Protein AF-A0A4Z0N2E3-F1 (afdb_monomer)

Nearest PDB structures (foldseek):
  6esq-assembly1_H  TM=8.911E-01  e=2.261E-08  Methanothermococcus thermolithotrophicus
  2hdb-assembly1_B  TM=7.698E-01  e=2.662E-10  Enterococcus faecalis
  1tvz-assembly1_A  TM=7.949E-01  e=1.942E-09  Staphylococcus aureus
  1ysl-assembly1_B  TM=7.805E-01  e=1.832E-09  Enterococcus faecalis
  3v4n-assembly1_A  TM=7.838E-01  e=5.895E-09  Enterococcus faecalis

pLDDT: mean 90.2, std 11.45, range [26.39, 98.81]

Mean predicted aligned error: 5.95 Å

Foldseek 3Di:
DWAFFAKFKEFAQADDPNAGADAPFDFLLLQQLRGLLLRCVPPDLVLAQEEEEEEQDHPDPPPPVCVLNCLSSLHDPNYYYHYHHWWQQVLLQCRLPDDQNYKYKYFDNPDHTIIMITHIHDHWKHKHHKDKFFDDDPQWDDDDPDPDIDGVPDPVCLLPVAVQVRVPVRDDDPFQAAEEAADDQVSSVVSVHHYLPPFGHISRSNNSSSLVCRVVQNWGKHWYGDRNIIMIITIGGGDHHHYGYNDDHHDYNVLRFDADDDADAAADDPVVCVVCVSCFSNVKWWADPPPRAIDPPFDLAGPPPRDRPGTDIDHFAQKWFFQDKDFDQDHDHQAGPRWMWTFTGGPPHRDTDIATEDSDGRPQDDGGFIFGWGWTQRGQHPNRGDIGTHTYGDDDPVVPDDPDD

Structure (mmCIF, N/CA/C/O backbone):
data_AF-A0A4Z0N2E3-F1
#
_entry.id   AF-A0A4Z0N2E3-F1
#
loop_
_atom_site.group_PDB
_atom_site.id
_atom_site.type_symbol
_atom_site.label_atom_id
_atom_site.label_alt_id
_atom_site.label_comp_id
_atom_site.label_asym_id
_atom_site.label_entity_id
_atom_site.label_seq_id
_atom_site.pdbx_PDB_ins_code
_atom_site.Cartn_x
_atom_site.Cartn_y
_atom_site.Cartn_z
_atom_site.occupancy
_atom_site.B_iso_or_equiv
_atom_site.auth_seq_id
_atom_site.auth_comp_id
_atom_site.auth_asym_id
_atom_site.auth_atom_id
_atom_site.pdbx_PDB_model_num
ATOM 1 N N . MET A 1 1 ? -15.045 6.952 19.881 1.00 81.56 1 MET A N 1
ATOM 2 C CA . MET A 1 1 ? -14.912 5.501 19.661 1.00 81.56 1 MET A CA 1
ATOM 3 C C . MET A 1 1 ? -15.101 5.277 18.183 1.00 81.56 1 MET A C 1
ATOM 5 O O . MET A 1 1 ? -16.018 5.869 17.624 1.00 81.56 1 MET A O 1
ATOM 9 N N . THR A 1 2 ? -14.233 4.478 17.587 1.00 93.38 2 THR A N 1
ATOM 10 C CA . THR A 1 2 ? -14.172 4.270 16.142 1.00 93.38 2 THR A CA 1
ATOM 11 C C . THR A 1 2 ? -14.348 2.789 15.854 1.00 93.38 2 THR A C 1
ATOM 13 O O . THR A 1 2 ? -13.844 1.969 16.617 1.00 93.38 2 THR A O 1
ATOM 16 N N . ALA A 1 3 ? -15.088 2.438 14.805 1.00 95.25 3 ALA A N 1
ATOM 17 C CA . ALA A 1 3 ? -15.320 1.051 14.416 1.00 95.25 3 ALA A CA 1
ATOM 18 C C . ALA A 1 3 ? -14.660 0.768 13.063 1.00 95.25 3 ALA A C 1
ATOM 20 O O . ALA A 1 3 ? -14.757 1.580 12.144 1.00 95.25 3 ALA A O 1
ATOM 21 N N . ILE A 1 4 ? -13.970 -0.362 12.948 1.00 96.94 4 ILE A N 1
ATOM 22 C CA . ILE A 1 4 ? -13.262 -0.772 11.734 1.00 96.94 4 ILE A CA 1
ATOM 23 C C . ILE A 1 4 ? -13.979 -1.978 11.134 1.00 96.94 4 ILE A C 1
ATOM 25 O O . ILE A 1 4 ? -14.069 -3.030 11.769 1.00 96.94 4 ILE A O 1
ATOM 29 N N . GLU A 1 5 ? -14.459 -1.823 9.902 1.00 95.69 5 GLU A N 1
ATOM 30 C CA . GLU A 1 5 ? -15.278 -2.823 9.206 1.00 95.69 5 GLU A CA 1
ATOM 31 C C . GLU A 1 5 ? -14.427 -3.826 8.423 1.00 95.69 5 GLU A C 1
ATOM 33 O O . GLU A 1 5 ? -14.763 -5.012 8.326 1.00 95.69 5 GLU A O 1
ATOM 38 N N . SER A 1 6 ? -13.307 -3.364 7.867 1.00 97.38 6 SER A N 1
ATOM 39 C CA . SER A 1 6 ? -12.394 -4.229 7.133 1.00 97.38 6 SER A CA 1
ATOM 40 C C . SER A 1 6 ? -10.942 -3.787 7.213 1.00 97.38 6 SER A C 1
ATOM 42 O O . SER A 1 6 ? -10.626 -2.607 7.370 1.00 97.38 6 SER A O 1
ATOM 44 N N . PHE A 1 7 ? -10.062 -4.769 7.043 1.00 98.19 7 PHE A N 1
ATOM 45 C CA . PHE A 1 7 ? -8.635 -4.589 6.858 1.00 98.19 7 PHE A CA 1
ATOM 46 C C . PHE A 1 7 ? -8.175 -5.214 5.545 1.00 98.19 7 PHE A C 1
ATOM 48 O O . PHE A 1 7 ? -8.690 -6.240 5.098 1.00 98.19 7 PHE A O 1
ATOM 55 N N . GLY A 1 8 ? -7.156 -4.606 4.957 1.00 98.12 8 GLY A N 1
ATOM 56 C CA . GLY A 1 8 ? -6.394 -5.149 3.846 1.00 98.12 8 GLY A CA 1
ATOM 57 C C . GLY A 1 8 ? -4.920 -5.059 4.170 1.00 98.12 8 GLY A C 1
ATOM 58 O O . GLY A 1 8 ? -4.467 -4.020 4.641 1.00 98.12 8 GLY A O 1
ATOM 59 N N . THR A 1 9 ? -4.160 -6.119 3.942 1.00 97.75 9 THR A N 1
ATOM 60 C CA . THR A 1 9 ? -2.715 -6.105 4.180 1.00 97.75 9 THR A CA 1
ATOM 61 C C . THR A 1 9 ? -1.970 -6.518 2.931 1.00 97.75 9 THR A C 1
ATOM 63 O O . THR A 1 9 ? -2.443 -7.394 2.220 1.00 97.75 9 THR A O 1
ATOM 66 N N . TYR A 1 10 ? -0.779 -5.976 2.729 1.00 97.44 10 TYR A N 1
ATOM 67 C CA . TYR A 1 10 ? 0.103 -6.313 1.630 1.00 97.44 10 TYR A CA 1
ATOM 68 C C . TYR A 1 10 ? 1.530 -6.538 2.134 1.00 97.44 10 TYR A C 1
ATOM 70 O O . TYR A 1 10 ? 2.059 -5.717 2.894 1.00 97.44 10 TYR A O 1
ATOM 78 N N . LEU A 1 11 ? 2.160 -7.625 1.681 1.00 95.75 11 LEU A N 1
ATOM 79 C CA . LEU A 1 11 ? 3.585 -7.889 1.888 1.00 95.75 11 LEU A CA 1
ATOM 80 C C . LEU A 1 11 ? 4.291 -8.122 0.546 1.00 95.75 11 LEU A C 1
ATOM 82 O O . LEU A 1 11 ? 3.833 -8.967 -0.227 1.00 95.75 11 LEU A O 1
ATOM 86 N N . PRO A 1 12 ? 5.445 -7.469 0.307 1.00 95.62 12 PRO A N 1
ATOM 87 C CA . PRO A 1 12 ? 6.308 -7.779 -0.826 1.00 95.62 12 PRO A CA 1
ATOM 88 C C . PRO A 1 12 ? 6.663 -9.262 -0.914 1.00 95.62 12 PRO A C 1
ATOM 90 O O . PRO A 1 12 ? 6.865 -9.944 0.098 1.00 95.62 12 PRO A O 1
ATOM 93 N N . ILE A 1 13 ? 6.822 -9.762 -2.137 1.00 95.12 13 ILE A N 1
ATOM 94 C CA . ILE A 1 13 ? 7.168 -11.171 -2.349 1.00 95.12 13 ILE A CA 1
ATOM 95 C C . ILE A 1 13 ? 8.647 -11.471 -2.106 1.00 95.12 13 ILE A C 1
ATOM 97 O O . ILE A 1 13 ? 9.002 -12.610 -1.820 1.00 95.12 13 ILE A O 1
ATOM 101 N N . TRP A 1 14 ? 9.517 -10.469 -2.222 1.00 95.06 14 TRP A N 1
ATOM 102 C CA . TRP A 1 14 ? 10.959 -10.669 -2.178 1.00 95.06 14 TRP A CA 1
ATOM 103 C C . TRP A 1 14 ? 11.431 -10.820 -0.740 1.00 95.06 14 TRP A C 1
ATOM 105 O O . TRP A 1 14 ? 10.959 -10.117 0.149 1.00 95.06 14 TRP A O 1
ATOM 115 N N . GLU A 1 15 ? 12.377 -11.724 -0.518 1.00 94.62 15 GLU A N 1
ATOM 116 C CA . GLU A 1 15 ? 12.911 -12.021 0.807 1.00 94.62 15 GLU A CA 1
ATOM 117 C C . GLU A 1 15 ? 14.440 -12.046 0.805 1.00 94.62 15 GLU A C 1
ATOM 119 O O . GLU A 1 15 ? 15.067 -12.676 -0.050 1.00 94.62 15 GLU A O 1
ATOM 124 N N . ASP A 1 16 ? 15.035 -11.377 1.789 1.00 93.25 16 ASP A N 1
ATOM 125 C CA . ASP A 1 16 ? 16.462 -11.434 2.088 1.00 93.25 16 ASP A CA 1
ATOM 126 C C . ASP A 1 16 ? 16.663 -11.747 3.576 1.00 93.25 16 ASP A C 1
ATOM 128 O O . ASP A 1 16 ? 16.101 -11.084 4.448 1.00 93.25 16 ASP A O 1
ATOM 132 N N . GLY A 1 17 ? 17.421 -12.803 3.880 1.00 88.19 17 GLY A N 1
ATOM 133 C CA . GLY A 1 17 ? 17.685 -13.221 5.262 1.00 88.19 17 GLY A CA 1
ATOM 134 C C . GLY A 1 17 ? 16.434 -13.503 6.113 1.00 88.19 17 GLY A C 1
ATOM 135 O O . GLY A 1 17 ? 16.471 -13.282 7.323 1.00 88.19 17 GLY A O 1
ATOM 136 N N . GLY A 1 18 ? 15.331 -13.956 5.503 1.00 85.94 18 GLY A N 1
ATOM 137 C CA . GLY A 1 18 ? 14.055 -14.214 6.187 1.00 85.94 18 GLY A CA 1
ATOM 138 C C . GLY A 1 18 ? 13.198 -12.968 6.449 1.00 85.94 18 GLY A C 1
ATOM 139 O O . GLY A 1 18 ? 12.187 -13.056 7.143 1.00 85.94 18 GLY A O 1
ATOM 140 N N . ALA A 1 19 ? 13.593 -11.800 5.934 1.00 88.69 19 ALA A N 1
ATOM 141 C CA . ALA A 1 19 ? 12.806 -10.573 5.986 1.00 88.69 19 ALA A CA 1
ATOM 142 C C . ALA A 1 19 ? 12.306 -10.200 4.588 1.00 88.69 19 ALA A C 1
ATOM 144 O O . ALA A 1 19 ? 13.047 -10.300 3.608 1.00 88.69 19 ALA A O 1
ATOM 145 N N . ARG A 1 20 ? 11.054 -9.734 4.498 1.00 92.62 20 ARG A N 1
ATOM 146 C CA . ARG A 1 20 ? 10.526 -9.174 3.249 1.00 92.62 20 ARG A CA 1
ATOM 147 C C . ARG A 1 20 ? 11.340 -7.943 2.844 1.00 92.62 20 ARG A C 1
ATOM 149 O O . ARG A 1 20 ? 11.811 -7.208 3.706 1.00 92.62 20 ARG A O 1
ATOM 156 N N . VAL A 1 21 ? 11.492 -7.718 1.545 1.00 94.50 21 VAL A N 1
ATOM 157 C CA . VAL A 1 21 ? 12.149 -6.539 0.964 1.00 94.50 21 VAL A CA 1
ATOM 158 C C . VAL A 1 21 ? 11.363 -6.063 -0.253 1.00 94.50 21 VAL A C 1
ATOM 160 O O . VAL A 1 21 ? 10.691 -6.859 -0.904 1.00 94.50 21 VAL A O 1
ATOM 163 N N . LEU A 1 22 ? 11.458 -4.775 -0.585 1.00 94.75 22 LEU A N 1
ATOM 164 C CA . LEU A 1 22 ? 10.767 -4.221 -1.752 1.00 94.75 22 LEU A CA 1
ATOM 165 C C . LEU A 1 22 ? 11.247 -4.855 -3.064 1.00 94.75 22 LEU A C 1
ATOM 167 O O . LEU A 1 22 ? 12.424 -5.186 -3.230 1.00 94.75 22 LEU A O 1
ATOM 171 N N . GLY A 1 23 ? 10.337 -4.963 -4.021 1.00 93.75 23 GLY A N 1
ATOM 172 C CA . GLY A 1 23 ? 10.574 -5.184 -5.438 1.00 93.75 23 GLY A CA 1
ATOM 173 C C . GLY A 1 23 ? 11.070 -3.920 -6.138 1.00 93.75 23 GLY A C 1
ATOM 174 O O . GLY A 1 23 ? 11.118 -2.839 -5.559 1.00 93.75 23 GLY A O 1
ATOM 175 N N . PRO A 1 24 ? 11.565 -4.028 -7.382 1.00 92.62 24 PRO A N 1
ATOM 176 C CA . PRO A 1 24 ? 12.096 -2.880 -8.121 1.00 92.62 24 PRO A CA 1
ATOM 177 C C . PRO A 1 24 ? 11.007 -1.990 -8.721 1.00 92.62 24 PRO A C 1
ATOM 179 O O . PRO A 1 24 ? 11.319 -0.933 -9.255 1.00 92.62 24 PRO A O 1
ATOM 182 N N . ASP A 1 25 ? 9.763 -2.431 -8.626 1.00 94.81 25 ASP A N 1
ATOM 183 C CA . ASP A 1 25 ? 8.546 -1.786 -9.086 1.00 94.81 25 ASP A CA 1
ATOM 184 C C . ASP A 1 25 ? 7.597 -1.447 -7.917 1.00 94.81 25 ASP A C 1
ATOM 186 O O . ASP A 1 25 ? 6.433 -1.112 -8.146 1.00 94.81 25 ASP A O 1
ATOM 190 N N . GLU A 1 26 ? 8.099 -1.544 -6.679 1.00 95.88 26 GLU A N 1
ATOM 191 C CA . GLU A 1 26 ? 7.392 -1.235 -5.435 1.00 95.88 26 GLU A CA 1
ATOM 192 C C . GLU A 1 26 ? 7.981 0.004 -4.749 1.00 95.88 26 GLU A C 1
ATOM 194 O O . GLU A 1 26 ? 9.193 0.219 -4.743 1.00 95.88 26 GLU A O 1
ATOM 199 N N . ASP A 1 27 ? 7.098 0.792 -4.149 1.00 95.44 27 ASP A N 1
ATOM 200 C CA . ASP A 1 27 ? 7.335 2.054 -3.451 1.00 95.44 27 ASP A CA 1
ATOM 201 C C . ASP A 1 27 ? 6.158 2.353 -2.500 1.00 95.44 27 ASP A C 1
ATOM 203 O O . ASP A 1 27 ? 5.210 1.567 -2.399 1.00 95.44 27 ASP A O 1
ATOM 207 N N . MET A 1 28 ? 6.165 3.501 -1.819 1.00 95.94 28 MET A N 1
ATOM 208 C CA . MET A 1 28 ? 5.116 3.844 -0.857 1.00 95.94 28 MET A CA 1
ATOM 209 C C . MET A 1 28 ? 3.696 3.770 -1.452 1.00 95.94 28 MET A C 1
ATOM 211 O O . MET A 1 28 ? 2.773 3.277 -0.798 1.00 95.94 28 MET A O 1
ATOM 215 N N . LEU A 1 29 ? 3.490 4.264 -2.679 1.00 96.81 29 LEU A N 1
ATOM 216 C CA . LEU A 1 29 ? 2.154 4.363 -3.277 1.00 96.81 29 LEU A CA 1
ATOM 217 C C . LEU A 1 29 ? 1.641 3.028 -3.805 1.00 96.81 29 LEU A C 1
ATOM 219 O O . LEU A 1 29 ? 0.453 2.733 -3.672 1.00 96.81 29 LEU A O 1
ATOM 223 N N . THR A 1 30 ? 2.512 2.219 -4.390 1.00 97.75 30 THR A N 1
ATOM 224 C CA . THR A 1 30 ? 2.148 0.887 -4.890 1.00 97.75 30 THR A CA 1
ATOM 225 C C . THR A 1 30 ? 1.754 -0.045 -3.745 1.00 97.75 30 THR A C 1
ATOM 227 O O . THR A 1 30 ? 0.703 -0.687 -3.830 1.00 97.75 30 THR A O 1
ATOM 230 N N . LEU A 1 31 ? 2.499 -0.032 -2.629 1.00 97.94 31 LEU A N 1
ATOM 231 C CA . LEU A 1 31 ? 2.121 -0.760 -1.413 1.00 97.94 31 LEU A CA 1
ATOM 232 C C . LEU A 1 31 ? 0.783 -0.255 -0.846 1.00 97.94 31 LEU A C 1
ATOM 234 O O . LEU A 1 31 ? -0.096 -1.054 -0.516 1.00 97.94 31 LEU A O 1
ATOM 238 N N . ALA A 1 32 ? 0.608 1.071 -0.765 1.00 98.12 32 ALA A N 1
ATOM 239 C CA . ALA A 1 32 ? -0.622 1.685 -0.268 1.00 98.12 32 ALA A CA 1
ATOM 240 C C . ALA A 1 32 ? -1.850 1.271 -1.089 1.00 98.12 32 ALA A C 1
ATOM 242 O O . ALA A 1 32 ? -2.889 0.927 -0.523 1.00 98.12 32 ALA A O 1
ATOM 243 N N . VAL A 1 33 ? -1.736 1.286 -2.422 1.00 98.06 33 VAL A N 1
ATOM 244 C CA . VAL A 1 33 ? -2.821 0.878 -3.320 1.00 98.06 33 VAL A CA 1
ATOM 245 C C . VAL A 1 33 ? -3.137 -0.603 -3.147 1.00 98.06 33 VAL A C 1
ATOM 247 O O . VAL A 1 33 ? -4.314 -0.939 -3.048 1.00 98.06 33 VAL A O 1
ATOM 250 N N . ALA A 1 34 ? -2.136 -1.483 -3.062 1.00 98.00 34 ALA A N 1
ATOM 251 C CA . ALA A 1 34 ? -2.375 -2.914 -2.872 1.00 98.00 34 ALA A CA 1
ATOM 252 C C . ALA A 1 34 ? -3.147 -3.198 -1.568 1.00 98.00 34 ALA A C 1
ATOM 254 O O . ALA A 1 34 ? -4.227 -3.795 -1.600 1.00 98.00 34 ALA A O 1
ATOM 255 N N . ALA A 1 35 ? -2.673 -2.667 -0.435 1.00 98.44 35 ALA A N 1
ATOM 256 C CA . ALA A 1 35 ? -3.342 -2.835 0.855 1.00 98.44 35 ALA A CA 1
ATOM 257 C C . ALA A 1 35 ? -4.735 -2.181 0.894 1.00 98.44 35 ALA A C 1
ATOM 259 O O . ALA A 1 35 ? -5.698 -2.785 1.370 1.00 98.44 35 ALA A O 1
ATOM 260 N N . GLY A 1 36 ? -4.872 -0.962 0.365 1.00 98.25 36 GLY A N 1
ATOM 261 C CA . GLY A 1 36 ? -6.150 -0.253 0.332 1.00 98.25 36 GLY A CA 1
ATOM 262 C C . GLY A 1 36 ? -7.193 -0.954 -0.537 1.00 98.25 36 GLY A C 1
ATOM 263 O O . GLY A 1 36 ? -8.342 -1.089 -0.122 1.00 98.25 36 GLY A O 1
ATOM 264 N N . ARG A 1 37 ? -6.800 -1.485 -1.702 1.00 96.56 37 ARG A N 1
ATOM 265 C CA . ARG A 1 37 ? -7.693 -2.302 -2.537 1.00 96.56 37 ARG A CA 1
ATOM 266 C C . ARG A 1 37 ? -8.127 -3.576 -1.821 1.00 96.56 37 ARG A C 1
ATOM 268 O O . ARG A 1 37 ? -9.306 -3.912 -1.875 1.00 96.56 37 ARG A O 1
ATOM 275 N N . ALA A 1 38 ? -7.209 -4.252 -1.127 1.00 96.94 38 ALA A N 1
ATOM 276 C CA . ALA A 1 38 ? -7.549 -5.419 -0.319 1.00 96.94 38 ALA A CA 1
ATOM 277 C C . ALA A 1 38 ? -8.615 -5.065 0.739 1.00 96.94 38 ALA A C 1
ATOM 279 O O . ALA A 1 38 ? -9.635 -5.751 0.821 1.00 96.94 38 ALA A O 1
ATOM 280 N N . ALA A 1 39 ? -8.462 -3.940 1.450 1.00 97.62 39 ALA A N 1
ATOM 281 C CA . ALA A 1 39 ? -9.423 -3.486 2.462 1.00 97.62 39 ALA A CA 1
ATOM 282 C C . ALA A 1 39 ? -10.805 -3.155 1.869 1.00 97.62 39 ALA A C 1
ATOM 284 O O . ALA A 1 39 ? -11.838 -3.459 2.476 1.00 97.62 39 ALA A O 1
ATOM 285 N N . LEU A 1 40 ? -10.825 -2.569 0.668 1.00 96.75 40 LEU A N 1
ATOM 286 C CA . LEU A 1 40 ? -12.037 -2.175 -0.056 1.00 96.75 40 LEU A CA 1
ATOM 287 C C . LEU A 1 40 ? -12.729 -3.335 -0.793 1.00 96.75 40 LEU A C 1
ATOM 289 O O . LEU A 1 40 ? -13.796 -3.139 -1.369 1.00 96.75 40 LEU A O 1
ATOM 293 N N . THR A 1 41 ? -12.179 -4.553 -0.764 1.00 94.06 41 THR A N 1
ATOM 294 C CA . THR A 1 41 ? -12.776 -5.721 -1.435 1.00 94.06 41 THR A CA 1
ATOM 295 C C . THR A 1 41 ? -14.194 -5.977 -0.929 1.00 94.06 41 THR A C 1
ATOM 297 O O . THR A 1 41 ? -14.372 -6.405 0.204 1.00 94.06 41 THR A O 1
ATOM 300 N N . GLY A 1 42 ? -15.214 -5.743 -1.759 1.00 88.62 42 GLY A N 1
ATOM 301 C CA . GLY A 1 42 ? -16.619 -5.903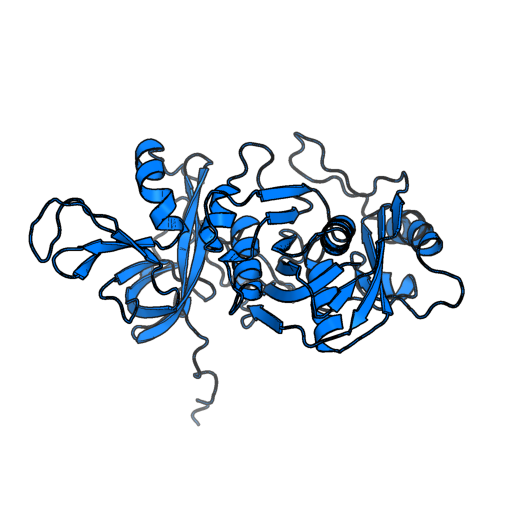 -1.363 1.00 88.62 42 GLY A CA 1
ATOM 302 C C . GLY A 1 42 ? -17.140 -4.808 -0.424 1.00 88.62 42 GLY A C 1
ATOM 303 O O . GLY A 1 42 ? -18.148 -5.022 0.248 1.00 88.62 42 GLY A O 1
ATOM 304 N N . ALA A 1 43 ? -16.446 -3.672 -0.323 1.00 89.62 43 ALA A N 1
ATOM 305 C CA . ALA A 1 43 ? -16.976 -2.449 0.269 1.00 89.62 43 ALA A CA 1
ATOM 306 C C . ALA A 1 43 ? -17.735 -1.626 -0.787 1.00 89.62 43 ALA A C 1
ATOM 308 O O . ALA A 1 43 ? -17.469 -1.736 -1.985 1.00 89.62 43 ALA A O 1
ATOM 309 N N . ASP A 1 44 ? -18.660 -0.780 -0.338 1.00 88.19 44 ASP A N 1
ATOM 310 C CA . ASP A 1 44 ? -19.241 0.258 -1.186 1.00 88.19 44 ASP A CA 1
ATOM 311 C C . ASP A 1 44 ? -18.242 1.416 -1.312 1.00 88.19 44 ASP A C 1
ATOM 313 O O . ASP A 1 44 ? -18.090 2.228 -0.400 1.00 88.19 44 ASP A O 1
ATOM 317 N N . GLU A 1 45 ? -17.538 1.490 -2.444 1.00 87.25 45 GLU A N 1
ATOM 318 C CA . GLU A 1 45 ? -16.556 2.549 -2.713 1.00 87.25 45 GLU A CA 1
ATOM 319 C C . GLU A 1 45 ? -17.180 3.958 -2.661 1.00 87.25 45 GLU A C 1
ATOM 321 O O . GLU A 1 45 ? -16.469 4.927 -2.397 1.00 87.25 45 GLU A O 1
ATOM 326 N N . SER A 1 46 ? -18.501 4.091 -2.854 1.00 87.94 46 SER A N 1
ATOM 327 C CA . SER A 1 46 ? -19.197 5.381 -2.762 1.00 87.94 46 SER A CA 1
ATOM 328 C C . SER A 1 46 ? -19.358 5.891 -1.326 1.00 87.94 46 SER A C 1
ATOM 330 O O . SER A 1 46 ? -19.553 7.090 -1.122 1.00 87.94 46 SER A O 1
ATOM 332 N N . ALA A 1 47 ? -19.217 5.008 -0.332 1.00 91.44 47 ALA A N 1
ATOM 333 C CA . ALA A 1 47 ? -19.232 5.364 1.084 1.00 91.44 47 ALA A CA 1
ATOM 334 C C . ALA A 1 47 ? -17.883 5.921 1.575 1.00 91.44 47 ALA A C 1
ATOM 336 O O . ALA A 1 47 ? -17.808 6.479 2.672 1.00 91.44 47 ALA A O 1
ATOM 337 N N . VAL A 1 48 ? -16.813 5.788 0.782 1.00 96.88 48 VAL A N 1
ATOM 338 C CA . VAL A 1 48 ? -15.500 6.343 1.122 1.00 96.88 48 VAL A CA 1
ATOM 339 C C . VAL A 1 48 ? -15.514 7.853 0.905 1.00 96.88 48 VAL A C 1
ATOM 341 O O . VAL A 1 48 ? -15.731 8.334 -0.203 1.00 96.88 48 VAL A O 1
ATOM 344 N N . SER A 1 49 ? -15.223 8.610 1.959 1.00 97.00 49 SER A N 1
ATOM 345 C CA . SER A 1 49 ? -15.216 10.074 1.955 1.00 97.00 49 SER A CA 1
ATOM 346 C C . SER A 1 49 ? -13.835 10.685 2.194 1.00 97.00 49 SER A C 1
ATOM 348 O O . SER A 1 49 ? -13.680 11.893 2.029 1.00 97.00 49 SER A O 1
ATOM 350 N N . ARG A 1 50 ? -12.835 9.900 2.623 1.00 97.56 50 ARG A N 1
ATOM 351 C CA . ARG A 1 50 ? -11.471 10.381 2.909 1.00 97.56 50 ARG A CA 1
ATOM 352 C C . ARG A 1 50 ? -10.449 9.247 2.878 1.00 97.56 50 ARG A C 1
ATOM 354 O O . ARG A 1 50 ? -10.752 8.131 3.292 1.00 97.56 50 ARG A O 1
ATOM 361 N N . VAL A 1 51 ? -9.219 9.563 2.475 1.00 98.25 51 VAL A N 1
ATOM 362 C CA . VAL A 1 51 ? -8.055 8.677 2.617 1.00 98.25 51 VAL A CA 1
ATOM 363 C C . VAL A 1 51 ? -6.992 9.355 3.481 1.00 98.25 51 VAL A C 1
ATOM 365 O O . VAL A 1 51 ? -6.661 10.520 3.262 1.00 98.25 51 VAL A O 1
ATOM 368 N N . VAL A 1 52 ? -6.443 8.627 4.452 1.00 98.38 52 VAL A N 1
ATOM 369 C CA . VAL A 1 52 ? -5.297 9.056 5.265 1.00 98.38 52 VAL A CA 1
ATOM 370 C C . VAL A 1 52 ? -4.159 8.069 5.036 1.00 98.38 52 VAL A C 1
ATOM 372 O O . VAL A 1 52 ? -4.239 6.922 5.464 1.00 98.38 52 VAL A O 1
ATOM 375 N N . LEU A 1 53 ? -3.109 8.505 4.348 1.00 98.19 53 LEU A N 1
ATOM 376 C CA . LEU A 1 53 ? -1.883 7.741 4.142 1.00 98.19 53 LEU A CA 1
ATOM 377 C C . LEU A 1 53 ? -0.871 8.117 5.227 1.00 98.19 53 LEU A C 1
ATOM 379 O O . LEU A 1 53 ? -0.523 9.286 5.366 1.00 98.19 53 LEU A O 1
ATOM 383 N N . VAL A 1 54 ? -0.385 7.133 5.976 1.00 97.81 54 VAL A N 1
ATOM 384 C CA . VAL A 1 54 ? 0.584 7.295 7.059 1.00 97.81 54 VAL A CA 1
ATOM 385 C C . VAL A 1 54 ? 1.887 6.597 6.683 1.00 97.81 54 VAL A C 1
ATOM 387 O O . VAL A 1 54 ? 1.894 5.395 6.418 1.00 97.81 54 VAL A O 1
ATOM 390 N N . CYS A 1 55 ? 2.988 7.343 6.659 1.00 94.38 55 CYS A N 1
ATOM 391 C CA . CYS A 1 55 ? 4.318 6.817 6.352 1.00 94.38 55 CYS A CA 1
ATOM 392 C C . CYS A 1 55 ? 5.387 7.624 7.097 1.00 94.38 55 CYS A C 1
ATOM 394 O O . CYS A 1 55 ? 5.317 8.852 7.133 1.00 94.38 55 CYS A O 1
ATOM 396 N N . ALA A 1 56 ? 6.369 6.957 7.705 1.00 89.81 56 ALA A N 1
ATOM 397 C CA . ALA A 1 56 ? 7.425 7.635 8.461 1.00 89.81 56 ALA A CA 1
ATOM 398 C C . ALA A 1 56 ? 8.435 8.341 7.543 1.00 89.81 56 ALA A C 1
ATOM 400 O O . ALA A 1 56 ? 8.878 9.446 7.846 1.00 89.81 56 ALA A O 1
ATOM 401 N N . GLU A 1 57 ? 8.752 7.717 6.410 1.00 86.12 57 GLU A N 1
ATOM 402 C CA . GLU A 1 57 ? 9.767 8.165 5.456 1.00 86.12 57 GLU A CA 1
ATOM 403 C C . GLU A 1 57 ? 9.136 8.220 4.051 1.00 86.12 57 GLU A C 1
ATOM 405 O O . GLU A 1 57 ? 9.352 7.321 3.238 1.00 86.12 57 GLU A O 1
ATOM 410 N N . PRO A 1 58 ? 8.280 9.221 3.758 1.00 87.94 58 PRO A N 1
ATOM 411 C CA . PRO A 1 58 ? 7.621 9.303 2.461 1.00 87.94 58 PRO A CA 1
ATOM 412 C C . PRO A 1 58 ? 8.636 9.535 1.336 1.00 87.94 58 PRO A C 1
ATOM 414 O O . PRO A 1 58 ? 9.508 10.397 1.445 1.00 87.94 58 PRO A O 1
ATOM 417 N N . ASP A 1 59 ? 8.441 8.855 0.203 1.00 85.38 59 ASP A N 1
ATOM 418 C CA . ASP A 1 59 ? 9.322 8.956 -0.975 1.00 85.38 59 ASP A CA 1
ATOM 419 C C . ASP A 1 59 ? 9.393 10.380 -1.572 1.00 85.38 59 ASP A C 1
ATOM 421 O O . ASP A 1 59 ? 10.300 10.707 -2.340 1.00 85.38 59 ASP A O 1
ATOM 425 N N . TYR A 1 60 ? 8.429 11.247 -1.232 1.00 82.81 60 TYR A N 1
ATOM 426 C CA . TYR A 1 60 ? 8.269 12.580 -1.809 1.00 82.81 60 TYR A CA 1
ATOM 427 C C . TYR A 1 60 ? 8.109 13.649 -0.724 1.00 82.81 60 TYR A C 1
ATOM 429 O O . TYR A 1 60 ? 7.069 13.745 -0.074 1.00 82.81 60 TYR A O 1
ATOM 437 N N . LEU A 1 61 ? 9.105 14.529 -0.600 1.00 75.69 61 LEU A N 1
ATOM 438 C CA . LEU A 1 61 ? 9.035 15.727 0.252 1.00 75.69 61 LEU A CA 1
ATOM 439 C C . LEU A 1 61 ? 8.341 16.914 -0.441 1.00 75.69 61 LEU A C 1
ATOM 441 O O . LEU A 1 61 ? 7.991 17.906 0.193 1.00 75.69 61 LEU A O 1
ATOM 445 N N . SER A 1 62 ? 8.168 16.856 -1.763 1.00 75.94 62 SER A N 1
ATOM 446 C CA . SER A 1 62 ? 7.513 17.891 -2.568 1.00 75.94 62 SER A CA 1
ATOM 447 C C . SER A 1 62 ? 6.781 17.255 -3.742 1.00 75.94 62 SER A C 1
ATOM 449 O O . SER A 1 62 ? 7.320 16.369 -4.398 1.00 75.94 62 SER A O 1
ATOM 451 N N . GLY A 1 63 ? 5.554 17.710 -4.013 1.00 78.25 63 GLY A N 1
ATOM 452 C CA . GLY A 1 63 ? 4.778 17.239 -5.165 1.00 78.25 63 GLY A CA 1
ATOM 453 C C . GLY A 1 63 ? 4.400 15.755 -5.111 1.00 78.25 63 GLY A C 1
ATOM 454 O O . GLY A 1 63 ? 4.332 15.122 -6.162 1.00 78.25 63 GLY A O 1
ATOM 455 N N . ALA A 1 64 ? 4.168 15.202 -3.912 1.00 81.31 64 ALA A N 1
ATOM 456 C CA . ALA A 1 64 ? 3.763 13.809 -3.740 1.00 81.31 64 ALA A CA 1
ATOM 457 C C . ALA A 1 64 ? 2.578 13.467 -4.669 1.00 81.31 64 ALA A C 1
ATOM 459 O O . ALA A 1 64 ? 1.554 14.161 -4.619 1.00 81.31 64 ALA A O 1
ATOM 460 N N . PRO A 1 65 ? 2.669 12.414 -5.505 1.00 86.12 65 PRO A N 1
ATOM 461 C CA . PRO A 1 65 ? 1.645 12.100 -6.496 1.00 86.12 65 PRO A CA 1
ATOM 462 C C . PRO A 1 65 ? 0.434 11.382 -5.871 1.00 86.12 65 PRO A C 1
ATOM 464 O O . PRO A 1 65 ? -0.048 10.378 -6.383 1.00 86.12 65 PRO A O 1
ATOM 467 N N . LEU A 1 66 ? -0.108 11.922 -4.775 1.00 91.00 66 LEU A N 1
ATOM 468 C CA . LEU A 1 66 ? -1.267 11.388 -4.049 1.00 91.00 66 LEU A CA 1
ATOM 469 C C . LEU A 1 66 ? -2.531 11.185 -4.908 1.00 91.00 66 LEU A C 1
ATOM 471 O O . LEU A 1 66 ? -3.265 10.242 -4.622 1.00 91.00 66 LEU A O 1
ATOM 475 N N . PRO A 1 67 ? -2.806 11.954 -5.985 1.00 91.38 67 PRO A N 1
ATOM 476 C CA . PRO A 1 67 ? -3.910 11.624 -6.890 1.00 91.38 67 PRO A CA 1
ATOM 477 C C . PRO A 1 67 ? -3.785 10.239 -7.546 1.00 91.38 67 PRO A C 1
ATOM 479 O O . PRO A 1 67 ? -4.787 9.651 -7.940 1.00 91.38 67 PRO A O 1
ATOM 482 N N . ILE A 1 68 ? -2.572 9.684 -7.649 1.00 94.00 68 ILE A N 1
ATOM 483 C CA . ILE A 1 68 ? -2.364 8.314 -8.134 1.00 94.00 68 ILE A CA 1
ATOM 484 C C . ILE A 1 68 ? -2.917 7.292 -7.135 1.00 94.00 68 ILE A C 1
ATOM 486 O O . ILE A 1 68 ? -3.483 6.287 -7.562 1.00 94.00 68 ILE A O 1
ATOM 490 N N . LEU A 1 69 ? -2.834 7.568 -5.826 1.00 95.06 69 LEU A N 1
ATOM 491 C CA . LEU A 1 69 ? -3.396 6.708 -4.781 1.00 95.06 69 LEU A CA 1
ATOM 492 C C . LEU A 1 69 ? -4.911 6.568 -4.942 1.00 95.06 69 LEU A C 1
ATOM 494 O O . LEU A 1 69 ? -5.406 5.452 -5.065 1.00 95.06 69 LEU A O 1
ATOM 498 N N . THR A 1 70 ? -5.656 7.677 -5.000 1.00 93.94 70 THR A N 1
ATOM 499 C CA . THR A 1 70 ? -7.126 7.621 -5.129 1.00 93.94 70 THR A CA 1
ATOM 500 C C . THR A 1 70 ? -7.554 6.932 -6.411 1.00 93.94 70 THR A C 1
ATOM 502 O O . THR A 1 70 ? -8.432 6.072 -6.375 1.00 93.94 70 THR A O 1
ATOM 505 N N . ARG A 1 71 ? -6.888 7.226 -7.534 1.00 93.31 71 ARG A N 1
ATOM 506 C CA . ARG A 1 71 ? -7.169 6.547 -8.805 1.00 93.31 71 ARG A CA 1
ATOM 507 C C . ARG A 1 71 ? -6.846 5.053 -8.768 1.00 93.31 71 ARG A C 1
ATOM 509 O O . ARG A 1 71 ? -7.653 4.264 -9.255 1.00 93.31 71 ARG A O 1
ATOM 516 N N . GLY A 1 72 ? -5.727 4.651 -8.166 1.00 94.62 72 GLY A N 1
ATOM 517 C CA . GLY A 1 72 ? -5.353 3.241 -8.005 1.00 94.62 72 GLY A CA 1
ATOM 518 C C . GLY A 1 72 ? -6.332 2.458 -7.122 1.00 94.62 72 GLY A C 1
ATOM 519 O O . GLY A 1 72 ? -6.659 1.301 -7.415 1.00 94.62 72 GLY A O 1
ATOM 520 N N . LEU A 1 73 ? -6.866 3.110 -6.086 1.00 95.00 73 LEU A N 1
ATOM 521 C CA . LEU A 1 73 ? -7.914 2.557 -5.225 1.00 95.00 73 LEU A CA 1
ATOM 522 C C . LEU A 1 73 ? -9.276 2.437 -5.930 1.00 95.00 73 LEU A C 1
ATOM 524 O O . LEU A 1 73 ? -10.103 1.663 -5.473 1.00 95.00 73 LEU A O 1
ATOM 528 N N . GLY A 1 74 ? -9.490 3.130 -7.056 1.00 92.50 74 GLY A N 1
ATOM 529 C CA . GLY A 1 74 ? -10.784 3.188 -7.752 1.00 92.50 74 GLY A CA 1
ATOM 530 C C . GLY A 1 74 ? -11.685 4.344 -7.305 1.00 92.50 74 GLY A C 1
ATOM 531 O O . GLY A 1 74 ? -12.798 4.486 -7.799 1.00 92.50 74 GLY A O 1
ATOM 532 N N . LEU A 1 75 ? -11.192 5.217 -6.425 1.00 93.12 75 LEU A N 1
ATOM 533 C CA . LEU A 1 75 ? -11.967 6.295 -5.821 1.00 93.12 75 LEU A CA 1
ATOM 534 C C . LEU A 1 75 ? -12.115 7.514 -6.750 1.00 93.12 75 LEU A C 1
ATOM 536 O O . LEU A 1 75 ? -11.304 7.777 -7.648 1.00 93.12 75 LEU A O 1
ATOM 540 N N . GLY A 1 76 ? -13.169 8.296 -6.507 1.00 85.94 76 GLY A N 1
ATOM 541 C CA . GLY A 1 76 ? -13.458 9.527 -7.243 1.00 85.94 76 GLY A CA 1
ATOM 542 C C . GLY A 1 76 ? -12.450 10.657 -6.982 1.00 85.94 76 GLY A C 1
ATOM 543 O O . GLY A 1 76 ? -11.807 10.718 -5.938 1.00 85.94 76 GLY A O 1
ATOM 544 N N . VAL A 1 77 ? -12.356 11.614 -7.916 1.00 84.44 77 VAL A N 1
ATOM 545 C CA . VAL A 1 77 ? -11.437 12.777 -7.819 1.00 84.44 77 VAL A CA 1
ATOM 546 C C . VAL A 1 77 ? -11.714 13.711 -6.646 1.00 84.44 77 VAL A C 1
ATOM 548 O O . VAL A 1 77 ? -10.844 14.486 -6.270 1.00 84.44 77 VAL A O 1
ATOM 551 N N . GLY A 1 78 ? -12.931 13.674 -6.102 1.00 90.50 78 GLY A N 1
ATOM 552 C CA . GLY A 1 78 ? -13.343 14.535 -4.997 1.00 90.50 78 GLY A CA 1
ATOM 553 C C . GLY A 1 78 ? -12.907 14.033 -3.622 1.00 90.50 78 GLY A C 1
ATOM 554 O O . GLY A 1 78 ? -13.112 14.749 -2.648 1.00 90.50 78 GLY A O 1
ATOM 555 N N . ILE A 1 79 ? -12.338 12.824 -3.525 1.00 95.31 79 ILE A N 1
ATOM 556 C CA . ILE A 1 79 ? -11.951 12.244 -2.238 1.00 95.31 79 ILE A CA 1
ATOM 557 C C . ILE A 1 79 ? -10.647 12.894 -1.750 1.00 95.31 79 ILE A C 1
ATOM 559 O O . ILE A 1 79 ? -9.611 12.735 -2.403 1.00 95.31 79 ILE A O 1
ATOM 563 N N . PRO A 1 80 ? -10.661 13.616 -0.613 1.00 95.81 80 PRO A N 1
ATOM 564 C CA . PRO A 1 80 ? -9.459 14.207 -0.050 1.00 95.81 80 PRO A CA 1
ATOM 565 C C . PRO A 1 80 ? -8.482 13.124 0.418 1.00 95.81 80 PRO A C 1
ATOM 567 O O . PRO A 1 80 ? -8.876 12.137 1.047 1.00 95.81 80 PRO A O 1
ATOM 570 N N . VAL A 1 81 ? -7.196 13.360 0.148 1.00 95.50 81 VAL A N 1
ATOM 571 C CA . VAL A 1 81 ? -6.081 12.529 0.612 1.00 95.50 81 VAL A CA 1
ATOM 572 C C . VAL A 1 81 ? -5.187 13.356 1.516 1.00 95.50 81 VAL A C 1
ATOM 574 O O . VAL A 1 81 ? -4.697 14.411 1.116 1.00 95.50 81 VAL A O 1
ATOM 577 N N . GLU A 1 82 ? -4.947 12.853 2.718 1.00 95.12 82 GLU A N 1
ATOM 578 C CA . GLU A 1 82 ? -3.954 13.391 3.639 1.00 95.12 82 GLU A CA 1
ATOM 579 C C . GLU A 1 82 ? -2.737 12.467 3.672 1.00 95.12 82 GLU A C 1
ATOM 581 O O . GLU A 1 82 ? -2.885 11.265 3.881 1.00 95.12 82 GLU A O 1
ATOM 586 N N . LEU A 1 83 ? -1.540 13.029 3.494 1.00 95.44 83 LEU A N 1
ATOM 587 C CA . LEU A 1 83 ? -0.290 12.353 3.830 1.00 95.44 83 LEU A CA 1
ATOM 588 C C . LEU A 1 83 ? 0.141 12.804 5.227 1.00 95.44 83 LEU A C 1
ATOM 590 O O . LEU A 1 83 ? 0.505 13.964 5.421 1.00 95.44 83 LEU A O 1
ATOM 594 N N . ARG A 1 84 ? 0.112 11.882 6.186 1.00 95.25 84 ARG A N 1
ATOM 595 C CA . ARG A 1 84 ? 0.559 12.088 7.561 1.00 95.25 84 ARG A CA 1
ATOM 596 C C . ARG A 1 84 ? 1.918 11.424 7.756 1.00 95.25 84 ARG A C 1
ATOM 598 O O . ARG A 1 84 ? 2.054 10.213 7.602 1.00 95.25 84 ARG A O 1
ATOM 605 N N . VAL A 1 85 ? 2.921 12.214 8.122 1.00 92.88 85 VAL A N 1
ATOM 606 C CA . VAL A 1 85 ? 4.262 11.687 8.399 1.00 92.88 85 VAL A CA 1
ATOM 607 C C . VAL A 1 85 ? 4.301 11.088 9.804 1.00 92.88 85 VAL A C 1
ATOM 609 O O . VAL A 1 85 ? 3.938 11.759 10.772 1.00 92.88 85 VAL A O 1
ATOM 612 N N . GLY A 1 86 ? 4.723 9.829 9.922 1.00 92.12 86 GLY A N 1
ATOM 613 C CA . GLY A 1 86 ? 4.919 9.157 11.209 1.00 92.12 86 GLY A CA 1
ATOM 614 C C . GLY A 1 86 ? 4.865 7.629 11.140 1.00 92.12 86 GLY A C 1
ATOM 615 O O . GLY A 1 86 ? 4.419 7.053 10.151 1.00 92.12 86 GLY A O 1
ATOM 616 N N . GLY A 1 87 ? 5.333 6.977 12.207 1.00 93.31 87 GLY A N 1
ATOM 617 C CA . GLY A 1 87 ? 5.354 5.519 12.345 1.00 93.31 87 GLY A CA 1
ATOM 618 C C . GLY A 1 87 ? 4.080 4.926 12.958 1.00 93.31 87 GLY A C 1
ATOM 619 O O . GLY A 1 87 ? 2.970 5.441 12.793 1.00 93.31 87 GLY A O 1
ATOM 620 N N . ALA A 1 88 ? 4.245 3.833 13.709 1.00 95.31 88 ALA A N 1
ATOM 621 C CA . ALA A 1 88 ? 3.144 3.098 14.335 1.00 95.31 88 ALA A CA 1
ATOM 622 C C . ALA A 1 88 ? 2.209 3.979 15.197 1.00 95.31 88 ALA A C 1
ATOM 624 O O . ALA A 1 88 ? 0.990 3.833 15.058 1.00 95.31 88 ALA A O 1
ATOM 625 N N . PRO A 1 89 ? 2.710 4.915 16.040 1.00 96.69 89 PRO A N 1
ATOM 626 C CA . PRO A 1 89 ? 1.836 5.769 16.845 1.00 96.69 89 PRO A CA 1
ATOM 627 C C . PRO A 1 89 ? 0.909 6.639 15.990 1.00 96.69 89 PRO A C 1
ATOM 629 O O . PRO A 1 89 ? -0.279 6.742 16.283 1.00 96.69 89 PRO A O 1
ATOM 632 N N . ALA A 1 90 ? 1.423 7.214 14.897 1.00 97.00 90 ALA A N 1
ATOM 633 C CA . ALA A 1 90 ? 0.639 8.062 14.000 1.00 97.00 90 ALA A CA 1
ATOM 634 C C . ALA A 1 90 ? -0.464 7.278 13.275 1.00 97.00 90 ALA A C 1
ATOM 636 O O . ALA A 1 90 ? -1.558 7.807 13.083 1.00 97.00 90 ALA A O 1
ATOM 637 N N . ALA A 1 91 ? -0.199 6.022 12.900 1.00 97.81 91 ALA A N 1
ATOM 638 C CA . ALA A 1 91 ? -1.181 5.160 12.247 1.00 97.81 91 ALA A CA 1
ATOM 639 C C . ALA A 1 91 ? -2.290 4.711 13.207 1.00 97.81 91 ALA A C 1
ATOM 641 O O . ALA A 1 91 ? -3.470 4.781 12.855 1.00 97.81 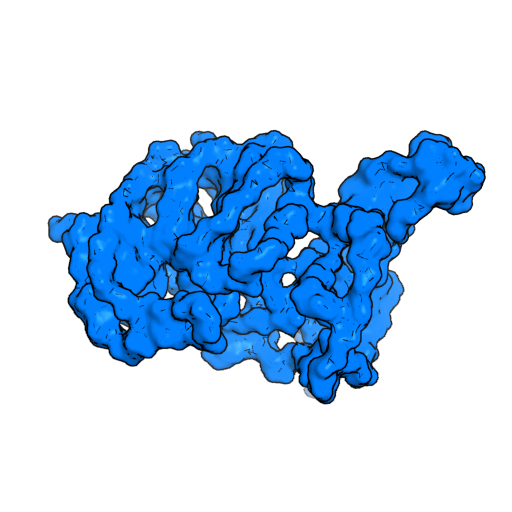91 ALA A O 1
ATOM 642 N N . LEU A 1 92 ? -1.931 4.304 14.431 1.00 97.81 92 LEU A N 1
ATOM 643 C CA . LEU A 1 92 ? -2.908 3.951 15.463 1.00 97.81 92 LEU A CA 1
ATOM 644 C C . LEU A 1 92 ? -3.794 5.153 15.815 1.00 97.81 92 LEU A C 1
ATOM 646 O O . LEU A 1 92 ? -5.016 5.032 15.849 1.00 97.81 92 LEU A O 1
ATOM 650 N N . ASP A 1 93 ? -3.181 6.319 16.005 1.00 97.75 93 ASP A N 1
ATOM 651 C CA . ASP A 1 93 ? -3.874 7.571 16.293 1.00 97.75 93 ASP A CA 1
ATOM 652 C C . ASP A 1 93 ? -4.828 7.988 15.162 1.00 97.75 93 ASP A C 1
ATOM 654 O O . ASP A 1 93 ? -6.009 8.233 15.405 1.00 97.75 93 ASP A O 1
ATOM 658 N N . ALA A 1 94 ? -4.348 7.997 13.912 1.00 97.69 94 ALA A N 1
ATOM 659 C CA . ALA A 1 94 ? -5.169 8.313 12.743 1.00 97.69 94 ALA A CA 1
ATOM 660 C C . ALA A 1 94 ? -6.375 7.374 12.626 1.00 97.69 94 ALA A C 1
ATOM 662 O O . ALA A 1 94 ? -7.483 7.822 12.337 1.00 97.69 94 ALA A O 1
ATOM 663 N N . THR A 1 95 ? -6.177 6.084 12.892 1.00 97.81 95 THR A N 1
ATOM 664 C CA . THR A 1 95 ? -7.249 5.084 12.861 1.00 97.81 95 THR A CA 1
ATOM 665 C C . THR A 1 95 ? -8.264 5.331 13.968 1.00 97.81 95 THR A C 1
ATOM 667 O O . THR A 1 95 ? -9.458 5.406 13.698 1.00 97.81 95 THR A O 1
ATOM 670 N N . ALA A 1 96 ? -7.806 5.517 15.206 1.00 96.56 96 ALA A N 1
ATOM 671 C CA . ALA A 1 96 ? -8.678 5.677 16.364 1.00 96.56 96 ALA A CA 1
ATOM 672 C C . ALA A 1 96 ? -9.466 7.002 16.360 1.00 96.56 96 ALA A C 1
ATOM 674 O O . ALA A 1 96 ? -10.531 7.074 16.971 1.00 96.56 96 ALA A O 1
ATOM 675 N N . GLN A 1 97 ? -8.988 8.034 15.659 1.00 95.50 97 GLN A N 1
ATOM 676 C CA . GLN A 1 97 ? -9.658 9.338 15.548 1.00 95.50 97 GLN A CA 1
ATOM 677 C C . GLN A 1 97 ? -10.489 9.524 14.266 1.00 95.50 97 GLN A C 1
ATOM 679 O O . GLN A 1 97 ? -11.123 10.565 14.091 1.00 95.50 97 GLN A O 1
ATOM 684 N N . SER A 1 98 ? -10.484 8.553 13.352 1.00 97.12 98 SER A N 1
ATOM 685 C CA . SER A 1 98 ? -11.171 8.680 12.065 1.00 97.12 98 SER A CA 1
ATOM 686 C C . SER A 1 98 ? -12.687 8.503 12.176 1.00 97.12 98 SER A C 1
ATOM 688 O O . SER A 1 98 ? -13.187 7.707 12.965 1.00 97.12 98 SER A O 1
ATOM 690 N N . ASN A 1 99 ? -13.429 9.223 11.333 1.00 96.31 99 ASN A N 1
ATOM 691 C CA . ASN A 1 99 ? -14.877 9.058 11.195 1.00 96.31 99 ASN A CA 1
ATOM 692 C C . ASN A 1 99 ? -15.214 7.926 10.201 1.00 96.31 99 ASN A C 1
ATOM 694 O O . ASN A 1 99 ? -14.391 7.637 9.322 1.00 96.31 99 ASN A O 1
ATOM 698 N N . PRO A 1 100 ? -16.428 7.338 10.276 1.00 97.06 100 PRO A N 1
ATOM 699 C CA . PRO A 1 100 ? -16.933 6.412 9.260 1.00 97.06 100 PRO A CA 1
ATOM 700 C C . PRO A 1 100 ? -16.768 6.963 7.834 1.00 97.06 100 PRO A C 1
ATOM 702 O O . PRO A 1 100 ? -16.971 8.156 7.609 1.00 97.06 100 PRO A O 1
ATOM 705 N N . GLY A 1 101 ? -16.387 6.100 6.889 1.00 97.12 101 GLY A N 1
ATOM 706 C CA . GLY A 1 101 ? -16.057 6.471 5.507 1.00 97.12 101 GLY A CA 1
ATOM 707 C C . GLY A 1 101 ? -14.584 6.843 5.284 1.00 97.12 101 GLY A C 1
ATOM 708 O O . GLY A 1 101 ? -14.212 7.258 4.186 1.00 97.12 101 GLY A O 1
ATOM 709 N N . THR A 1 102 ? -13.720 6.701 6.294 1.00 98.38 102 THR A N 1
ATOM 710 C CA . THR A 1 102 ? -12.278 6.976 6.162 1.00 98.38 102 THR A CA 1
ATOM 711 C C . THR A 1 102 ? -11.494 5.693 5.903 1.00 98.38 102 THR A C 1
ATOM 713 O O . THR A 1 102 ? -11.618 4.728 6.655 1.00 98.38 102 THR A O 1
ATOM 716 N N . VAL A 1 103 ? -10.632 5.695 4.884 1.00 98.56 103 VAL A N 1
ATOM 717 C CA . VAL A 1 103 ? -9.625 4.644 4.676 1.00 98.56 103 VAL A CA 1
ATOM 718 C C . VAL A 1 103 ? -8.292 5.125 5.237 1.00 98.56 103 VAL A C 1
ATOM 720 O O . VAL A 1 103 ? -7.713 6.082 4.721 1.00 98.56 103 VAL A O 1
ATOM 723 N N . VAL A 1 104 ? -7.794 4.468 6.282 1.00 98.75 104 VAL A N 1
ATOM 724 C CA . VAL A 1 104 ? -6.468 4.746 6.852 1.00 98.75 104 VAL A CA 1
ATOM 725 C C . VAL A 1 104 ? -5.488 3.704 6.337 1.00 98.75 104 VAL A C 1
ATOM 727 O O . VAL A 1 104 ? -5.735 2.515 6.492 1.00 98.75 104 VAL A O 1
ATOM 730 N N . ILE A 1 105 ? -4.391 4.135 5.719 1.00 98.81 105 ILE A N 1
ATOM 731 C CA . ILE A 1 105 ? -3.381 3.268 5.104 1.00 98.81 105 ILE A CA 1
ATOM 732 C C . ILE A 1 105 ? -2.035 3.555 5.757 1.00 98.81 105 ILE A C 1
ATOM 734 O O . ILE A 1 105 ? -1.541 4.671 5.670 1.00 98.81 105 ILE A O 1
ATOM 738 N N . GLY A 1 106 ? -1.434 2.564 6.401 1.00 98.31 106 GLY A N 1
ATOM 739 C CA . GLY A 1 106 ? -0.090 2.632 6.966 1.00 98.31 106 GLY A CA 1
ATOM 740 C C . GLY A 1 106 ? 0.900 1.924 6.051 1.00 98.31 106 GLY A C 1
ATOM 741 O O . GLY A 1 106 ? 0.643 0.792 5.643 1.00 98.31 106 GLY A O 1
ATOM 742 N N . VAL A 1 107 ? 2.023 2.574 5.747 1.00 97.81 107 VAL A N 1
ATOM 743 C CA . VAL A 1 107 ? 3.066 2.041 4.860 1.00 97.81 107 VAL A CA 1
ATOM 744 C C . VAL A 1 107 ? 4.437 2.120 5.521 1.00 97.81 107 VAL A C 1
ATOM 746 O O . VAL A 1 107 ? 4.803 3.142 6.100 1.00 97.81 107 VAL A O 1
ATOM 749 N N . GLU A 1 108 ? 5.196 1.038 5.390 1.00 95.00 108 GLU A N 1
ATOM 750 C CA . GLU A 1 108 ? 6.611 0.931 5.737 1.00 95.00 108 GLU A CA 1
ATOM 751 C C . GLU A 1 108 ? 7.387 0.520 4.478 1.00 95.00 108 GLU A C 1
ATOM 753 O O . GLU A 1 108 ? 7.015 -0.448 3.810 1.00 95.00 108 GLU A O 1
ATOM 758 N N . THR A 1 109 ? 8.443 1.255 4.131 1.00 92.94 109 THR A N 1
ATOM 759 C CA . THR A 1 109 ? 9.285 1.015 2.939 1.00 92.94 109 THR A CA 1
ATOM 760 C C . THR A 1 109 ? 10.717 0.613 3.296 1.00 92.94 109 THR A C 1
ATOM 762 O O . THR A 1 109 ? 11.463 0.165 2.426 1.00 92.94 109 THR A O 1
ATOM 765 N N . GLY A 1 110 ? 11.105 0.745 4.565 1.00 86.00 110 GLY A N 1
ATOM 766 C CA . GLY A 1 110 ? 12.436 0.471 5.072 1.00 86.00 110 GLY A CA 1
ATOM 767 C C . GLY A 1 110 ? 12.680 -1.011 5.347 1.00 86.00 110 GLY A C 1
ATOM 768 O O . GLY A 1 110 ? 12.602 -1.866 4.467 1.00 86.00 110 GLY A O 1
ATOM 769 N N . ARG A 1 111 ? 13.075 -1.329 6.584 1.00 75.62 111 ARG A N 1
ATOM 770 C CA . ARG A 1 111 ? 13.720 -2.611 6.926 1.00 75.62 111 ARG A CA 1
ATOM 771 C C . ARG A 1 111 ? 12.786 -3.821 6.885 1.00 75.62 111 ARG A C 1
ATOM 773 O O . ARG A 1 111 ? 13.246 -4.932 6.631 1.00 75.62 111 ARG A O 1
ATOM 780 N N . ARG A 1 112 ? 11.501 -3.610 7.172 1.00 88.06 112 ARG A N 1
ATOM 781 C CA . ARG A 1 112 ? 10.434 -4.617 7.106 1.00 88.06 112 ARG A CA 1
ATOM 782 C C . ARG A 1 112 ? 9.247 -4.016 6.360 1.00 88.06 112 ARG A C 1
ATOM 784 O O . ARG A 1 112 ? 8.285 -3.603 7.008 1.00 88.06 112 ARG A O 1
ATOM 791 N N . PRO A 1 113 ? 9.344 -3.905 5.029 1.00 94.19 113 PRO A N 1
ATOM 792 C CA . PRO A 1 113 ? 8.362 -3.210 4.237 1.00 94.19 113 PRO A CA 1
ATOM 793 C C . PRO A 1 113 ? 7.045 -3.973 4.166 1.00 94.19 113 PRO A C 1
ATOM 795 O O . PRO A 1 113 ? 6.988 -5.203 4.244 1.00 94.19 113 PRO A O 1
ATOM 798 N N . GLY A 1 114 ? 5.985 -3.208 3.973 1.00 96.19 114 GLY A N 1
ATOM 799 C CA . GLY A 1 114 ? 4.627 -3.695 3.831 1.00 96.19 114 GLY A CA 1
ATOM 800 C C . GLY A 1 114 ? 3.638 -2.558 4.002 1.00 96.19 114 GLY A C 1
ATOM 801 O O . GLY A 1 114 ? 3.992 -1.444 4.393 1.00 96.19 114 GLY A O 1
ATOM 802 N N . ALA A 1 115 ? 2.379 -2.844 3.712 1.00 98.12 115 ALA A N 1
ATOM 803 C CA . ALA A 1 115 ? 1.306 -1.891 3.922 1.00 98.12 115 ALA A CA 1
ATOM 804 C C . ALA A 1 115 ? 0.084 -2.576 4.504 1.00 98.12 115 ALA A C 1
ATOM 806 O O . ALA A 1 115 ? -0.196 -3.738 4.224 1.00 98.12 115 ALA A O 1
ATOM 807 N N . ALA A 1 116 ? -0.664 -1.838 5.305 1.00 98.38 116 ALA A N 1
ATOM 808 C CA . ALA A 1 116 ? -1.981 -2.254 5.738 1.00 98.38 116 ALA A CA 1
ATOM 809 C C . ALA A 1 116 ? -2.944 -1.081 5.634 1.00 98.38 116 ALA A C 1
ATOM 811 O O . ALA A 1 116 ? -2.545 0.076 5.729 1.00 98.38 116 ALA A O 1
ATOM 812 N N . ALA A 1 117 ? -4.210 -1.387 5.412 1.00 98.69 117 ALA A N 1
ATOM 813 C CA . ALA A 1 117 ? -5.283 -0.426 5.300 1.00 98.69 117 ALA A CA 1
ATOM 814 C C . ALA A 1 117 ? -6.465 -0.865 6.159 1.00 98.69 117 ALA A C 1
ATOM 816 O O . ALA A 1 117 ? -6.747 -2.057 6.261 1.00 98.69 117 ALA A O 1
ATOM 817 N N . ALA A 1 118 ? -7.156 0.104 6.747 1.00 98.38 118 ALA A N 1
ATOM 818 C CA . ALA A 1 118 ? -8.361 -0.075 7.540 1.00 98.38 118 ALA A CA 1
ATOM 819 C C . ALA A 1 118 ? -9.479 0.802 6.968 1.00 98.38 118 ALA A C 1
ATOM 821 O O . ALA A 1 118 ? -9.289 2.011 6.805 1.00 98.38 118 ALA A O 1
ATOM 822 N N . LEU A 1 119 ? -10.639 0.208 6.681 1.00 98.31 119 LEU A N 1
ATOM 823 C CA . LEU A 1 119 ? -11.859 0.952 6.378 1.00 98.31 119 LEU A CA 1
ATOM 824 C C . LEU A 1 119 ? -12.619 1.197 7.680 1.00 98.31 119 LEU A C 1
ATOM 826 O O . LEU A 1 119 ? -13.134 0.270 8.309 1.00 98.31 119 LEU A O 1
ATOM 830 N N . VAL A 1 120 ? -12.682 2.463 8.073 1.00 97.69 120 VAL A N 1
ATOM 831 C CA . VAL A 1 120 ? -13.450 2.907 9.229 1.00 97.69 120 VAL A CA 1
ATOM 832 C C . VAL A 1 120 ? -14.914 3.022 8.840 1.00 97.69 120 VAL A C 1
ATOM 834 O O . VAL A 1 120 ? -15.259 3.703 7.873 1.00 97.69 120 VAL A O 1
ATOM 837 N N . GLY A 1 121 ? -15.777 2.399 9.628 1.00 94.81 121 GLY A N 1
ATOM 838 C CA . GLY A 1 121 ? -17.212 2.401 9.417 1.00 94.81 121 GLY A CA 1
ATOM 839 C C . GLY A 1 121 ? -17.977 2.425 10.732 1.00 94.81 121 GLY A C 1
ATOM 840 O O . GLY A 1 121 ? -17.580 3.097 11.684 1.00 94.81 121 GLY A O 1
ATOM 841 N N . THR A 1 122 ? -19.113 1.741 10.773 1.00 91.44 122 THR A N 1
ATOM 842 C CA . THR A 1 122 ? -20.065 1.801 11.896 1.00 91.44 122 THR A CA 1
ATOM 843 C C . THR A 1 122 ? -20.093 0.537 12.753 1.00 91.44 122 THR A C 1
ATOM 845 O O . THR A 1 122 ? -20.622 0.572 13.864 1.00 91.44 122 THR A O 1
ATOM 848 N N . GLY A 1 123 ? -19.493 -0.559 12.280 1.00 90.19 123 GLY A N 1
ATOM 849 C CA . GLY A 1 123 ? -19.412 -1.839 12.990 1.00 90.19 123 GLY A CA 1
ATOM 850 C C . GLY A 1 123 ? -18.040 -2.508 12.874 1.00 90.19 123 GLY A C 1
ATOM 851 O O . GLY A 1 123 ? -17.172 -2.031 12.149 1.00 90.19 123 GLY A O 1
ATOM 852 N N . GLY A 1 124 ? -17.841 -3.606 13.610 1.00 93.06 124 GLY A N 1
ATOM 853 C CA . GLY A 1 124 ? -16.609 -4.401 13.573 1.00 93.06 124 GLY A CA 1
ATOM 854 C C . GLY A 1 124 ? -15.686 -4.166 14.772 1.00 93.06 124 GLY A C 1
ATOM 855 O O . GLY A 1 124 ? -16.139 -4.153 15.919 1.00 93.06 124 GLY A O 1
ATOM 856 N N . LEU A 1 125 ? -14.380 -4.013 14.528 1.00 95.56 125 LEU A N 1
ATOM 857 C CA . LEU A 1 125 ? -13.388 -3.840 15.593 1.00 95.56 125 LEU A CA 1
ATOM 858 C C . LEU A 1 125 ? -13.517 -2.438 16.178 1.00 95.56 125 LEU A C 1
ATOM 860 O O . LEU A 1 125 ? -13.290 -1.452 15.477 1.00 95.56 125 LEU A O 1
ATOM 864 N N . ARG A 1 126 ? -13.845 -2.333 17.462 1.00 96.00 126 ARG A N 1
ATOM 865 C CA . ARG A 1 126 ? -13.947 -1.040 18.125 1.00 96.00 126 ARG A CA 1
ATOM 866 C C . ARG A 1 126 ? -12.609 -0.638 18.716 1.00 96.00 126 ARG A C 1
ATOM 868 O O . ARG A 1 126 ? -12.004 -1.399 19.464 1.00 96.00 126 ARG A O 1
ATOM 875 N N . VAL A 1 127 ? -12.191 0.583 18.416 1.00 95.62 127 VAL A N 1
ATOM 876 C CA . VAL A 1 127 ? -11.005 1.226 18.975 1.00 95.62 127 VAL A CA 1
ATOM 877 C C . VAL A 1 127 ? -11.468 2.441 19.774 1.00 95.62 127 VAL A C 1
ATOM 879 O O . VAL A 1 127 ? -12.162 3.333 19.267 1.00 95.62 127 VAL A O 1
ATOM 882 N N . GLU A 1 128 ? -11.158 2.445 21.066 1.00 94.50 128 GLU A N 1
ATOM 883 C CA . GLU A 1 128 ? -11.466 3.564 21.955 1.00 94.50 128 GLU A CA 1
ATOM 884 C C . GLU A 1 128 ? -10.614 4.796 21.630 1.00 94.50 128 GLU A C 1
ATOM 886 O O . GLU A 1 128 ? -9.684 4.739 20.825 1.00 94.50 128 GLU A O 1
ATOM 891 N N . GLN A 1 129 ? -10.961 5.940 22.228 1.00 91.25 129 GLN A N 1
ATOM 892 C CA . GLN A 1 129 ? -10.174 7.154 22.022 1.00 91.25 129 GLN A CA 1
ATOM 893 C C . GLN A 1 129 ? -8.724 6.930 22.474 1.00 91.25 129 GLN A C 1
ATOM 895 O O . GLN A 1 129 ? -8.512 6.399 23.569 1.00 91.25 129 GLN A O 1
ATOM 900 N N . PRO A 1 130 ? -7.739 7.318 21.647 1.00 93.69 130 PRO A N 1
ATOM 901 C CA . PRO A 1 130 ? -6.349 7.062 21.956 1.00 93.69 130 PRO A CA 1
ATOM 902 C C . PRO A 1 130 ? -5.848 7.994 23.064 1.00 93.69 130 PRO A C 1
ATOM 904 O O . PRO A 1 130 ? -6.287 9.139 23.185 1.00 93.69 130 PRO A O 1
ATOM 907 N N . VAL A 1 131 ? -4.880 7.510 23.838 1.00 95.81 131 VAL A N 1
ATOM 908 C CA . VAL A 1 131 ? -4.081 8.315 24.768 1.00 95.81 131 VAL A CA 1
ATOM 909 C C . VAL A 1 131 ? -2.672 8.429 24.205 1.00 95.81 131 VAL A C 1
ATOM 911 O O . VAL A 1 131 ? -2.055 7.415 23.881 1.00 95.81 131 VAL A O 1
ATOM 914 N N . SER A 1 132 ? -2.166 9.657 24.104 1.00 95.12 132 SER A N 1
ATOM 915 C CA . SER A 1 132 ? -0.875 9.955 23.482 1.00 95.12 132 SER A CA 1
ATOM 916 C C . SER A 1 132 ? 0.105 10.528 24.498 1.00 95.12 132 SER A C 1
ATOM 918 O O . SER A 1 132 ? -0.238 11.427 25.265 1.00 95.12 132 SER A O 1
ATOM 920 N N . VAL A 1 133 ? 1.343 10.045 24.464 1.00 94.62 133 VAL A N 1
ATOM 921 C CA . VAL A 1 133 ? 2.458 10.516 25.294 1.00 94.62 133 VAL A CA 1
ATOM 922 C C . VAL A 1 133 ? 3.620 10.874 24.375 1.00 94.62 133 VAL A C 1
ATOM 924 O O . VAL A 1 133 ? 3.966 10.118 23.469 1.00 94.62 133 VAL A O 1
ATOM 927 N N . ASN A 1 134 ? 4.224 12.040 24.607 1.00 90.94 134 ASN A N 1
ATOM 928 C CA . ASN A 1 134 ? 5.378 12.524 23.854 1.00 90.94 134 ASN A CA 1
ATOM 929 C C . ASN A 1 134 ? 6.514 12.850 24.822 1.00 90.94 134 ASN A C 1
ATOM 931 O O . ASN A 1 134 ? 6.331 13.626 25.759 1.00 90.94 134 ASN A O 1
ATOM 935 N N . HIS A 1 135 ? 7.687 12.287 24.567 1.00 87.25 135 HIS A N 1
ATOM 936 C CA . HIS A 1 135 ? 8.917 12.545 25.298 1.00 87.25 135 HIS A CA 1
ATOM 937 C C . HIS A 1 135 ? 9.937 13.264 24.402 1.00 87.25 135 HIS A C 1
ATOM 939 O O . HIS A 1 135 ? 9.827 13.279 23.179 1.00 87.25 135 HIS A O 1
ATOM 945 N N . SER A 1 136 ? 10.940 13.891 25.013 1.00 76.12 136 SER A N 1
ATOM 946 C CA . SER A 1 136 ? 11.827 14.857 24.352 1.00 76.12 136 SER A CA 1
ATOM 947 C C . SER A 1 136 ? 13.090 14.271 23.714 1.00 76.12 136 SER A C 1
ATOM 949 O O . SER A 1 136 ? 13.901 15.041 23.210 1.00 76.12 136 SER A O 1
ATOM 951 N N . LEU A 1 137 ? 13.298 12.950 23.753 1.00 76.94 137 LEU A N 1
ATOM 952 C CA . LEU A 1 137 ? 14.5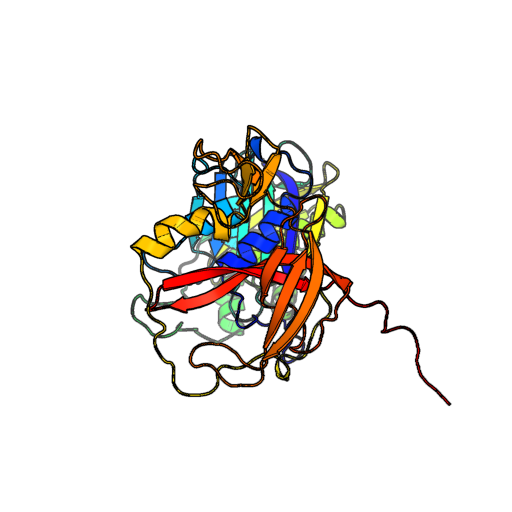52 12.309 23.337 1.00 76.94 137 LEU A CA 1
ATOM 953 C C . LEU A 1 137 ? 14.495 11.876 21.859 1.00 76.94 137 LEU A C 1
ATOM 955 O O . LEU A 1 137 ? 13.806 10.901 21.544 1.00 76.94 137 LEU A O 1
ATOM 959 N N . PRO A 1 138 ? 15.207 12.563 20.942 1.00 75.12 138 PRO A N 1
ATOM 960 C CA . PRO A 1 138 ? 15.251 12.171 19.541 1.00 75.12 138 PRO A CA 1
ATOM 961 C C . PRO A 1 138 ? 16.256 11.028 19.351 1.00 75.12 138 PRO A C 1
ATOM 963 O O . PRO A 1 138 ? 17.465 11.231 19.422 1.00 75.12 138 PRO A O 1
ATOM 966 N N . MET A 1 139 ? 15.759 9.816 19.105 1.00 77.25 139 MET A N 1
ATOM 967 C CA . MET A 1 139 ? 16.604 8.635 18.847 1.00 77.25 139 MET A CA 1
ATOM 968 C C . MET A 1 139 ? 16.889 8.430 17.354 1.00 77.25 139 MET A C 1
ATOM 970 O O . MET A 1 139 ? 17.889 7.815 16.977 1.00 77.25 139 MET A O 1
ATOM 974 N N . ARG A 1 140 ? 16.006 8.961 16.505 1.00 75.81 140 ARG A N 1
ATOM 975 C CA . ARG A 1 140 ? 16.077 8.906 15.046 1.00 75.81 140 ARG A CA 1
ATOM 976 C C . ARG A 1 140 ? 15.707 10.269 14.488 1.00 75.81 140 ARG A C 1
ATOM 978 O O . ARG A 1 140 ? 14.675 10.824 14.861 1.00 75.81 140 ARG A O 1
ATOM 985 N N . VAL A 1 141 ? 16.549 10.812 13.616 1.00 75.81 141 VAL A N 1
ATOM 986 C CA . VAL A 1 141 ? 16.315 12.112 12.981 1.00 75.81 141 VAL A CA 1
ATOM 987 C C . VAL A 1 141 ? 16.694 12.029 11.513 1.00 75.81 141 VAL A C 1
ATOM 989 O O . VAL A 1 141 ? 17.781 11.577 11.165 1.00 75.81 141 VAL A O 1
ATOM 992 N N . HIS A 1 142 ? 15.810 12.515 10.647 1.00 74.31 142 HIS A N 1
ATOM 993 C CA . HIS A 1 142 ? 16.124 12.750 9.243 1.00 74.31 142 HIS A CA 1
ATOM 994 C C . HIS A 1 142 ? 16.021 14.246 8.955 1.00 74.31 142 HIS A C 1
ATOM 996 O O . HIS A 1 142 ? 14.927 14.808 8.909 1.00 74.31 142 HIS A O 1
ATOM 1002 N N . ALA A 1 143 ? 17.165 14.920 8.828 1.00 75.25 143 ALA A N 1
ATOM 1003 C CA . ALA A 1 143 ? 17.193 16.345 8.530 1.00 75.25 143 ALA A CA 1
ATOM 1004 C C . ALA A 1 143 ? 16.911 16.594 7.041 1.00 75.25 143 ALA A C 1
ATOM 1006 O O . ALA A 1 143 ? 17.457 15.925 6.166 1.00 75.25 143 ALA A O 1
ATOM 1007 N N . SER A 1 144 ? 16.102 17.612 6.735 1.00 67.31 144 SER A N 1
ATOM 1008 C CA . SER A 1 144 ? 15.861 18.025 5.350 1.00 67.31 144 SER A CA 1
ATOM 1009 C C . SER A 1 144 ? 17.184 18.412 4.678 1.00 67.31 144 SER A C 1
ATOM 1011 O O . SER A 1 144 ? 17.796 19.416 5.041 1.00 67.31 144 SER A O 1
ATOM 1013 N N . GLY A 1 145 ? 17.615 17.620 3.694 1.00 66.19 145 GLY A N 1
ATOM 1014 C CA . GLY A 1 145 ? 18.871 17.813 2.964 1.00 66.19 145 GLY A CA 1
ATOM 1015 C C . GLY A 1 145 ? 19.998 16.848 3.344 1.00 66.19 145 GLY A C 1
ATOM 1016 O O . GLY A 1 145 ? 21.025 16.852 2.664 1.00 66.19 145 GLY A O 1
ATOM 1017 N N . SER A 1 146 ? 19.830 15.997 4.364 1.00 70.94 146 SER A N 1
ATOM 1018 C CA . SER A 1 146 ? 20.747 14.874 4.579 1.00 70.94 146 SER A CA 1
ATOM 1019 C C . SER A 1 146 ? 20.381 13.704 3.662 1.00 70.94 146 SER A C 1
ATOM 1021 O O . SER A 1 146 ? 19.211 13.373 3.459 1.00 70.94 146 SER A O 1
ATOM 1023 N N . ALA A 1 147 ? 21.404 13.051 3.108 1.00 63.78 147 ALA A N 1
ATOM 1024 C CA . ALA A 1 147 ? 21.234 11.880 2.246 1.00 63.78 147 ALA A CA 1
ATOM 1025 C C . ALA A 1 147 ? 20.795 10.614 3.013 1.00 63.78 147 ALA A C 1
ATOM 1027 O O . ALA A 1 147 ? 20.573 9.576 2.397 1.00 63.78 147 ALA A O 1
ATOM 1028 N N . GLY A 1 148 ? 20.695 10.682 4.343 1.00 68.62 148 GLY A N 1
ATOM 1029 C CA . GLY A 1 148 ? 20.328 9.554 5.188 1.00 68.62 148 GLY A CA 1
ATOM 1030 C C . GLY A 1 148 ? 19.770 9.977 6.542 1.00 68.62 148 GLY A C 1
ATOM 1031 O O . GLY A 1 148 ? 19.805 11.156 6.911 1.00 68.62 148 GLY A O 1
ATOM 1032 N N . VAL A 1 149 ? 19.257 8.977 7.253 1.00 72.06 149 VAL A N 1
ATOM 1033 C CA . VAL A 1 149 ? 18.712 9.085 8.608 1.00 72.06 149 VAL A CA 1
ATOM 1034 C C . VAL A 1 149 ? 19.844 8.910 9.617 1.00 72.06 149 VAL A C 1
ATOM 1036 O O . VAL A 1 149 ? 20.559 7.906 9.581 1.00 72.06 149 VAL A O 1
ATOM 1039 N N . ASP A 1 150 ? 19.973 9.854 10.543 1.00 75.06 150 ASP A N 1
ATOM 1040 C CA . ASP A 1 150 ? 20.867 9.728 11.685 1.00 75.06 150 ASP A CA 1
ATOM 1041 C C . ASP A 1 150 ? 20.153 8.935 12.783 1.00 75.06 150 ASP A C 1
ATOM 1043 O O . ASP A 1 150 ? 19.113 9.338 13.314 1.00 75.06 150 ASP A O 1
ATOM 1047 N N . VAL A 1 151 ? 20.706 7.765 13.103 1.00 77.38 151 VAL A N 1
ATOM 1048 C CA . VAL A 1 151 ? 20.131 6.824 14.068 1.00 77.38 151 VAL A CA 1
ATOM 1049 C C . VAL A 1 151 ? 21.101 6.638 15.222 1.00 77.38 151 VAL A C 1
ATOM 1051 O O . VAL A 1 151 ? 22.220 6.154 15.035 1.00 77.38 151 VAL A O 1
ATOM 1054 N N . TYR A 1 152 ? 20.655 6.951 16.437 1.00 79.38 152 TYR A N 1
ATOM 1055 C CA . TYR A 1 152 ? 21.389 6.586 17.641 1.00 79.38 152 TYR A CA 1
ATOM 1056 C C . TYR A 1 152 ? 21.162 5.098 17.946 1.00 79.38 152 TYR A C 1
ATOM 1058 O O . TYR A 1 152 ? 20.206 4.711 18.613 1.00 79.38 152 TYR A O 1
ATOM 1066 N N . ALA A 1 153 ? 22.031 4.243 17.408 1.00 74.75 153 ALA A N 1
ATOM 1067 C CA . ALA A 1 153 ? 21.826 2.794 17.323 1.00 74.75 153 ALA A CA 1
ATOM 1068 C C . ALA A 1 153 ? 22.135 1.999 18.615 1.00 74.75 153 ALA A C 1
ATOM 1070 O O . ALA A 1 153 ? 22.673 0.891 18.548 1.00 74.75 153 ALA A O 1
ATOM 1071 N N . ASP A 1 154 ? 21.793 2.526 19.795 1.00 86.62 154 ASP A N 1
ATOM 1072 C CA . ASP A 1 154 ? 21.890 1.783 21.059 1.00 86.62 154 ASP A CA 1
ATOM 1073 C C . ASP A 1 154 ? 20.509 1.285 21.512 1.00 86.62 154 ASP A C 1
ATOM 1075 O O . ASP A 1 154 ? 19.706 2.014 22.095 1.00 86.62 154 ASP A O 1
ATOM 1079 N N . SER A 1 155 ? 20.266 -0.009 21.287 1.00 86.06 155 SER A N 1
ATOM 1080 C CA . SER A 1 155 ? 19.016 -0.690 21.665 1.00 86.06 155 SER A CA 1
ATOM 1081 C C . SER A 1 155 ? 18.686 -0.638 23.163 1.00 86.06 155 SER A C 1
ATOM 1083 O O . SER A 1 155 ? 17.522 -0.743 23.548 1.00 86.06 155 SER A O 1
ATOM 1085 N N . ARG A 1 156 ? 19.688 -0.513 24.047 1.00 89.88 156 ARG A N 1
ATOM 1086 C CA . ARG A 1 156 ? 19.448 -0.358 25.485 1.00 89.88 156 ARG A CA 1
ATOM 1087 C C . ARG A 1 156 ? 19.005 1.066 25.782 1.00 89.88 156 ARG A C 1
ATOM 1089 O O . ARG A 1 156 ? 18.064 1.222 26.549 1.00 89.88 156 ARG A O 1
ATOM 1096 N N . VAL A 1 157 ? 19.648 2.070 25.196 1.00 89.19 157 VAL A N 1
ATOM 1097 C CA . VAL A 1 157 ? 19.247 3.472 25.379 1.00 89.19 157 VAL A CA 1
ATOM 1098 C C . VAL A 1 157 ? 17.845 3.706 24.823 1.00 89.19 157 VAL A C 1
ATOM 1100 O O . VAL A 1 157 ? 17.012 4.269 25.524 1.00 89.19 157 VAL A O 1
ATOM 1103 N N . GLU A 1 158 ? 17.542 3.199 23.628 1.00 89.06 158 GLU A N 1
ATOM 1104 C CA . GLU A 1 158 ? 16.207 3.307 23.024 1.00 89.06 158 GLU A CA 1
ATOM 1105 C C . GLU A 1 158 ? 15.126 2.658 23.897 1.00 89.06 158 GLU A C 1
ATOM 1107 O O . GLU A 1 158 ? 14.080 3.257 24.149 1.00 89.06 158 GLU A O 1
ATOM 1112 N N . ARG A 1 159 ? 15.406 1.476 24.460 1.00 92.25 159 ARG A N 1
ATOM 1113 C CA . ARG A 1 159 ? 14.475 0.817 25.380 1.00 92.25 159 ARG A CA 1
ATOM 1114 C C . ARG A 1 159 ? 14.295 1.587 26.687 1.00 92.25 159 ARG A C 1
ATOM 1116 O O . ARG A 1 159 ? 13.161 1.793 27.105 1.00 92.25 159 ARG A O 1
ATOM 1123 N N . GLU A 1 160 ? 15.385 1.936 27.369 1.00 92.38 160 GLU A N 1
ATOM 1124 C CA . GLU A 1 160 ? 15.328 2.465 28.739 1.00 92.38 160 GLU A CA 1
ATOM 1125 C C . GLU A 1 160 ? 14.987 3.961 28.797 1.00 92.38 160 GLU A C 1
ATOM 1127 O O . GLU A 1 160 ? 14.356 4.390 29.756 1.00 92.38 160 GLU A O 1
ATOM 1132 N N . LEU A 1 161 ? 15.385 4.751 27.793 1.00 90.31 161 LEU A N 1
ATOM 1133 C CA . LEU A 1 161 ? 15.155 6.202 27.757 1.00 90.31 161 LEU A CA 1
ATOM 1134 C C . LEU A 1 161 ? 14.107 6.639 26.722 1.00 90.31 161 LEU A C 1
ATOM 1136 O O . LEU A 1 161 ? 13.595 7.751 26.829 1.00 90.31 161 LEU A O 1
ATOM 1140 N N . GLY A 1 162 ? 13.795 5.797 25.731 1.00 90.44 162 GLY A N 1
ATOM 1141 C CA . GLY A 1 162 ? 12.747 6.049 24.737 1.00 90.44 162 GLY A CA 1
ATOM 1142 C C . GLY A 1 162 ? 11.429 5.381 25.120 1.00 90.44 162 GLY A C 1
ATOM 1143 O O . GLY A 1 162 ? 10.512 6.029 25.618 1.00 90.44 162 GLY A O 1
ATOM 1144 N N . TRP A 1 163 ? 11.342 4.066 24.919 1.00 92.75 163 TRP A N 1
ATOM 1145 C CA . TRP A 1 163 ? 10.079 3.328 25.020 1.00 92.75 163 TRP A CA 1
ATOM 1146 C C . TRP A 1 163 ? 9.559 3.146 26.445 1.00 92.75 163 TRP A C 1
ATOM 1148 O O . TRP A 1 163 ? 8.363 3.319 26.676 1.00 92.75 163 TRP A O 1
ATOM 1158 N N . ARG A 1 164 ? 10.417 2.776 27.406 1.00 93.69 164 ARG A N 1
ATOM 1159 C CA . ARG A 1 164 ? 9.978 2.450 28.774 1.00 93.69 164 ARG A CA 1
ATOM 1160 C C . ARG A 1 164 ? 9.262 3.620 29.472 1.00 93.69 164 ARG A C 1
ATOM 1162 O O . ARG A 1 164 ? 8.144 3.392 29.930 1.00 93.69 164 ARG A O 1
ATOM 1169 N N . PRO A 1 165 ? 9.804 4.856 29.500 1.00 93.31 165 PRO A N 1
ATOM 1170 C CA . PRO A 1 165 ? 9.143 5.977 30.178 1.00 93.31 165 PRO A CA 1
ATOM 1171 C C . PRO A 1 165 ? 7.797 6.366 29.553 1.00 93.31 165 PRO A C 1
ATOM 1173 O O . PRO A 1 165 ? 6.918 6.900 30.229 1.00 93.31 165 PRO A O 1
ATOM 1176 N N . VAL A 1 166 ? 7.642 6.121 28.249 1.00 94.19 166 VAL A N 1
ATOM 1177 C CA . VAL A 1 166 ? 6.393 6.346 27.513 1.00 94.19 166 VAL A CA 1
ATOM 1178 C C . VAL A 1 166 ? 5.375 5.262 27.861 1.00 94.19 166 VAL A C 1
ATOM 1180 O O . VAL A 1 166 ? 4.227 5.567 28.171 1.00 94.19 166 VAL A O 1
ATOM 1183 N N . LEU A 1 167 ? 5.799 3.996 27.860 1.00 94.75 167 LEU A N 1
ATOM 1184 C CA . LEU A 1 167 ? 4.939 2.856 28.165 1.00 94.75 167 LEU A CA 1
ATOM 1185 C C . LEU A 1 167 ? 4.381 2.914 29.594 1.00 94.75 167 LEU A C 1
ATOM 1187 O O . LEU A 1 167 ? 3.196 2.663 29.787 1.00 94.75 167 LEU A O 1
ATOM 1191 N N . GLU A 1 168 ? 5.201 3.298 30.575 1.00 93.56 168 GLU A N 1
ATOM 1192 C CA . GLU A 1 168 ? 4.802 3.435 31.987 1.00 93.56 168 GLU A CA 1
ATOM 1193 C C . GLU A 1 168 ? 3.716 4.503 32.216 1.00 93.56 168 GLU A C 1
ATOM 1195 O O . GLU A 1 168 ? 2.994 4.443 33.207 1.00 93.56 168 GLU A O 1
ATOM 1200 N N . GLN A 1 169 ? 3.567 5.466 31.300 1.00 93.94 169 GLN A N 1
ATOM 1201 C CA . GLN A 1 169 ? 2.487 6.462 31.337 1.00 93.94 169 GLN A CA 1
ATOM 1202 C C . GLN A 1 169 ? 1.218 5.999 30.610 1.00 93.94 169 GLN A C 1
ATOM 1204 O O . GLN A 1 169 ? 0.137 6.534 30.850 1.00 93.94 169 GLN A O 1
ATOM 1209 N N . LEU A 1 170 ? 1.347 5.027 29.706 1.00 93.75 170 LEU A N 1
ATOM 1210 C CA . LEU A 1 170 ? 0.255 4.519 28.875 1.00 93.75 170 LEU A CA 1
ATOM 1211 C C . LEU A 1 170 ? -0.391 3.247 29.439 1.00 93.75 170 LEU A C 1
ATOM 1213 O O . LEU A 1 170 ? -1.488 2.881 29.014 1.00 93.75 170 LEU A O 1
ATOM 1217 N N . VAL A 1 171 ? 0.278 2.563 30.369 1.00 90.75 171 VAL A N 1
ATOM 1218 C CA . VAL A 1 171 ? -0.150 1.279 30.935 1.00 90.75 171 VAL A CA 1
ATOM 1219 C C . VAL A 1 171 ? -0.083 1.342 32.456 1.00 90.75 171 VAL A C 1
ATOM 1221 O O . VAL A 1 171 ? 0.940 1.716 33.025 1.00 90.75 171 VAL A O 1
ATOM 1224 N N . GLY A 1 172 ? -1.184 0.983 33.116 1.00 82.69 172 GLY A N 1
ATOM 1225 C CA . GLY A 1 172 ? -1.284 0.974 34.570 1.00 82.69 172 GLY A CA 1
ATOM 1226 C C . GLY A 1 172 ? -0.561 -0.217 35.198 1.00 82.69 172 GLY A C 1
ATOM 1227 O O . GLY A 1 172 ? -0.411 -1.282 34.597 1.00 82.69 172 GLY A O 1
ATOM 1228 N N . ALA A 1 173 ? -0.133 -0.058 36.452 1.00 74.19 173 ALA A N 1
ATOM 1229 C CA . ALA A 1 173 ? 0.421 -1.164 37.223 1.00 74.19 173 ALA A CA 1
ATOM 1230 C C . ALA A 1 173 ? -0.650 -2.249 37.444 1.00 74.19 173 ALA A C 1
ATOM 1232 O O . ALA A 1 173 ? -1.657 -2.000 38.105 1.00 74.19 173 ALA A O 1
ATOM 1233 N N . GLY A 1 174 ? -0.409 -3.453 36.919 1.00 72.69 174 GLY A N 1
ATOM 1234 C CA . GLY A 1 174 ? -1.329 -4.592 37.024 1.00 72.69 174 GLY A CA 1
ATOM 1235 C C . GLY A 1 174 ? -2.260 -4.792 35.823 1.00 72.69 174 GLY A C 1
ATOM 1236 O O . GLY A 1 174 ? -3.027 -5.752 35.840 1.00 72.69 174 GLY A O 1
ATOM 1237 N N . ASP A 1 175 ? -2.177 -3.944 34.791 1.00 84.50 175 ASP A N 1
ATOM 1238 C CA . ASP A 1 175 ? -2.864 -4.176 33.515 1.00 84.50 175 ASP A CA 1
ATOM 1239 C C . ASP A 1 175 ? -2.363 -5.475 32.853 1.00 84.50 175 ASP A C 1
ATOM 1241 O O . ASP A 1 175 ? -1.203 -5.876 33.008 1.00 84.50 175 ASP A O 1
ATOM 1245 N N . GLU A 1 176 ? -3.227 -6.126 32.069 1.00 89.81 176 GLU A N 1
ATOM 1246 C CA . GLU A 1 176 ? -2.791 -7.226 31.208 1.00 89.81 176 GLU A CA 1
ATOM 1247 C C . GLU A 1 176 ? -1.725 -6.747 30.203 1.00 89.81 176 GLU A C 1
ATOM 1249 O O . GLU A 1 176 ? -1.810 -5.618 29.706 1.00 89.81 176 GLU A O 1
ATOM 1254 N N . PRO A 1 177 ? -0.739 -7.596 29.848 1.00 93.25 177 PRO A N 1
ATOM 1255 C CA . PRO A 1 177 ? 0.301 -7.240 28.889 1.00 93.25 177 PRO A CA 1
ATOM 1256 C C . PRO A 1 177 ? -0.276 -6.702 27.565 1.00 93.25 177 PRO A C 1
ATOM 1258 O O . PRO A 1 177 ? -0.944 -7.452 26.838 1.00 93.25 177 PRO A O 1
ATOM 1261 N N . PRO A 1 178 ? -0.002 -5.438 27.188 1.00 95.50 178 PRO A N 1
ATOM 1262 C CA . PRO A 1 178 ? -0.544 -4.865 25.963 1.00 95.50 178 PRO A CA 1
ATOM 1263 C C . PRO A 1 178 ? 0.093 -5.503 24.728 1.00 95.50 178 PRO A C 1
ATOM 1265 O O . PRO A 1 178 ? 1.225 -5.993 24.779 1.00 95.50 178 PRO A O 1
ATOM 1268 N N . VAL A 1 179 ? -0.600 -5.444 23.593 1.00 96.00 179 VAL A N 1
ATOM 1269 C CA . VAL A 1 179 ? 0.027 -5.684 22.288 1.00 96.00 179 VAL A CA 1
ATOM 1270 C C . VAL A 1 179 ? 0.929 -4.493 21.971 1.00 96.00 179 VAL A C 1
ATOM 1272 O O . VAL A 1 179 ? 0.448 -3.365 21.883 1.00 96.00 179 VAL A O 1
ATOM 1275 N N . LEU A 1 180 ? 2.232 -4.727 21.815 1.00 96.06 180 LEU A N 1
ATOM 1276 C CA . LEU A 1 180 ? 3.209 -3.690 21.490 1.00 96.06 180 LEU A CA 1
ATOM 1277 C C . LEU A 1 180 ? 3.548 -3.696 20.002 1.00 96.06 180 LEU A C 1
ATOM 1279 O O . LEU A 1 180 ? 3.879 -4.739 19.429 1.00 96.06 180 LEU A O 1
ATOM 1283 N N . VAL A 1 181 ? 3.519 -2.503 19.412 1.00 95.25 181 VAL A N 1
ATOM 1284 C CA . VAL A 1 181 ? 3.879 -2.240 18.016 1.00 95.25 181 VAL A CA 1
ATOM 1285 C C . VAL A 1 181 ? 4.972 -1.180 17.961 1.00 95.25 181 VAL A C 1
ATOM 1287 O O . VAL A 1 181 ? 4.900 -0.190 18.683 1.00 95.25 181 VAL A O 1
ATOM 1290 N N . GLY A 1 182 ? 5.965 -1.374 17.092 1.00 90.75 182 GLY A N 1
ATOM 1291 C CA . GLY A 1 182 ? 7.102 -0.468 16.913 1.00 90.75 182 GLY A CA 1
ATOM 1292 C C . GLY A 1 182 ? 8.411 -1.088 17.400 1.00 90.75 182 GLY A C 1
ATOM 1293 O O . GLY A 1 182 ? 9.299 -1.309 16.578 1.00 90.75 182 GLY A O 1
ATOM 1294 N N . PRO A 1 183 ? 8.537 -1.460 18.689 1.00 91.12 183 PRO A N 1
ATOM 1295 C CA . PRO A 1 183 ? 9.717 -2.155 19.179 1.00 91.12 183 PRO A CA 1
ATOM 1296 C C . PRO A 1 183 ? 9.868 -3.538 18.525 1.00 91.12 183 PRO A C 1
ATOM 1298 O O . PRO A 1 183 ? 8.873 -4.255 18.366 1.00 91.12 183 PRO A O 1
ATOM 1301 N N . PRO A 1 184 ? 11.103 -3.987 18.231 1.00 89.12 184 PRO A N 1
ATOM 1302 C CA . PRO A 1 184 ? 11.350 -5.350 17.777 1.00 89.12 184 PRO A CA 1
ATOM 1303 C C . PRO A 1 184 ? 10.802 -6.392 18.770 1.00 89.12 184 PRO A C 1
ATOM 1305 O O . PRO A 1 184 ? 10.820 -6.138 19.980 1.00 89.12 184 PRO A O 1
ATOM 1308 N N . PRO A 1 185 ? 10.422 -7.611 18.330 1.00 89.69 185 PRO A N 1
ATOM 1309 C CA . PRO A 1 185 ? 9.752 -8.588 19.195 1.00 89.69 185 PRO A CA 1
ATOM 1310 C C . PRO A 1 185 ? 10.477 -8.903 20.512 1.00 89.69 185 PRO A C 1
ATOM 1312 O O . PRO A 1 185 ? 9.855 -9.056 21.563 1.00 89.69 185 PRO A O 1
ATOM 1315 N N . LYS A 1 186 ? 11.814 -8.951 20.473 1.00 91.00 186 LYS A N 1
ATOM 1316 C CA . LYS A 1 186 ? 12.659 -9.174 21.654 1.00 91.00 186 LYS A CA 1
ATOM 1317 C C . LYS A 1 186 ? 12.585 -8.019 22.659 1.00 91.00 186 LYS A C 1
ATOM 1319 O O . LYS A 1 186 ? 12.609 -8.262 23.864 1.00 91.00 186 LYS A O 1
ATOM 1324 N N . GLU A 1 187 ? 12.519 -6.781 22.178 1.00 92.31 187 GLU A N 1
ATOM 1325 C CA . GLU A 1 187 ? 12.441 -5.594 23.032 1.00 92.31 187 GLU A CA 1
ATOM 1326 C C . GLU A 1 187 ? 11.029 -5.402 23.588 1.00 92.31 187 GLU A C 1
ATOM 1328 O O . GLU A 1 187 ? 10.892 -5.108 24.772 1.00 92.31 187 GLU A O 1
ATOM 1333 N N . ALA A 1 188 ? 9.987 -5.699 22.804 1.00 93.12 188 ALA A N 1
ATOM 1334 C CA . ALA A 1 188 ? 8.606 -5.736 23.288 1.00 93.12 188 ALA A CA 1
ATOM 1335 C C . ALA A 1 188 ? 8.435 -6.690 24.489 1.00 93.12 188 ALA A C 1
ATOM 1337 O O . ALA A 1 188 ? 7.857 -6.306 25.506 1.00 93.12 188 ALA A O 1
ATOM 1338 N N . GLY A 1 189 ? 9.031 -7.889 24.433 1.00 92.69 189 GLY A N 1
ATOM 1339 C CA . GLY A 1 189 ? 9.025 -8.821 25.567 1.00 92.69 189 GLY A CA 1
ATOM 1340 C C . GLY A 1 189 ? 9.763 -8.288 26.806 1.00 92.69 189 GLY A C 1
ATOM 1341 O O . GLY A 1 189 ? 9.298 -8.460 27.929 1.00 92.69 189 GLY A O 1
ATOM 1342 N N . ARG A 1 190 ? 10.886 -7.577 26.625 1.00 94.25 190 ARG A N 1
ATOM 1343 C CA . ARG A 1 190 ? 11.630 -6.921 27.727 1.00 94.25 190 ARG A CA 1
ATOM 1344 C C . ARG A 1 190 ? 10.899 -5.718 28.328 1.00 94.25 190 ARG A C 1
ATOM 1346 O O . ARG A 1 190 ? 11.203 -5.320 29.453 1.00 94.25 190 ARG A O 1
ATOM 1353 N N . LEU A 1 191 ? 9.982 -5.128 27.571 1.00 94.00 191 LEU A N 1
ATOM 1354 C CA . LEU A 1 191 ? 9.071 -4.079 28.019 1.00 94.00 191 LEU A CA 1
ATOM 1355 C C . LEU A 1 191 ? 7.822 -4.647 28.714 1.00 94.00 191 LEU A C 1
ATOM 1357 O O . LEU A 1 191 ? 6.997 -3.874 29.185 1.00 94.00 191 LEU A O 1
ATOM 1361 N N . GLY A 1 192 ? 7.688 -5.975 28.814 1.00 93.00 192 GLY A N 1
ATOM 1362 C CA . GLY A 1 192 ? 6.554 -6.626 29.474 1.00 93.00 192 GLY A CA 1
ATOM 1363 C C . GLY A 1 192 ? 5.283 -6.684 28.624 1.00 93.00 192 GLY A C 1
ATOM 1364 O O . GLY A 1 192 ? 4.216 -6.971 29.155 1.00 93.00 192 GLY A O 1
ATOM 1365 N N . GLY A 1 193 ? 5.381 -6.422 27.318 1.00 93.69 193 GLY A N 1
ATOM 1366 C CA . GLY A 1 193 ? 4.257 -6.507 26.392 1.00 93.69 193 GLY A CA 1
ATOM 1367 C C . GLY A 1 193 ? 4.331 -7.704 25.447 1.00 93.69 193 GLY A C 1
ATOM 1368 O O . GLY A 1 193 ? 5.340 -8.407 25.347 1.00 93.69 193 GLY A O 1
ATOM 1369 N N . ARG A 1 194 ? 3.234 -7.932 24.725 1.00 94.56 194 ARG A N 1
ATOM 1370 C CA . ARG A 1 194 ? 3.093 -8.993 23.723 1.00 94.56 194 ARG A CA 1
ATOM 1371 C C . ARG A 1 194 ? 3.491 -8.444 22.350 1.00 94.56 194 ARG A C 1
ATOM 1373 O O . ARG A 1 194 ? 2.885 -7.476 21.901 1.00 94.56 194 ARG A O 1
ATOM 1380 N N . PRO A 1 195 ? 4.498 -9.012 21.668 1.00 92.06 195 PRO A N 1
ATOM 1381 C CA . PRO A 1 195 ? 4.942 -8.485 20.383 1.00 92.06 195 PRO A CA 1
ATOM 1382 C C . PRO A 1 195 ? 3.927 -8.758 19.267 1.00 92.06 195 PRO A C 1
ATOM 1384 O O . PRO A 1 195 ? 3.424 -9.877 19.139 1.00 92.06 195 PRO A O 1
ATOM 1387 N N . ALA A 1 196 ? 3.708 -7.775 18.393 1.00 85.31 196 ALA A N 1
ATOM 1388 C CA . ALA A 1 196 ? 3.065 -7.998 17.099 1.00 85.31 196 ALA A CA 1
ATOM 1389 C C . ALA A 1 196 ? 4.032 -8.740 16.151 1.00 85.31 196 ALA A C 1
ATOM 1391 O O . ALA A 1 196 ? 4.807 -8.126 15.420 1.00 85.31 196 ALA A O 1
ATOM 1392 N N . THR A 1 197 ? 4.054 -10.077 16.212 1.00 80.38 197 THR A N 1
ATOM 1393 C CA . THR A 1 197 ? 4.955 -10.889 15.368 1.00 80.38 197 THR A CA 1
ATOM 1394 C C . THR A 1 197 ? 4.599 -10.764 13.887 1.00 80.38 197 THR A C 1
ATOM 1396 O O . THR A 1 197 ? 3.454 -10.482 13.544 1.00 80.38 197 THR A O 1
ATOM 1399 N N . ASP A 1 198 ? 5.575 -10.988 13.006 1.00 74.56 198 ASP A N 1
ATOM 1400 C CA . ASP A 1 198 ? 5.364 -11.128 11.552 1.00 74.56 198 ASP A CA 1
ATOM 1401 C C . ASP A 1 198 ? 4.715 -9.916 10.853 1.00 74.56 198 ASP A C 1
ATOM 1403 O O . ASP A 1 198 ? 4.360 -9.987 9.680 1.00 74.56 198 ASP A O 1
ATOM 1407 N N . ALA A 1 199 ? 4.588 -8.792 11.561 1.00 80.81 199 ALA A N 1
ATOM 1408 C CA . ALA A 1 199 ? 4.116 -7.530 11.025 1.00 80.81 199 ALA A CA 1
ATOM 1409 C C . ALA A 1 199 ? 5.291 -6.717 10.448 1.00 80.81 199 ALA A C 1
ATOM 1411 O O . ALA A 1 199 ? 6.424 -6.822 10.943 1.00 80.81 199 ALA A O 1
ATOM 1412 N N . PRO A 1 200 ? 5.029 -5.877 9.432 1.00 87.62 200 PRO A N 1
ATOM 1413 C CA . PRO A 1 200 ? 5.904 -4.768 9.082 1.00 87.62 200 PRO A CA 1
ATOM 1414 C C . PRO A 1 200 ? 6.221 -3.889 10.294 1.00 87.62 200 PRO A C 1
ATOM 1416 O O . PRO A 1 200 ? 5.471 -3.847 11.273 1.00 87.62 200 PRO A O 1
ATOM 1419 N N . GLU A 1 201 ? 7.326 -3.157 10.211 1.00 86.25 201 GLU A N 1
ATOM 1420 C CA . GLU A 1 201 ? 7.621 -2.091 11.171 1.00 86.25 201 GLU A CA 1
ATOM 1421 C C . GLU A 1 201 ? 6.767 -0.840 10.866 1.00 86.25 201 GLU A C 1
ATOM 1423 O O . GLU A 1 201 ? 5.895 -0.846 9.990 1.00 86.25 201 GLU A O 1
ATOM 1428 N N . GLY A 1 202 ? 6.958 0.221 11.652 1.00 90.50 202 GLY A N 1
ATOM 1429 C CA . GLY A 1 202 ? 6.387 1.535 11.360 1.00 90.50 202 GLY A CA 1
ATOM 1430 C C . GLY A 1 202 ? 4.857 1.579 11.294 1.00 90.50 202 GLY A C 1
ATOM 1431 O O . GLY A 1 202 ? 4.147 0.909 12.047 1.00 90.50 202 GLY A O 1
ATOM 1432 N N . ALA A 1 203 ? 4.340 2.438 10.413 1.00 95.56 203 ALA A N 1
ATOM 1433 C CA . ALA A 1 203 ? 2.912 2.735 10.302 1.00 95.56 203 ALA A CA 1
ATOM 1434 C C . ALA A 1 203 ? 2.071 1.504 9.925 1.00 95.56 203 ALA A C 1
ATOM 1436 O O . ALA A 1 203 ? 0.988 1.298 10.476 1.00 95.56 203 ALA A O 1
ATOM 1437 N N . ALA A 1 204 ? 2.580 0.663 9.020 1.00 96.94 204 ALA A N 1
ATOM 1438 C CA . ALA A 1 204 ? 1.912 -0.567 8.610 1.00 96.94 204 ALA A CA 1
ATOM 1439 C C . ALA A 1 204 ? 1.736 -1.537 9.791 1.00 96.94 204 ALA A C 1
ATOM 1441 O O . ALA A 1 204 ? 0.661 -2.117 9.955 1.00 96.94 204 ALA A O 1
ATOM 1442 N N . GLY A 1 205 ? 2.745 -1.655 10.663 1.00 95.81 205 GLY A N 1
ATOM 1443 C CA . GLY A 1 205 ? 2.719 -2.558 11.814 1.00 95.81 205 GLY A CA 1
ATOM 1444 C C . GLY A 1 205 ? 1.519 -2.362 12.747 1.00 95.81 205 GLY A C 1
ATOM 1445 O O . GLY A 1 205 ? 0.960 -3.342 13.240 1.00 95.81 205 GLY A O 1
ATOM 1446 N N . ALA A 1 206 ? 1.070 -1.118 12.953 1.00 96.56 206 ALA A N 1
ATOM 1447 C CA . ALA A 1 206 ? -0.071 -0.825 13.830 1.00 96.56 206 ALA A CA 1
ATOM 1448 C C . ALA A 1 206 ? -1.376 -1.402 13.277 1.00 96.56 206 ALA A C 1
ATOM 1450 O O . ALA A 1 206 ? -2.153 -2.020 14.006 1.00 96.56 206 ALA A O 1
ATOM 1451 N N . LEU A 1 207 ? -1.588 -1.252 11.972 1.00 97.88 207 LEU A N 1
ATOM 1452 C CA . LEU A 1 207 ? -2.771 -1.765 11.291 1.00 97.88 207 LEU A CA 1
ATOM 1453 C C . LEU A 1 207 ? -2.722 -3.290 11.131 1.00 97.88 207 LEU A C 1
ATOM 1455 O O . LEU A 1 207 ? -3.751 -3.939 11.287 1.00 97.88 207 LEU A O 1
ATOM 1459 N N . PHE A 1 208 ? -1.540 -3.879 10.911 1.00 97.06 208 PHE A N 1
ATOM 1460 C CA . PHE A 1 208 ? -1.358 -5.337 10.955 1.00 97.06 208 PHE A CA 1
ATOM 1461 C C . PHE A 1 208 ? -1.703 -5.919 12.332 1.00 97.06 208 PHE A C 1
ATOM 1463 O O . PHE A 1 208 ? -2.358 -6.958 12.417 1.00 97.06 208 PHE A O 1
ATOM 1470 N N . ALA A 1 209 ? -1.284 -5.258 13.415 1.00 96.38 209 ALA A N 1
ATOM 1471 C CA . ALA A 1 209 ? -1.613 -5.687 14.769 1.00 96.38 209 ALA A CA 1
ATOM 1472 C C . ALA A 1 209 ? -3.126 -5.627 15.030 1.00 96.38 209 ALA A C 1
ATOM 1474 O O . ALA A 1 209 ? -3.691 -6.601 15.522 1.00 96.38 209 ALA A O 1
ATOM 1475 N N . LEU A 1 210 ? -3.794 -4.535 14.636 1.00 96.69 210 LEU A N 1
ATOM 1476 C CA . LEU A 1 210 ? -5.252 -4.413 14.742 1.00 96.69 210 LEU A CA 1
ATOM 1477 C C . LEU A 1 210 ? -5.989 -5.468 13.904 1.00 96.69 210 LEU A C 1
ATOM 1479 O O . LEU A 1 210 ? -6.925 -6.087 14.406 1.00 96.69 210 LEU A O 1
ATOM 1483 N N . ALA A 1 211 ? -5.545 -5.721 12.668 1.00 96.38 211 ALA A N 1
ATOM 1484 C CA . ALA A 1 211 ? -6.111 -6.765 11.816 1.00 96.38 211 ALA A CA 1
ATOM 1485 C C . ALA A 1 211 ? -6.021 -8.141 12.494 1.00 96.38 211 ALA A C 1
ATOM 1487 O O . ALA A 1 211 ? -7.027 -8.833 12.617 1.00 96.38 211 ALA A O 1
ATOM 1488 N N . ARG A 1 212 ? -4.853 -8.493 13.045 1.00 94.81 212 ARG A N 1
ATOM 1489 C CA . ARG A 1 212 ? -4.667 -9.748 13.790 1.00 94.81 212 ARG A CA 1
ATOM 1490 C C . ARG A 1 212 ? -5.534 -9.842 15.042 1.00 94.81 212 ARG A C 1
ATOM 1492 O O . ARG A 1 212 ? -6.029 -10.924 15.353 1.00 94.81 212 ARG A O 1
ATOM 1499 N N . MET A 1 213 ? -5.694 -8.742 15.781 1.00 94.44 213 MET A N 1
ATOM 1500 C CA . MET A 1 213 ? -6.598 -8.708 16.934 1.00 94.44 213 MET A CA 1
ATOM 1501 C C . MET A 1 213 ? -8.045 -8.953 16.491 1.00 94.44 213 MET A C 1
ATOM 1503 O O . MET A 1 213 ? -8.748 -9.728 17.133 1.00 94.44 213 MET A O 1
ATOM 1507 N N . ALA A 1 214 ? -8.466 -8.381 15.358 1.00 94.44 214 ALA A N 1
ATOM 1508 C CA . ALA A 1 214 ? -9.790 -8.621 14.790 1.00 94.44 214 ALA A CA 1
ATOM 1509 C C . ALA A 1 214 ? -10.006 -10.091 14.394 1.00 94.44 214 ALA A C 1
ATOM 1511 O O . ALA A 1 214 ? -11.015 -10.678 14.778 1.00 94.44 214 ALA A O 1
ATOM 1512 N N . GLU A 1 215 ? -9.053 -10.714 13.696 1.00 93.25 215 GLU A N 1
ATOM 1513 C CA . GLU A 1 215 ? -9.142 -12.129 13.293 1.00 93.25 215 GLU A CA 1
ATOM 1514 C C . GLU A 1 215 ? -9.239 -13.085 14.483 1.00 93.25 215 GLU A C 1
ATOM 1516 O O . GLU A 1 215 ? -9.911 -14.114 14.423 1.00 93.25 215 GLU A O 1
ATOM 1521 N N . ARG A 1 216 ? -8.554 -12.745 15.578 1.00 92.50 216 ARG A N 1
ATOM 1522 C CA . ARG A 1 216 ? -8.523 -13.548 16.805 1.00 92.50 216 ARG A CA 1
ATOM 1523 C C . ARG A 1 216 ? -9.657 -13.226 17.769 1.00 92.50 216 ARG A C 1
ATOM 1525 O O . ARG A 1 216 ? -9.720 -13.852 18.824 1.00 92.50 216 ARG A O 1
ATOM 1532 N N . LEU A 1 217 ? -10.519 -12.262 17.428 1.00 91.69 217 LEU A N 1
ATOM 1533 C CA . LEU A 1 217 ? -11.529 -11.698 18.328 1.00 91.69 217 LEU A CA 1
ATOM 1534 C C . LEU A 1 217 ? -10.915 -11.267 19.672 1.00 91.69 217 LEU A C 1
ATOM 1536 O O . LEU A 1 217 ? -11.509 -11.407 20.740 1.00 91.69 217 LEU A O 1
ATOM 1540 N N . GLU A 1 218 ? -9.681 -10.773 19.612 1.00 91.19 218 GLU A N 1
ATOM 1541 C CA . GLU A 1 218 ? -8.891 -10.411 20.772 1.00 91.19 218 GLU A CA 1
ATOM 1542 C C . GLU A 1 218 ? -9.286 -9.012 21.253 1.00 91.19 218 GLU A C 1
ATOM 1544 O O . GLU A 1 218 ? -9.203 -8.030 20.516 1.00 91.19 218 GLU A O 1
ATOM 1549 N N . THR A 1 219 ? -9.701 -8.928 22.514 1.00 93.25 219 THR A N 1
ATOM 1550 C CA . THR A 1 219 ? -9.950 -7.665 23.216 1.00 93.25 219 THR A CA 1
ATOM 1551 C C . THR A 1 219 ? -8.754 -7.360 24.108 1.00 93.25 219 THR A C 1
ATOM 1553 O O . THR A 1 219 ? -8.180 -8.267 24.706 1.00 93.25 219 THR A O 1
ATOM 1556 N N . GLY A 1 220 ? -8.360 -6.093 24.201 1.00 93.69 220 GLY A N 1
ATOM 1557 C CA . GLY A 1 220 ? -7.248 -5.684 25.052 1.00 93.69 220 GLY A CA 1
ATOM 1558 C C . GLY A 1 220 ? -6.646 -4.350 24.644 1.00 93.69 220 GLY A C 1
ATOM 1559 O O . GLY A 1 220 ? -7.142 -3.658 23.757 1.00 93.69 220 GLY A O 1
ATOM 1560 N N . ARG A 1 221 ? -5.552 -3.976 25.304 1.00 95.44 221 ARG A N 1
ATOM 1561 C CA . ARG A 1 221 ? -4.838 -2.732 25.011 1.00 95.44 221 ARG A CA 1
ATOM 1562 C C . ARG A 1 221 ? -3.771 -2.958 23.942 1.00 95.44 221 ARG A C 1
ATOM 1564 O O . ARG A 1 221 ? -2.967 -3.885 24.045 1.00 95.44 221 ARG A O 1
ATOM 1571 N N . ILE A 1 222 ? -3.743 -2.079 22.947 1.00 96.50 222 ILE A N 1
ATOM 1572 C CA . ILE A 1 222 ? -2.648 -1.943 21.984 1.00 96.50 222 ILE A CA 1
ATOM 1573 C C . ILE A 1 222 ? -1.870 -0.668 22.307 1.00 96.50 222 ILE A C 1
ATOM 1575 O O . ILE A 1 222 ? -2.467 0.366 22.609 1.00 96.50 222 ILE A O 1
ATOM 1579 N N . VAL A 1 223 ? -0.541 -0.738 22.259 1.00 97.31 223 VAL A N 1
ATOM 1580 C CA . VAL A 1 223 ? 0.348 0.415 22.423 1.00 97.31 223 VAL A CA 1
ATOM 1581 C C . VAL A 1 223 ? 1.338 0.439 21.268 1.00 97.31 223 VAL A C 1
ATOM 1583 O O . VAL A 1 223 ? 2.158 -0.466 21.101 1.00 97.31 223 VAL A O 1
ATOM 1586 N N . ALA A 1 224 ? 1.255 1.489 20.462 1.00 96.81 224 ALA A N 1
ATOM 1587 C CA . ALA A 1 224 ? 2.208 1.778 19.410 1.00 96.81 224 ALA A CA 1
ATOM 1588 C C . ALA A 1 224 ? 3.265 2.750 19.938 1.00 96.81 224 ALA A C 1
ATOM 1590 O O . ALA A 1 224 ? 2.921 3.783 20.511 1.00 96.81 224 ALA A O 1
ATOM 1591 N N . LEU A 1 225 ? 4.539 2.422 19.743 1.00 94.44 225 LEU A N 1
ATOM 1592 C CA . LEU A 1 225 ? 5.683 3.197 20.214 1.00 94.44 225 LEU A CA 1
ATOM 1593 C C . LEU A 1 225 ? 6.609 3.526 19.042 1.00 94.44 225 LEU A C 1
ATOM 1595 O O . LEU A 1 225 ? 6.815 2.709 18.150 1.00 94.44 225 LEU A O 1
ATOM 1599 N N . ASP A 1 226 ? 7.193 4.714 19.064 1.00 90.50 226 ASP A N 1
ATOM 1600 C CA . ASP A 1 226 ? 8.259 5.124 18.154 1.00 90.50 226 ASP A CA 1
ATOM 1601 C C . ASP A 1 226 ? 9.190 6.071 18.905 1.00 90.50 226 ASP A C 1
ATOM 1603 O O . ASP A 1 226 ? 8.794 7.172 19.289 1.00 90.50 226 ASP A O 1
ATOM 1607 N N . SER A 1 227 ? 10.428 5.636 19.141 1.00 85.25 227 SER A N 1
ATOM 1608 C CA . SER A 1 227 ? 11.409 6.398 19.915 1.00 85.25 227 SER A CA 1
ATOM 1609 C C . SER A 1 227 ? 10.840 6.857 21.278 1.00 85.25 227 SER A C 1
ATOM 1611 O O . SER A 1 227 ? 10.601 6.028 22.153 1.00 85.25 227 SER A O 1
ATOM 1613 N N . GLY A 1 228 ? 10.609 8.162 21.469 1.00 88.69 228 GLY A N 1
ATOM 1614 C CA . GLY A 1 228 ? 10.002 8.751 22.670 1.00 88.69 228 GLY A CA 1
ATOM 1615 C C . GLY A 1 228 ? 8.510 9.083 22.539 1.00 88.69 228 GLY A C 1
ATOM 1616 O O . GLY A 1 228 ? 7.986 9.830 23.359 1.00 88.69 228 GLY A O 1
ATOM 1617 N N . ILE A 1 229 ? 7.824 8.596 21.509 1.00 92.19 229 ILE A N 1
ATOM 1618 C CA . ILE A 1 229 ? 6.404 8.853 21.248 1.00 92.19 229 ILE A CA 1
ATOM 1619 C C . ILE A 1 229 ? 5.627 7.555 21.440 1.00 92.19 229 ILE A C 1
ATOM 1621 O O . ILE A 1 229 ? 6.073 6.484 21.027 1.00 92.19 229 ILE A O 1
ATOM 1625 N N . GLY A 1 230 ? 4.444 7.645 22.040 1.00 95.38 230 GLY A N 1
ATOM 1626 C CA . GLY A 1 230 ? 3.560 6.502 22.199 1.00 95.38 230 GLY A CA 1
ATOM 1627 C C . GLY A 1 230 ? 2.095 6.872 22.109 1.00 95.38 230 GLY A C 1
ATOM 1628 O O . GLY A 1 230 ? 1.680 7.945 22.542 1.00 95.38 230 GLY A O 1
ATOM 1629 N N . VAL A 1 231 ? 1.318 5.950 21.554 1.00 97.50 231 VAL A N 1
ATOM 1630 C CA . VAL A 1 231 ? -0.137 6.025 21.474 1.00 97.50 231 VAL A CA 1
ATOM 1631 C C . VAL A 1 231 ? -0.698 4.697 21.955 1.00 97.50 231 VAL A C 1
ATOM 1633 O O . VAL A 1 231 ? -0.271 3.641 21.490 1.00 97.50 231 VAL A O 1
ATOM 1636 N N . ALA A 1 232 ? -1.652 4.742 22.877 1.00 97.44 232 ALA A N 1
ATOM 1637 C CA . ALA A 1 232 ? -2.362 3.569 23.367 1.00 97.44 232 ALA A CA 1
ATOM 1638 C C . ALA A 1 232 ? -3.855 3.670 23.073 1.00 97.44 232 ALA A C 1
ATOM 1640 O O . ALA A 1 232 ? -4.438 4.746 23.186 1.00 97.44 232 ALA A O 1
ATOM 1641 N N . ALA A 1 233 ? -4.480 2.541 22.754 1.00 96.50 233 ALA A N 1
ATOM 1642 C CA . ALA A 1 233 ? -5.927 2.437 22.623 1.00 96.50 233 ALA A CA 1
ATOM 1643 C C . ALA A 1 233 ? -6.419 1.094 23.172 1.00 96.50 233 ALA A C 1
ATOM 1645 O O . ALA A 1 233 ? -5.715 0.082 23.111 1.00 96.50 233 ALA A O 1
ATOM 1646 N N . THR A 1 234 ? -7.636 1.078 23.708 1.00 96.00 234 THR A N 1
ATOM 1647 C CA . THR A 1 234 ? -8.340 -0.169 24.019 1.00 96.00 234 THR A CA 1
ATOM 1648 C C . THR A 1 234 ? -9.064 -0.643 22.768 1.00 96.00 234 THR A C 1
ATOM 1650 O O . THR A 1 234 ? -9.729 0.141 22.088 1.00 96.00 234 THR A O 1
ATOM 1653 N N . VAL A 1 235 ? -8.935 -1.929 22.473 1.00 95.50 235 VAL A N 1
ATOM 1654 C CA . VAL A 1 235 ? -9.567 -2.602 21.346 1.00 95.50 235 VAL A CA 1
ATOM 1655 C C . VAL A 1 235 ? -10.591 -3.583 21.894 1.00 95.50 235 VAL A C 1
ATOM 1657 O O . VAL A 1 235 ? -10.261 -4.384 22.766 1.00 95.50 235 VAL A O 1
ATOM 1660 N N . ALA A 1 236 ? -11.811 -3.538 21.368 1.00 93.94 236 ALA A N 1
ATOM 1661 C CA . ALA A 1 236 ? -12.871 -4.489 21.672 1.00 93.94 236 ALA A CA 1
ATOM 1662 C C . ALA A 1 236 ? -13.431 -5.076 20.375 1.00 93.94 236 ALA A C 1
ATOM 1664 O O . ALA A 1 236 ? -13.867 -4.345 19.481 1.00 93.94 236 ALA A O 1
ATOM 1665 N N . ALA A 1 237 ? -13.422 -6.402 20.268 1.00 83.56 237 ALA A N 1
ATOM 1666 C CA . ALA A 1 237 ? -14.029 -7.097 19.142 1.00 83.56 237 ALA A CA 1
ATOM 1667 C C . ALA A 1 237 ? -15.556 -7.133 19.330 1.00 83.56 237 ALA A C 1
ATOM 1669 O O . ALA A 1 237 ? -16.056 -7.886 20.161 1.00 83.56 237 ALA A O 1
ATOM 1670 N N . ASP A 1 238 ? -16.292 -6.307 18.578 1.00 78.25 238 ASP A N 1
ATOM 1671 C CA . ASP A 1 238 ? -17.761 -6.216 18.649 1.00 78.25 238 ASP A CA 1
ATOM 1672 C C . ASP A 1 238 ? -18.402 -6.333 17.257 1.00 78.25 238 ASP A C 1
ATOM 1674 O O . ASP A 1 238 ? -19.160 -5.476 16.794 1.00 78.25 238 ASP A O 1
ATOM 1678 N N . GLY A 1 239 ? -18.029 -7.394 16.541 1.00 79.25 239 GLY A N 1
ATOM 1679 C CA . GLY A 1 239 ? -18.587 -7.718 15.234 1.00 79.25 239 GLY A CA 1
ATOM 1680 C C . GLY A 1 239 ? -17.619 -8.478 14.341 1.00 79.25 239 GLY A C 1
ATOM 1681 O O . GLY A 1 239 ? -16.426 -8.587 14.624 1.00 79.25 239 GLY A O 1
ATOM 1682 N N . ALA A 1 240 ? -18.148 -8.998 13.236 1.00 85.75 240 ALA A N 1
ATOM 1683 C CA . ALA A 1 240 ? -17.324 -9.579 12.188 1.00 85.75 240 ALA A CA 1
ATOM 1684 C C . ALA A 1 240 ? -16.557 -8.468 11.464 1.00 85.75 240 ALA A C 1
ATOM 1686 O O . ALA A 1 240 ? -17.138 -7.464 11.057 1.00 85.75 240 ALA A O 1
ATOM 1687 N N . VAL A 1 241 ? -15.258 -8.680 11.285 1.00 94.06 241 VAL A N 1
ATOM 1688 C CA . VAL A 1 241 ? -14.372 -7.790 10.539 1.00 94.06 241 VAL A CA 1
ATOM 1689 C C . VAL A 1 241 ? -13.804 -8.583 9.386 1.00 94.06 241 VAL A C 1
ATOM 1691 O O . VAL A 1 241 ? -13.297 -9.689 9.576 1.00 94.06 241 VAL A O 1
ATOM 1694 N N . ARG A 1 242 ? -13.885 -8.033 8.179 1.00 95.56 242 ARG A N 1
ATOM 1695 C CA . ARG A 1 242 ? -13.295 -8.685 7.013 1.00 95.56 242 ARG A CA 1
ATOM 1696 C C . ARG A 1 242 ? -11.812 -8.348 6.945 1.00 95.56 242 ARG A C 1
ATOM 1698 O O . ARG A 1 242 ? -11.468 -7.182 6.793 1.00 95.56 242 ARG A O 1
ATOM 1705 N N . VAL A 1 243 ? -10.947 -9.352 6.990 1.00 96.50 243 VAL A N 1
ATOM 1706 C CA . VAL A 1 243 ? -9.502 -9.174 6.810 1.00 96.50 243 VAL A CA 1
ATOM 1707 C C . VAL A 1 243 ? -9.078 -9.862 5.519 1.00 96.50 243 VAL A C 1
ATOM 1709 O O . VAL A 1 243 ? -9.361 -11.041 5.318 1.00 96.50 243 VAL A O 1
ATOM 1712 N N . VAL A 1 244 ? -8.453 -9.107 4.613 1.00 97.06 244 VAL A N 1
ATOM 1713 C CA . VAL A 1 244 ? -7.939 -9.614 3.334 1.00 97.06 244 VAL A CA 1
ATOM 1714 C C . VAL A 1 244 ? -6.420 -9.495 3.328 1.00 97.06 244 VAL A C 1
ATOM 1716 O O . VAL A 1 244 ? -5.873 -8.392 3.352 1.00 97.06 244 VAL A O 1
ATOM 1719 N N . HIS A 1 245 ? -5.738 -10.636 3.271 1.00 95.38 245 HIS A N 1
ATOM 1720 C CA . HIS A 1 245 ? -4.285 -10.698 3.168 1.00 95.38 245 HIS A CA 1
ATOM 1721 C C . HIS A 1 245 ? -3.848 -10.863 1.712 1.00 95.38 245 HIS A C 1
ATOM 1723 O O . HIS A 1 245 ? -4.020 -11.928 1.125 1.00 95.38 245 HIS A O 1
ATOM 1729 N N . ASP A 1 246 ? -3.250 -9.820 1.142 1.00 93.25 246 ASP A N 1
ATOM 1730 C CA . ASP A 1 246 ? -2.556 -9.867 -0.141 1.00 93.25 246 ASP A CA 1
ATOM 1731 C C . ASP A 1 246 ? -1.082 -10.240 0.088 1.00 93.25 246 ASP A C 1
ATOM 1733 O O . ASP A 1 246 ? -0.201 -9.393 0.253 1.00 93.25 246 ASP A O 1
ATOM 1737 N N . VAL A 1 247 ? -0.832 -11.544 0.213 1.00 87.25 247 VAL A N 1
ATOM 1738 C CA . VAL A 1 247 ? 0.492 -12.102 0.503 1.00 87.25 247 VAL A CA 1
ATOM 1739 C C . VAL A 1 247 ? 0.755 -13.272 -0.432 1.00 87.25 247 VAL A C 1
ATOM 1741 O O . VAL A 1 247 ? -0.052 -14.194 -0.524 1.00 87.25 247 VAL A O 1
ATOM 1744 N N . CYS A 1 248 ? 1.921 -13.266 -1.078 1.00 86.69 248 CYS A N 1
ATOM 1745 C CA . CYS A 1 248 ? 2.418 -14.408 -1.843 1.00 86.69 248 CYS A CA 1
ATOM 1746 C C . CYS A 1 248 ? 3.608 -15.081 -1.143 1.00 86.69 248 CYS A C 1
ATOM 1748 O O . CYS A 1 248 ? 4.268 -14.517 -0.253 1.00 86.69 248 CYS A O 1
ATOM 1750 N N . SER A 1 249 ? 3.901 -16.306 -1.579 1.00 88.81 249 SER A N 1
ATOM 1751 C CA . SER A 1 249 ? 5.085 -17.055 -1.157 1.00 88.81 249 SER A CA 1
ATOM 1752 C C . SER A 1 249 ? 6.355 -16.228 -1.340 1.00 88.81 249 SER A C 1
ATOM 1754 O O . SER A 1 249 ? 6.515 -15.513 -2.330 1.00 88.81 249 SER A O 1
ATOM 1756 N N . ALA A 1 250 ? 7.254 -16.313 -0.362 1.00 91.88 250 ALA A N 1
ATOM 1757 C CA . ALA A 1 250 ? 8.528 -15.618 -0.413 1.00 91.88 250 ALA A CA 1
ATOM 1758 C C . ALA A 1 250 ? 9.402 -16.126 -1.565 1.00 91.88 250 ALA A C 1
ATOM 1760 O O . ALA A 1 250 ? 9.534 -17.331 -1.788 1.00 91.88 250 ALA A O 1
ATOM 1761 N N . VAL A 1 251 ? 10.024 -15.192 -2.278 1.00 93.75 251 VAL A N 1
ATOM 1762 C CA . VAL A 1 251 ? 10.980 -15.452 -3.352 1.00 93.75 251 VAL A CA 1
ATOM 1763 C C . VAL A 1 251 ? 12.321 -14.833 -2.963 1.00 93.75 251 VAL A C 1
ATOM 1765 O O . VAL A 1 251 ? 12.359 -13.654 -2.609 1.00 93.75 251 VAL A O 1
ATOM 1768 N N . PRO A 1 252 ? 13.448 -15.560 -3.075 1.00 95.06 252 PRO A N 1
ATOM 1769 C CA . PRO A 1 252 ? 14.752 -15.004 -2.738 1.00 95.06 252 PRO A CA 1
ATOM 1770 C C . PRO A 1 252 ? 15.053 -13.721 -3.522 1.00 95.06 252 PRO A C 1
ATOM 1772 O O . PRO A 1 252 ? 15.044 -13.723 -4.757 1.00 95.06 252 PRO A O 1
ATOM 1775 N N . ALA A 1 253 ? 15.407 -12.644 -2.818 1.00 93.50 253 ALA A N 1
ATOM 1776 C CA . ALA A 1 253 ? 15.751 -11.343 -3.394 1.00 93.50 253 ALA A CA 1
ATOM 1777 C C . ALA A 1 253 ? 16.926 -11.429 -4.382 1.00 93.50 253 ALA A C 1
ATOM 1779 O O . ALA A 1 253 ? 17.052 -10.610 -5.291 1.00 93.50 253 ALA A O 1
ATOM 1780 N N . ALA A 1 254 ? 17.759 -12.470 -4.277 1.00 93.25 254 ALA A N 1
ATOM 1781 C CA . ALA A 1 254 ? 18.800 -12.769 -5.253 1.00 93.25 254 ALA A CA 1
ATOM 1782 C C . ALA A 1 254 ? 18.261 -12.942 -6.689 1.00 93.25 254 ALA A C 1
ATOM 1784 O O . ALA A 1 254 ? 18.977 -12.602 -7.631 1.00 93.25 254 ALA A O 1
ATOM 1785 N N . ARG A 1 255 ? 17.012 -13.415 -6.847 1.00 93.06 255 ARG A N 1
ATOM 1786 C CA . ARG A 1 255 ? 16.320 -13.622 -8.135 1.00 93.06 255 ARG A CA 1
ATOM 1787 C C . ARG A 1 255 ? 15.582 -12.376 -8.644 1.00 93.06 255 ARG A C 1
ATOM 1789 O O . ARG A 1 255 ? 14.992 -12.428 -9.722 1.00 93.06 2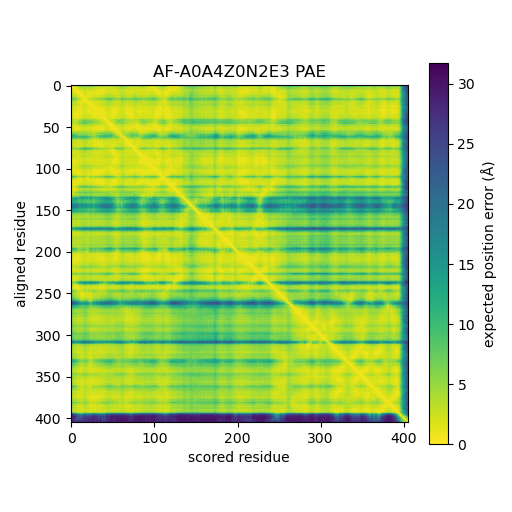55 ARG A O 1
ATOM 1796 N N . ARG A 1 256 ? 15.599 -11.274 -7.887 1.00 91.31 256 ARG A N 1
ATOM 1797 C CA . ARG A 1 256 ? 14.951 -10.011 -8.257 1.00 91.31 256 ARG A CA 1
ATOM 1798 C C . ARG A 1 256 ? 15.606 -9.418 -9.515 1.00 91.31 256 ARG A C 1
ATOM 1800 O O . ARG A 1 256 ? 16.840 -9.412 -9.597 1.00 91.31 256 ARG A O 1
ATOM 1807 N N . PRO A 1 257 ? 14.824 -8.864 -10.461 1.00 90.38 257 PRO A N 1
ATOM 1808 C CA . PRO A 1 257 ? 15.363 -8.084 -11.572 1.00 90.38 257 PRO A CA 1
ATOM 1809 C C . PRO A 1 257 ? 16.249 -6.939 -11.069 1.00 90.38 257 PRO A C 1
ATOM 1811 O O . PRO A 1 257 ? 15.893 -6.247 -10.112 1.00 90.38 257 PRO A O 1
ATOM 1814 N N . ARG A 1 258 ? 17.395 -6.710 -11.718 1.00 87.69 258 ARG A N 1
ATOM 1815 C CA . ARG A 1 258 ? 18.356 -5.675 -11.305 1.00 87.69 258 ARG A CA 1
ATOM 1816 C C . ARG A 1 258 ? 18.535 -4.633 -12.392 1.00 87.69 258 ARG A C 1
ATOM 1818 O O . ARG A 1 258 ? 18.481 -4.944 -13.580 1.00 87.69 258 ARG A O 1
ATOM 1825 N N . LEU A 1 259 ? 18.770 -3.393 -11.982 1.00 85.00 259 LEU A N 1
ATOM 1826 C CA . LEU A 1 259 ? 19.263 -2.370 -12.894 1.00 85.00 259 LEU A CA 1
ATOM 1827 C C . LEU A 1 259 ? 20.685 -2.744 -13.320 1.00 85.00 259 LEU A C 1
ATOM 1829 O O . LEU A 1 259 ? 21.539 -3.023 -12.480 1.00 85.00 259 LEU A O 1
ATOM 1833 N N . VAL A 1 260 ? 20.920 -2.770 -14.629 1.00 79.69 260 VAL A N 1
ATOM 1834 C CA . VAL A 1 260 ? 22.230 -3.052 -15.220 1.00 79.69 260 VAL A CA 1
ATOM 1835 C C . VAL A 1 260 ? 22.695 -1.805 -15.966 1.00 79.69 260 VAL A C 1
ATOM 1837 O O . VAL A 1 260 ? 21.971 -1.281 -16.810 1.00 79.69 260 VAL A O 1
ATOM 1840 N N . GLY A 1 261 ? 23.917 -1.356 -15.676 1.00 70.94 261 GLY A N 1
ATOM 1841 C CA . GLY A 1 261 ? 24.523 -0.179 -16.301 1.00 70.94 261 GLY A CA 1
ATOM 1842 C C . GLY A 1 261 ? 24.275 1.130 -15.546 1.00 70.94 261 GLY A C 1
ATOM 1843 O O . GLY A 1 261 ? 23.663 1.153 -14.480 1.00 70.94 261 GLY A O 1
ATOM 1844 N N . ALA A 1 262 ? 24.807 2.225 -16.093 1.00 67.75 262 ALA A N 1
ATOM 1845 C CA . ALA A 1 262 ? 24.639 3.556 -15.519 1.00 67.75 262 ALA A CA 1
ATOM 1846 C C . ALA A 1 262 ? 23.172 4.016 -15.622 1.00 67.75 262 ALA A C 1
ATOM 1848 O O . ALA A 1 262 ? 22.509 3.708 -16.620 1.00 67.75 262 ALA A O 1
ATOM 1849 N N . PRO A 1 263 ? 22.660 4.769 -14.631 1.00 66.50 263 PRO A N 1
ATOM 1850 C CA . PRO A 1 263 ? 21.334 5.357 -14.722 1.00 66.50 263 PRO A CA 1
ATOM 1851 C C . PRO A 1 263 ? 21.291 6.294 -15.932 1.00 66.50 263 PRO A C 1
ATOM 1853 O O . PRO A 1 263 ? 22.030 7.273 -16.007 1.00 66.50 263 PRO A O 1
ATOM 1856 N N . LEU A 1 264 ? 20.438 5.966 -16.899 1.00 70.31 264 LEU A N 1
ATOM 1857 C CA . LEU A 1 264 ? 20.116 6.845 -18.013 1.00 70.31 264 LEU A CA 1
ATOM 1858 C C . LEU A 1 264 ? 18.736 7.427 -17.766 1.00 70.31 264 LEU A C 1
ATOM 1860 O O . LEU A 1 264 ? 17.782 6.709 -17.461 1.00 70.31 264 LEU A O 1
ATOM 1864 N N . THR A 1 265 ? 18.644 8.741 -17.913 1.00 78.06 265 THR A N 1
ATOM 1865 C CA . THR A 1 265 ? 17.385 9.458 -17.786 1.00 78.06 265 THR A CA 1
ATOM 1866 C C . THR A 1 265 ? 16.480 9.099 -18.957 1.00 78.06 265 THR A C 1
ATOM 1868 O O . THR A 1 265 ? 16.793 9.386 -20.112 1.00 78.06 265 THR A O 1
ATOM 1871 N N . ILE A 1 266 ? 15.345 8.472 -18.659 1.00 82.12 266 ILE A N 1
ATOM 1872 C CA . ILE A 1 266 ? 14.305 8.205 -19.649 1.00 82.12 266 ILE A CA 1
ATOM 1873 C C . ILE A 1 266 ? 13.498 9.501 -19.830 1.00 82.12 266 ILE A C 1
ATOM 1875 O O . ILE A 1 266 ? 12.960 9.986 -18.834 1.00 82.12 266 ILE A O 1
ATOM 1879 N N . PRO A 1 267 ? 13.389 10.068 -21.047 1.00 86.38 267 PRO A N 1
ATOM 1880 C CA . PRO A 1 267 ? 12.677 11.326 -21.265 1.00 86.38 267 PRO A CA 1
ATOM 1881 C C . PRO A 1 267 ? 11.167 11.177 -21.035 1.00 86.38 267 PRO A C 1
ATOM 1883 O O . PRO A 1 267 ? 10.589 10.116 -21.313 1.00 86.38 267 PRO A O 1
ATOM 1886 N N . MET A 1 268 ? 10.511 12.250 -20.579 1.00 88.81 268 MET A N 1
ATOM 1887 C CA . MET A 1 268 ? 9.071 12.280 -20.329 1.00 88.81 268 MET A CA 1
ATOM 1888 C C . MET A 1 268 ? 8.390 13.489 -20.975 1.00 88.81 268 MET A C 1
ATOM 1890 O O . MET A 1 268 ? 8.718 14.645 -20.742 1.00 88.81 268 MET A O 1
ATOM 1894 N N . SER A 1 269 ? 7.341 13.233 -21.757 1.00 92.38 269 SER A N 1
ATOM 1895 C CA . SER A 1 269 ? 6.452 14.295 -22.234 1.00 92.38 269 SER A CA 1
ATOM 1896 C C . SER A 1 269 ? 5.309 14.483 -21.239 1.00 92.38 269 SER A C 1
ATOM 1898 O O . SER A 1 269 ? 4.308 13.769 -21.318 1.00 92.38 269 SER A O 1
ATOM 1900 N N . MET A 1 270 ? 5.421 15.458 -20.331 1.00 90.94 270 MET A N 1
ATOM 1901 C CA . MET A 1 270 ? 4.354 15.771 -19.366 1.00 90.94 270 MET A CA 1
ATOM 1902 C C . MET A 1 270 ? 2.987 16.049 -20.016 1.00 90.94 270 MET A C 1
ATOM 1904 O O . MET A 1 270 ? 1.996 15.505 -19.531 1.00 90.94 270 MET A O 1
ATOM 1908 N N . PRO A 1 271 ? 2.878 16.784 -21.143 1.00 93.69 271 PRO A N 1
ATOM 1909 C CA . PRO A 1 271 ? 1.594 16.946 -21.827 1.00 93.69 271 PRO A CA 1
ATOM 1910 C C . PRO A 1 271 ? 1.006 15.627 -22.338 1.00 93.69 271 PRO A C 1
ATOM 1912 O O . PRO A 1 271 ? -0.209 15.450 -22.333 1.00 93.69 271 PRO A O 1
ATOM 1915 N N . SER A 1 272 ? 1.850 14.698 -22.799 1.00 90.69 272 SER A N 1
ATOM 1916 C CA . SER A 1 272 ? 1.391 13.385 -23.268 1.00 90.69 272 SER A CA 1
ATOM 1917 C C . SER A 1 272 ? 0.992 12.485 -22.107 1.00 90.69 272 SER A C 1
ATOM 1919 O O . SER A 1 272 ? -0.048 11.839 -22.177 1.00 90.69 272 SER A O 1
ATOM 1921 N N . TYR A 1 273 ? 1.767 12.506 -21.021 1.00 90.81 273 TYR A N 1
ATOM 1922 C CA . TYR A 1 273 ? 1.432 11.802 -19.791 1.00 90.81 273 TYR A CA 1
ATOM 1923 C C . TYR A 1 273 ? 0.122 12.310 -19.188 1.00 90.81 273 TYR A C 1
ATOM 1925 O O . TYR A 1 273 ? -0.750 11.508 -18.881 1.00 90.81 273 TYR A O 1
ATOM 1933 N N . GLY A 1 274 ? -0.081 13.629 -19.117 1.00 91.00 274 GLY A N 1
ATOM 1934 C CA . GLY A 1 274 ? -1.305 14.231 -18.580 1.00 91.00 274 GLY A CA 1
ATOM 1935 C C . GLY A 1 274 ? -2.583 13.818 -19.318 1.00 91.00 274 GLY A C 1
ATOM 1936 O O . GLY A 1 274 ? -3.639 13.754 -18.701 1.00 91.00 274 GLY A O 1
ATOM 1937 N N . ARG A 1 275 ? -2.501 13.471 -20.612 1.00 91.06 275 ARG A N 1
ATOM 1938 C CA . ARG A 1 275 ? -3.646 12.942 -21.379 1.00 91.06 275 ARG A CA 1
ATOM 1939 C C . ARG A 1 275 ? -3.957 11.469 -21.094 1.00 91.06 275 ARG A C 1
ATOM 1941 O O . ARG A 1 275 ? -5.071 11.046 -21.371 1.00 91.06 275 ARG A O 1
ATOM 1948 N N . ALA A 1 276 ? -2.987 10.706 -20.592 1.00 90.88 276 ALA A N 1
ATOM 1949 C CA . ALA A 1 276 ? -3.078 9.252 -20.442 1.00 90.88 276 ALA A CA 1
ATOM 1950 C C . ALA A 1 276 ? -3.063 8.779 -18.979 1.00 90.88 276 ALA A C 1
ATOM 1952 O O . ALA A 1 276 ? -3.471 7.659 -18.693 1.00 90.88 276 ALA A O 1
ATOM 1953 N N . VAL A 1 277 ? -2.578 9.595 -18.040 1.00 91.62 277 VAL A N 1
ATOM 1954 C CA . VAL A 1 277 ? -2.323 9.164 -16.658 1.00 91.62 277 VAL A CA 1
ATOM 1955 C C . VAL A 1 277 ? -3.587 8.659 -15.973 1.00 91.62 277 VAL A C 1
ATOM 1957 O O . VAL A 1 277 ? -3.545 7.598 -15.362 1.00 91.62 277 VAL A O 1
ATOM 1960 N N . GLU A 1 278 ? -4.720 9.349 -16.127 1.00 89.94 278 GLU A N 1
ATOM 1961 C CA . GLU A 1 278 ? -5.966 8.957 -15.461 1.00 89.94 278 GLU A CA 1
ATOM 1962 C C . GLU A 1 278 ? -6.453 7.575 -15.907 1.00 89.94 278 GLU A C 1
ATOM 1964 O O . GLU A 1 278 ? -6.749 6.727 -15.065 1.00 89.94 278 GLU A O 1
ATOM 1969 N N . GLU A 1 279 ? -6.486 7.321 -17.220 1.00 91.81 279 GLU A N 1
ATOM 1970 C CA . GLU A 1 279 ? -6.882 6.015 -17.757 1.00 91.81 279 GLU A CA 1
ATOM 1971 C C . GLU A 1 279 ? -5.866 4.927 -17.405 1.00 91.81 279 GLU A C 1
ATOM 1973 O O . GLU A 1 279 ? -6.255 3.811 -17.058 1.00 91.81 279 GLU A O 1
ATOM 1978 N N . LYS A 1 280 ? -4.574 5.278 -17.411 1.00 93.19 280 LYS A N 1
ATOM 1979 C CA . LYS A 1 280 ? -3.470 4.369 -17.120 1.00 93.19 280 LYS A CA 1
ATOM 1980 C C . LYS A 1 280 ? -3.473 3.896 -15.669 1.00 93.19 280 LYS A C 1
ATOM 1982 O O . LYS A 1 280 ? -3.320 2.701 -15.436 1.00 93.19 280 LYS A O 1
ATOM 1987 N N . VAL A 1 281 ? -3.632 4.800 -14.697 1.00 93.88 281 VAL A N 1
ATOM 1988 C CA . VAL A 1 281 ? -3.579 4.452 -13.261 1.00 93.88 281 VAL A CA 1
ATOM 1989 C C . VAL A 1 281 ? -4.936 4.064 -12.676 1.00 93.88 281 VAL A C 1
ATOM 1991 O O . VAL A 1 281 ? -4.999 3.334 -11.687 1.00 93.88 281 VAL A O 1
ATOM 1994 N N . GLY A 1 282 ? -6.032 4.476 -13.315 1.00 93.31 282 GLY A N 1
ATOM 1995 C CA . GLY A 1 282 ? -7.379 4.026 -12.970 1.00 93.31 282 GLY A CA 1
ATOM 1996 C C . GLY A 1 282 ? -7.776 2.691 -13.609 1.00 93.31 282 GLY A C 1
ATOM 1997 O O . GLY A 1 282 ? -8.777 2.111 -13.193 1.00 93.31 282 GLY A O 1
ATOM 1998 N N . LEU A 1 283 ? -7.009 2.207 -14.597 1.00 94.56 283 LEU A N 1
ATOM 1999 C CA . LEU A 1 283 ? -7.379 1.094 -15.482 1.00 94.56 283 LEU A CA 1
ATOM 2000 C C . LEU A 1 283 ? -8.771 1.320 -16.104 1.00 94.56 283 LEU A C 1
ATOM 2002 O O . LEU A 1 283 ? -9.684 0.505 -15.974 1.00 94.56 283 LEU A O 1
ATOM 2006 N N . ILE A 1 284 ? -8.949 2.485 -16.731 1.00 94.88 284 ILE A N 1
ATOM 2007 C CA . ILE A 1 284 ? -10.240 2.934 -17.270 1.00 94.88 284 ILE A CA 1
ATOM 2008 C C . ILE A 1 284 ? -10.284 2.645 -18.768 1.00 94.88 284 ILE A C 1
ATOM 2010 O O . ILE A 1 284 ? -9.509 3.200 -19.545 1.00 94.88 284 ILE A O 1
ATOM 2014 N N . GLY A 1 285 ? -11.209 1.776 -19.163 1.00 95.31 285 GLY A N 1
ATOM 2015 C CA . GLY A 1 285 ? -11.536 1.478 -20.549 1.00 95.31 285 GLY A CA 1
ATOM 2016 C C . GLY A 1 285 ? -12.601 2.423 -21.087 1.00 95.31 285 GLY A C 1
ATOM 2017 O O . GLY A 1 285 ? -13.215 3.200 -20.357 1.00 95.31 285 GLY A O 1
ATOM 2018 N N . TRP A 1 286 ? -12.841 2.335 -22.388 1.00 95.25 286 TRP A N 1
ATOM 2019 C CA . TRP A 1 286 ? -13.782 3.193 -23.092 1.00 95.25 286 TRP A CA 1
ATOM 2020 C C . TRP A 1 286 ? -14.724 2.370 -23.957 1.00 95.25 286 TRP A C 1
ATOM 2022 O O . TRP A 1 286 ? -14.274 1.501 -24.699 1.00 95.25 286 TRP A O 1
ATOM 2032 N N . ARG A 1 287 ? -16.026 2.647 -23.893 1.00 94.94 287 ARG A N 1
ATOM 2033 C CA . ARG A 1 287 ? -17.055 1.953 -24.671 1.00 94.94 287 ARG A CA 1
ATOM 2034 C C . ARG A 1 287 ? -17.744 2.915 -25.632 1.00 94.94 287 ARG A C 1
ATOM 2036 O O . ARG A 1 287 ? -18.088 4.039 -25.275 1.00 94.94 287 ARG A O 1
ATOM 2043 N N . CYS A 1 288 ? -17.934 2.488 -26.877 1.00 94.75 288 CYS A N 1
ATOM 2044 C CA . CYS A 1 288 ? -18.701 3.255 -27.853 1.00 94.75 288 CYS A CA 1
ATOM 2045 C C . CYS A 1 288 ? -20.204 3.184 -27.521 1.00 94.75 288 CYS A C 1
ATOM 2047 O O . CYS A 1 288 ? -20.736 2.072 -27.485 1.00 94.75 288 CYS A O 1
ATOM 2049 N N . PRO A 1 289 ? -20.911 4.319 -27.369 1.00 91.69 289 PRO A N 1
ATOM 2050 C CA . PRO A 1 289 ? -22.338 4.313 -27.036 1.00 91.69 289 PRO A CA 1
ATOM 2051 C C . PRO A 1 289 ? -23.220 3.777 -28.177 1.00 91.69 289 PRO A C 1
ATOM 2053 O O . PRO A 1 289 ? -24.292 3.240 -27.928 1.00 91.69 289 PRO A O 1
ATOM 2056 N N . ASP A 1 290 ? -22.766 3.874 -29.434 1.00 92.62 290 ASP A N 1
ATOM 2057 C CA . ASP A 1 290 ? -23.563 3.467 -30.600 1.00 92.62 290 ASP A CA 1
ATOM 2058 C C . ASP A 1 290 ? -23.499 1.954 -30.888 1.00 92.62 290 ASP A C 1
ATOM 2060 O O . ASP A 1 290 ? -24.448 1.386 -31.420 1.00 92.62 290 ASP A O 1
ATOM 2064 N N . CYS A 1 291 ? -22.359 1.303 -30.625 1.00 94.19 291 CYS A N 1
ATOM 2065 C CA . CYS A 1 291 ? -22.134 -0.096 -31.031 1.00 94.19 291 CYS A CA 1
ATOM 2066 C C . CYS A 1 291 ? -21.486 -0.981 -29.961 1.00 94.19 291 CYS A C 1
ATOM 2068 O O . CYS A 1 291 ? -21.181 -2.138 -30.235 1.00 94.19 291 CYS A O 1
ATOM 2070 N N . GLY A 1 292 ? -21.215 -0.446 -28.770 1.00 93.56 292 GLY A N 1
ATOM 2071 C CA . GLY A 1 292 ? -20.644 -1.201 -27.656 1.00 93.56 292 GLY A CA 1
ATOM 2072 C C . GLY A 1 292 ? -19.176 -1.602 -27.814 1.00 93.56 292 GLY A C 1
ATOM 2073 O O . GLY A 1 292 ? -18.643 -2.225 -26.906 1.00 93.56 292 GLY A O 1
ATOM 2074 N N . THR A 1 293 ? -18.497 -1.249 -28.917 1.00 95.44 293 THR A N 1
ATOM 2075 C CA . THR A 1 293 ? -17.067 -1.567 -29.096 1.00 95.44 293 THR A CA 1
ATOM 2076 C C . THR A 1 293 ? -16.240 -0.953 -27.972 1.00 95.44 293 THR A C 1
ATOM 2078 O O . THR A 1 293 ? -16.302 0.259 -27.746 1.00 95.44 293 THR A O 1
ATOM 2081 N N . GLU A 1 294 ? -15.456 -1.791 -27.305 1.00 95.81 294 GLU A N 1
ATOM 2082 C CA . GLU A 1 294 ? -14.578 -1.406 -26.206 1.00 95.81 294 GLU A CA 1
ATOM 2083 C C . GLU A 1 294 ? -13.171 -1.090 -26.719 1.00 95.81 294 GLU A C 1
ATOM 2085 O O . GLU A 1 294 ? -12.692 -1.668 -27.698 1.00 95.81 294 GLU A O 1
ATOM 2090 N N . ALA A 1 295 ? -12.500 -0.154 -26.059 1.00 94.06 295 ALA A N 1
ATOM 2091 C CA . ALA A 1 295 ? -11.156 0.273 -26.393 1.00 94.06 295 ALA A CA 1
ATOM 2092 C C . ALA A 1 295 ? -10.363 0.634 -25.137 1.00 94.06 295 ALA A C 1
ATOM 2094 O O . ALA A 1 295 ? -10.882 1.213 -24.182 1.00 94.06 295 ALA A O 1
ATOM 2095 N N . TYR A 1 296 ? -9.076 0.322 -25.190 1.00 94.31 296 TYR A N 1
ATOM 2096 C CA . TYR A 1 296 ? -8.057 0.829 -24.287 1.00 94.31 296 TYR A CA 1
ATOM 2097 C C . TYR A 1 296 ? -6.741 0.875 -25.075 1.00 94.31 296 TYR A C 1
ATOM 2099 O O . TYR A 1 296 ? -6.352 -0.156 -25.637 1.00 94.31 296 TYR A O 1
ATOM 2107 N N . PRO A 1 297 ? -6.060 2.028 -25.188 1.00 92.19 297 PRO A N 1
ATOM 2108 C CA . PRO A 1 297 ? -6.417 3.357 -24.662 1.00 92.19 297 PRO A CA 1
ATOM 2109 C C . PRO A 1 297 ? -7.662 3.997 -25.308 1.00 92.19 297 PRO A C 1
ATOM 2111 O O . PRO A 1 297 ? -8.235 3.436 -26.252 1.00 92.19 297 PRO A O 1
ATOM 2114 N N . ARG A 1 298 ? -8.059 5.191 -24.834 1.00 90.25 298 ARG A N 1
ATOM 2115 C CA . ARG A 1 298 ? -9.132 6.000 -25.445 1.00 90.25 298 ARG A CA 1
ATOM 2116 C C . ARG A 1 298 ? -8.905 6.223 -26.940 1.00 90.25 298 ARG A C 1
ATOM 2118 O O . ARG A 1 298 ? -7.791 6.492 -27.390 1.00 90.25 298 ARG A O 1
ATOM 2125 N N . ARG A 1 299 ? -9.990 6.195 -27.716 1.00 87.94 299 ARG A N 1
ATOM 2126 C CA . ARG A 1 299 ? -9.990 6.530 -29.147 1.00 87.94 299 ARG A CA 1
ATOM 2127 C C . ARG A 1 299 ? -11.124 7.494 -29.468 1.00 87.94 299 ARG A C 1
ATOM 2129 O O . ARG A 1 299 ? -12.264 7.227 -29.110 1.00 87.94 299 ARG A O 1
ATOM 2136 N N . ASP A 1 300 ? -10.827 8.559 -30.211 1.00 87.88 300 ASP A N 1
ATOM 2137 C CA . ASP A 1 300 ? -11.866 9.469 -30.716 1.00 87.88 300 ASP A CA 1
ATOM 2138 C C . ASP A 1 300 ? -12.668 8.839 -31.873 1.00 87.88 300 ASP A C 1
ATOM 2140 O O . ASP A 1 300 ? -13.860 9.104 -32.029 1.00 87.88 300 ASP A O 1
ATOM 2144 N N . LEU A 1 301 ? -12.027 7.965 -32.661 1.00 92.62 301 LEU A N 1
ATOM 2145 C CA . LEU A 1 301 ? -12.647 7.193 -33.739 1.00 92.62 301 LEU A CA 1
ATOM 2146 C C . LEU A 1 301 ? -12.902 5.746 -33.293 1.00 92.62 301 LEU A C 1
ATOM 2148 O O . LEU A 1 301 ? -11.959 4.988 -33.040 1.00 92.62 301 LEU A O 1
ATOM 2152 N N . CYS A 1 302 ? -14.171 5.335 -33.265 1.00 93.38 302 CYS A N 1
ATOM 2153 C CA . CYS A 1 302 ? -14.540 3.952 -32.963 1.00 93.38 302 CYS A CA 1
ATOM 2154 C C . CYS A 1 302 ? -14.089 2.993 -34.080 1.00 93.38 302 CYS A C 1
ATOM 2156 O O . CYS A 1 302 ? -14.398 3.210 -35.250 1.00 93.38 302 CYS A O 1
ATOM 2158 N N . LEU A 1 303 ? -13.422 1.891 -33.727 1.00 91.56 303 LEU A N 1
ATOM 2159 C CA . LEU A 1 303 ? -12.993 0.881 -34.704 1.00 91.56 303 LEU A CA 1
ATOM 2160 C C . LEU A 1 303 ? -14.127 -0.013 -35.228 1.00 91.56 303 LEU A C 1
ATOM 2162 O O . LEU A 1 303 ? -14.003 -0.537 -36.331 1.00 91.56 303 LEU A O 1
ATOM 2166 N N . GLY A 1 304 ? -15.219 -0.168 -34.474 1.00 93.75 304 GLY A N 1
ATOM 2167 C CA . GLY A 1 304 ? -16.381 -0.953 -34.895 1.00 93.75 304 GLY A CA 1
ATOM 2168 C C . GLY A 1 304 ? -17.252 -0.200 -35.900 1.00 93.75 304 GLY A C 1
ATOM 2169 O O . GLY A 1 304 ? -17.407 -0.625 -37.041 1.00 93.75 304 GLY A O 1
ATOM 2170 N N . CYS A 1 305 ? -17.796 0.956 -35.498 1.00 94.81 305 CYS A N 1
ATOM 2171 C CA . CYS A 1 305 ? -18.764 1.708 -36.308 1.00 94.81 305 CYS A CA 1
ATOM 2172 C C . CYS A 1 305 ? -18.190 2.922 -37.059 1.00 94.81 305 CYS A C 1
ATOM 2174 O O . CYS A 1 305 ? -18.919 3.550 -37.827 1.00 94.81 305 CYS A O 1
ATOM 2176 N N . ARG A 1 306 ? -16.912 3.279 -36.845 1.00 93.50 306 ARG A N 1
ATOM 2177 C CA . ARG A 1 306 ? -16.217 4.423 -37.482 1.00 93.50 306 ARG A CA 1
ATOM 2178 C C . ARG A 1 306 ? -16.834 5.802 -37.215 1.00 93.50 306 ARG A C 1
ATOM 2180 O O . ARG A 1 306 ? -16.535 6.758 -37.925 1.00 93.50 306 ARG A O 1
ATOM 2187 N N . ARG A 1 307 ? -17.682 5.935 -36.192 1.00 90.25 307 ARG A N 1
ATOM 2188 C CA . ARG A 1 307 ? -18.230 7.230 -35.762 1.00 90.25 307 ARG A CA 1
ATOM 2189 C C . ARG A 1 307 ? -17.258 7.944 -34.819 1.00 90.25 307 ARG A C 1
ATOM 2191 O O . ARG A 1 307 ? -16.551 7.300 -34.044 1.00 90.25 307 ARG A O 1
ATOM 2198 N N . MET A 1 308 ? -17.266 9.276 -34.880 1.00 88.56 308 MET A N 1
ATOM 2199 C CA . MET A 1 308 ? -16.516 10.179 -33.998 1.00 88.56 308 MET A CA 1
ATOM 2200 C C . MET A 1 308 ? -17.488 10.904 -33.061 1.00 88.56 308 MET A C 1
ATOM 2202 O O . MET A 1 308 ? -17.812 12.069 -33.271 1.00 88.56 308 MET A O 1
ATOM 2206 N N . LYS A 1 309 ? -18.039 10.186 -32.081 1.00 73.62 309 LYS A N 1
ATOM 2207 C CA . LYS A 1 309 ? -19.017 10.734 -31.119 1.00 73.62 309 LYS A CA 1
ATOM 2208 C C . LYS A 1 309 ? -18.531 10.714 -29.667 1.00 73.62 309 LYS A C 1
ATOM 2210 O O . LYS A 1 309 ? -19.290 11.057 -28.768 1.00 73.62 309 LYS A O 1
ATOM 2215 N N . GLY A 1 310 ? -17.264 10.362 -29.447 1.00 71.75 310 GLY A N 1
ATOM 2216 C CA . GLY A 1 310 ? -16.730 10.106 -28.113 1.00 71.75 310 GLY A CA 1
ATOM 2217 C C . GLY A 1 310 ? -17.120 8.723 -27.588 1.00 71.75 310 GLY A C 1
ATOM 2218 O O . GLY A 1 310 ? -17.912 7.996 -28.190 1.00 71.75 310 GLY A O 1
ATOM 2219 N N . SER A 1 311 ? -16.502 8.346 -26.477 1.00 85.12 311 SER A N 1
ATOM 2220 C CA . SER A 1 311 ? -16.681 7.068 -25.794 1.00 85.12 311 SER A CA 1
ATOM 2221 C C . SER A 1 311 ? -17.000 7.311 -24.324 1.00 85.12 311 SER A C 1
ATOM 2223 O O . SER A 1 311 ? -16.549 8.308 -23.761 1.00 85.12 311 SER A O 1
ATOM 2225 N N . GLU A 1 312 ? -17.740 6.399 -23.704 1.00 91.69 312 GLU A N 1
ATOM 2226 C CA . GLU A 1 312 ? -18.071 6.443 -22.279 1.00 91.69 312 GLU A CA 1
ATOM 2227 C C . GLU A 1 312 ? -17.039 5.637 -21.478 1.00 91.69 312 GLU A C 1
ATOM 2229 O O . GLU A 1 312 ? -16.663 4.541 -21.912 1.00 91.69 312 GLU A O 1
ATOM 2234 N N . PRO A 1 313 ? -16.531 6.159 -20.350 1.00 93.56 313 PRO A N 1
ATOM 2235 C CA . PRO A 1 313 ? -15.548 5.452 -19.543 1.00 93.56 313 PRO A CA 1
ATOM 2236 C C . PRO A 1 313 ? -16.199 4.298 -18.771 1.00 93.56 313 PRO A C 1
ATOM 2238 O O . PRO A 1 313 ? -17.335 4.404 -18.312 1.00 93.56 313 PRO A O 1
ATOM 2241 N N . PHE A 1 314 ? -15.459 3.211 -18.572 1.00 94.00 314 PHE A N 1
ATOM 2242 C CA . PHE A 1 314 ? -15.844 2.122 -17.679 1.00 94.00 314 PHE A CA 1
ATOM 2243 C C . PHE A 1 314 ? -14.609 1.529 -16.992 1.00 94.00 314 PHE A C 1
ATOM 2245 O O . PHE A 1 314 ? -13.503 1.573 -17.530 1.00 94.00 314 PHE A O 1
ATOM 2252 N N . ALA A 1 315 ? -14.779 0.976 -15.792 1.00 93.25 315 ALA A N 1
ATOM 2253 C CA . ALA A 1 315 ? -13.685 0.310 -15.094 1.00 93.25 315 ALA A CA 1
ATOM 2254 C C . ALA A 1 315 ? -13.353 -1.019 -15.786 1.00 93.25 315 ALA A C 1
ATOM 2256 O O . ALA A 1 315 ? -14.233 -1.866 -15.957 1.00 93.25 315 ALA A O 1
ATOM 2257 N N . LEU A 1 316 ? -12.092 -1.217 -16.175 1.00 96.25 316 LEU A N 1
ATOM 2258 C CA . LEU A 1 316 ? -11.657 -2.511 -16.690 1.00 96.25 316 LEU A CA 1
ATOM 2259 C C . LEU A 1 316 ? -11.535 -3.532 -15.549 1.00 96.25 316 LEU A C 1
ATOM 2261 O O . LEU A 1 316 ? -11.196 -3.163 -14.415 1.00 96.25 316 LEU A O 1
ATOM 2265 N N . PRO A 1 317 ? -11.751 -4.826 -15.844 1.00 95.56 317 PRO A N 1
ATOM 2266 C CA . PRO A 1 317 ? -11.430 -5.899 -14.919 1.00 95.56 317 PRO A CA 1
ATOM 2267 C C . PRO A 1 317 ? -9.960 -5.841 -14.511 1.00 95.56 317 PRO A C 1
ATOM 2269 O O . PRO A 1 317 ? -9.072 -5.638 -15.338 1.00 95.56 317 PRO A O 1
ATOM 2272 N N . ARG A 1 318 ? -9.705 -6.065 -13.223 1.00 94.75 318 ARG A N 1
ATOM 2273 C CA . ARG A 1 318 ? -8.348 -6.181 -12.669 1.00 94.75 318 ARG A CA 1
ATOM 2274 C C . ARG A 1 318 ? -7.878 -7.619 -12.538 1.00 94.75 318 ARG A C 1
ATOM 2276 O O . ARG A 1 318 ? -6.844 -7.860 -11.940 1.00 94.75 318 ARG A O 1
ATOM 2283 N N . ARG A 1 319 ? -8.624 -8.553 -13.116 1.00 96.69 319 ARG A N 1
ATOM 2284 C CA . ARG A 1 319 ? -8.225 -9.943 -13.282 1.00 96.69 319 ARG A CA 1
ATOM 2285 C C . ARG A 1 319 ? -8.164 -10.238 -14.769 1.00 96.69 319 ARG A C 1
ATOM 2287 O O . ARG A 1 319 ? -9.007 -9.753 -15.527 1.00 96.69 319 ARG A O 1
ATOM 2294 N N . GLY A 1 320 ? -7.158 -10.989 -15.182 1.00 97.69 320 GLY A N 1
ATOM 2295 C CA . GLY A 1 320 ? -6.917 -11.265 -16.587 1.00 97.69 320 GLY A CA 1
ATOM 2296 C C . GLY A 1 320 ? -6.278 -12.619 -16.825 1.00 97.69 320 GLY A C 1
ATOM 2297 O O . GLY A 1 320 ? -5.958 -13.349 -15.891 1.00 97.69 320 GLY A O 1
ATOM 2298 N N . GLU A 1 321 ? -6.097 -12.921 -18.103 1.00 98.44 321 GLU A N 1
ATOM 2299 C CA . GLU A 1 321 ? -5.463 -14.139 -18.597 1.00 98.44 321 GLU A CA 1
ATOM 2300 C C . GLU A 1 321 ? -4.377 -13.777 -19.615 1.00 98.44 321 GLU A C 1
ATOM 2302 O O . GLU A 1 321 ? -4.592 -12.964 -20.521 1.00 98.44 321 GLU A O 1
ATOM 2307 N N . VAL A 1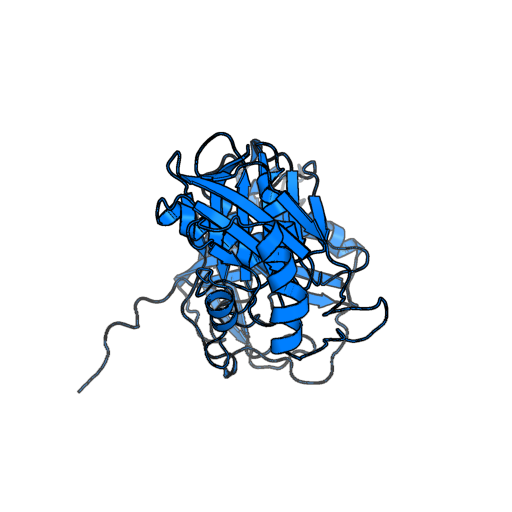 322 ? -3.195 -14.370 -19.483 1.00 98.50 322 VAL A N 1
ATOM 2308 C CA . VAL A 1 322 ? -2.058 -14.107 -20.368 1.00 98.50 322 VAL A CA 1
ATOM 2309 C C . VAL A 1 322 ? -2.318 -14.680 -21.759 1.00 98.50 322 VAL A C 1
ATOM 2311 O O . VAL A 1 322 ? -2.326 -15.888 -21.966 1.00 98.50 322 VAL A O 1
ATOM 2314 N N . TYR A 1 323 ? -2.442 -13.801 -22.751 1.00 98.38 323 TYR A N 1
ATOM 2315 C CA . TYR A 1 323 ? -2.548 -14.177 -24.161 1.00 98.38 323 TYR A CA 1
ATOM 2316 C C . TYR A 1 323 ? -1.186 -14.531 -24.774 1.00 98.38 323 TYR A C 1
ATOM 2318 O O . TYR A 1 323 ? -1.075 -15.449 -25.579 1.00 98.38 323 TYR A O 1
ATOM 2326 N N . SER A 1 324 ? -0.143 -13.777 -24.425 1.00 98.31 324 SER A N 1
ATOM 2327 C CA . SER A 1 324 ? 1.233 -14.010 -24.874 1.00 98.31 324 SER A CA 1
ATOM 2328 C C . SER A 1 324 ? 2.199 -13.409 -23.863 1.00 98.31 324 SER A C 1
ATOM 2330 O O . SER A 1 324 ? 1.910 -12.349 -23.311 1.00 98.31 324 SER A O 1
ATOM 2332 N N . VAL A 1 325 ? 3.359 -14.033 -23.662 1.00 98.25 325 VAL A N 1
ATOM 2333 C CA . VAL A 1 325 ? 4.388 -13.570 -22.718 1.00 98.25 325 VAL A CA 1
ATOM 2334 C C . VAL A 1 325 ? 5.788 -13.723 -23.307 1.00 98.25 325 VAL A C 1
ATOM 2336 O O . VAL A 1 325 ? 6.028 -14.600 -24.135 1.00 98.25 325 VAL A O 1
ATOM 2339 N N . VAL A 1 326 ? 6.704 -12.844 -22.904 1.00 97.56 326 VAL A N 1
ATOM 2340 C CA . VAL A 1 326 ? 8.128 -12.907 -23.243 1.00 97.56 326 VAL A CA 1
ATOM 2341 C 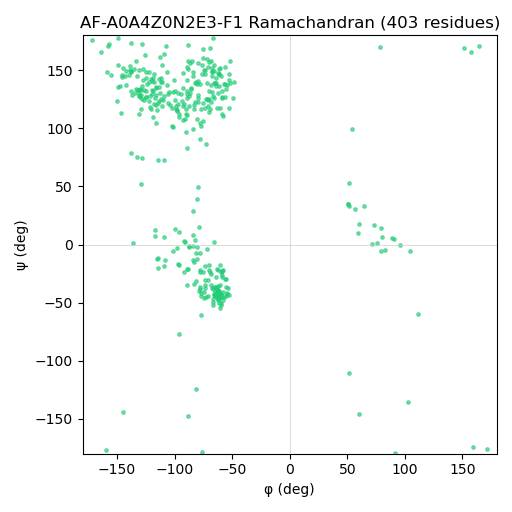C . VAL A 1 326 ? 8.978 -12.455 -22.058 1.00 97.56 326 VAL A C 1
ATOM 2343 O O . VAL A 1 326 ? 8.607 -11.520 -21.345 1.00 97.56 326 VAL A O 1
ATOM 2346 N N . THR A 1 327 ? 10.148 -13.067 -21.884 1.00 96.94 327 THR A N 1
ATOM 2347 C CA . THR A 1 327 ? 11.169 -12.603 -20.938 1.00 96.94 327 THR A CA 1
ATOM 2348 C C . THR A 1 327 ? 12.229 -11.793 -21.678 1.00 96.94 327 THR A C 1
ATOM 2350 O O . THR A 1 327 ? 12.909 -12.276 -22.583 1.00 96.94 327 THR A O 1
ATOM 2353 N N . VAL A 1 328 ? 12.374 -10.526 -21.300 1.00 94.44 328 VAL A N 1
ATOM 2354 C CA . VAL A 1 328 ? 13.382 -9.620 -21.851 1.00 94.44 328 VAL A CA 1
ATOM 2355 C C . VAL A 1 328 ? 14.655 -9.741 -21.021 1.00 94.44 328 VAL A C 1
ATOM 2357 O O . VAL A 1 328 ? 14.685 -9.320 -19.866 1.00 94.44 328 VAL A O 1
ATOM 2360 N N . HIS A 1 329 ? 15.708 -10.295 -21.625 1.00 93.19 329 HIS A N 1
ATOM 2361 C CA . HIS A 1 329 ? 17.049 -10.401 -21.030 1.00 93.19 329 HIS A CA 1
ATOM 2362 C C . HIS A 1 329 ? 17.991 -9.270 -21.450 1.00 93.19 329 HIS A C 1
ATOM 2364 O O . HIS A 1 329 ? 19.022 -9.058 -20.815 1.00 93.19 329 HIS A O 1
ATOM 2370 N N . ALA A 1 330 ? 17.662 -8.561 -22.532 1.00 90.81 3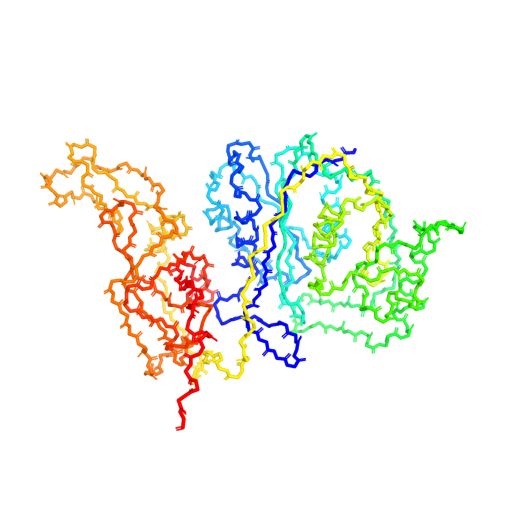30 ALA A N 1
ATOM 2371 C CA . ALA A 1 330 ? 18.469 -7.450 -23.008 1.00 90.81 330 ALA A CA 1
ATOM 2372 C C . ALA A 1 330 ? 18.377 -6.285 -22.005 1.00 90.81 330 ALA A C 1
ATOM 2374 O O . ALA A 1 330 ? 17.263 -5.820 -21.738 1.00 90.81 330 ALA A O 1
ATOM 2375 N N . PRO A 1 331 ? 19.508 -5.810 -21.450 1.00 85.94 331 PRO A N 1
ATOM 2376 C CA . PRO A 1 331 ? 19.490 -4.724 -20.485 1.00 85.94 331 PRO A CA 1
ATOM 2377 C C . PRO A 1 331 ? 19.020 -3.439 -21.165 1.00 85.94 331 PRO A C 1
ATOM 2379 O O . PRO A 1 331 ? 19.575 -3.017 -22.180 1.00 85.94 331 PRO A O 1
ATOM 2382 N N . VAL A 1 332 ? 17.997 -2.813 -20.586 1.00 83.44 332 VAL A N 1
ATOM 2383 C CA . VAL A 1 332 ? 17.543 -1.479 -20.981 1.00 83.44 332 VAL A CA 1
ATOM 2384 C C . VAL A 1 332 ? 17.896 -0.515 -19.854 1.00 83.44 332 VAL A C 1
ATOM 2386 O O . VAL A 1 332 ? 17.491 -0.747 -18.714 1.00 83.44 332 VAL A O 1
ATOM 2389 N N . PRO A 1 333 ? 18.641 0.563 -20.134 1.00 79.62 333 PRO A N 1
ATOM 2390 C CA . PRO A 1 333 ? 19.017 1.514 -19.103 1.00 79.62 333 PRO A CA 1
ATOM 2391 C C . PRO A 1 333 ? 17.814 2.081 -18.341 1.00 79.62 333 PRO A C 1
ATOM 2393 O O . PRO A 1 333 ? 16.810 2.459 -18.943 1.00 79.62 333 PRO A O 1
ATOM 2396 N N . GLY A 1 334 ? 17.918 2.121 -17.011 1.00 78.50 334 GLY A N 1
ATOM 2397 C CA . GLY A 1 334 ? 16.835 2.575 -16.132 1.00 78.50 334 GLY A CA 1
ATOM 2398 C C . GLY A 1 334 ? 15.692 1.570 -15.938 1.00 78.50 334 GLY A C 1
ATOM 2399 O O . GLY A 1 334 ? 14.756 1.876 -15.205 1.00 78.50 334 GLY A O 1
ATOM 2400 N N . ILE A 1 335 ? 15.757 0.375 -16.544 1.00 85.19 335 ILE A N 1
ATOM 2401 C CA . ILE A 1 335 ? 14.732 -0.666 -16.402 1.00 85.19 335 ILE A CA 1
ATOM 2402 C C . ILE A 1 335 ? 15.358 -1.969 -15.863 1.00 85.19 335 ILE A C 1
ATOM 2404 O O . ILE A 1 335 ? 16.275 -2.521 -16.480 1.00 85.19 335 ILE A O 1
ATOM 2408 N N . PRO A 1 336 ? 14.865 -2.504 -14.732 1.00 89.25 336 PRO A N 1
ATOM 2409 C CA . PRO A 1 336 ? 15.344 -3.763 -14.166 1.00 89.25 336 PRO A CA 1
ATOM 2410 C C . PRO A 1 336 ? 15.231 -4.945 -15.144 1.00 89.25 336 PRO A C 1
ATOM 2412 O O . PRO A 1 336 ? 14.227 -5.091 -15.838 1.00 89.25 336 PRO A O 1
ATOM 2415 N N . THR A 1 337 ? 16.259 -5.795 -15.201 1.00 90.31 337 THR A N 1
ATOM 2416 C CA . THR A 1 337 ? 16.380 -6.936 -16.130 1.00 90.31 337 THR A CA 1
ATOM 2417 C C . THR A 1 337 ? 16.942 -8.166 -15.382 1.00 90.31 337 THR A C 1
ATOM 2419 O O . THR A 1 337 ? 17.722 -7.979 -14.444 1.00 90.31 337 THR A O 1
ATOM 2422 N N . PRO A 1 338 ? 16.597 -9.419 -15.753 1.00 93.44 338 PRO A N 1
ATOM 2423 C CA . PRO A 1 338 ? 15.571 -9.812 -16.726 1.00 93.44 338 PRO A CA 1
ATOM 2424 C C . PRO A 1 338 ? 14.157 -9.485 -16.234 1.00 93.44 338 PRO A C 1
ATOM 2426 O O . PRO A 1 338 ? 13.921 -9.440 -15.032 1.00 93.44 338 PRO A O 1
ATOM 2429 N N . ARG A 1 339 ? 13.216 -9.244 -17.155 1.00 93.25 339 ARG A N 1
ATOM 2430 C CA . ARG A 1 339 ? 11.818 -8.905 -16.823 1.00 93.25 339 ARG A CA 1
ATOM 2431 C C . ARG A 1 339 ? 10.823 -9.590 -17.751 1.00 93.25 339 ARG A C 1
ATOM 2433 O O . ARG A 1 339 ? 11.097 -9.726 -18.942 1.00 93.25 339 ARG A O 1
ATOM 2440 N N . GLY A 1 340 ? 9.657 -9.956 -17.228 1.00 95.38 340 GLY A N 1
ATOM 2441 C CA . GLY A 1 340 ? 8.552 -10.458 -18.040 1.00 95.38 340 GLY A CA 1
ATOM 2442 C C . GLY A 1 340 ? 7.707 -9.325 -18.631 1.00 95.38 340 GLY A C 1
ATOM 2443 O O . GLY A 1 340 ? 7.495 -8.286 -18.001 1.00 95.38 340 GLY A O 1
ATOM 2444 N N . LEU A 1 341 ? 7.211 -9.532 -19.846 1.00 96.88 341 LEU A N 1
ATOM 2445 C CA . LEU A 1 341 ? 6.220 -8.697 -20.521 1.00 96.88 341 LEU A CA 1
ATOM 2446 C C . LEU A 1 341 ? 5.097 -9.589 -21.035 1.00 96.88 341 LEU A C 1
ATOM 2448 O O . LEU A 1 341 ? 5.367 -10.552 -21.749 1.00 96.88 341 LEU A O 1
ATOM 2452 N N . ALA A 1 342 ? 3.854 -9.243 -20.719 1.00 98.12 342 ALA A N 1
ATOM 2453 C CA . ALA A 1 342 ? 2.684 -10.013 -21.111 1.00 98.12 342 ALA A CA 1
ATOM 2454 C C . ALA A 1 342 ? 1.644 -9.141 -21.821 1.00 98.12 342 ALA A C 1
ATOM 2456 O O . ALA A 1 342 ? 1.393 -8.000 -21.436 1.00 98.12 342 ALA A O 1
ATOM 2457 N N . VAL A 1 343 ? 1.010 -9.707 -22.845 1.00 98.56 343 VAL A N 1
ATOM 2458 C CA . VAL A 1 343 ? -0.281 -9.235 -23.349 1.00 98.56 343 VAL A CA 1
ATOM 2459 C C . VAL A 1 343 ? -1.353 -9.989 -22.575 1.00 98.56 343 VAL A C 1
ATOM 2461 O O . VAL A 1 343 ? -1.434 -11.210 -22.679 1.00 98.56 343 VAL A O 1
ATOM 2464 N N . VAL A 1 344 ? -2.167 -9.274 -21.809 1.00 98.62 344 VAL A N 1
ATOM 2465 C CA . VAL A 1 344 ? -3.170 -9.837 -20.898 1.00 98.62 344 VAL A CA 1
ATOM 2466 C C . VAL A 1 344 ? -4.563 -9.521 -21.427 1.00 98.62 344 VAL A C 1
ATOM 2468 O O . VAL A 1 344 ? -4.871 -8.359 -21.681 1.00 98.62 344 VAL A O 1
ATOM 2471 N N . SER A 1 345 ? -5.400 -10.540 -21.606 1.00 98.50 345 SER A N 1
ATOM 2472 C CA . SER A 1 345 ? -6.824 -10.401 -21.929 1.00 98.50 345 SER A CA 1
ATOM 2473 C C . SER A 1 345 ? -7.631 -10.146 -20.660 1.00 98.50 345 SER A C 1
ATOM 2475 O O . SER A 1 345 ? -7.368 -10.779 -19.641 1.00 98.50 345 SER A O 1
ATOM 2477 N N . LEU A 1 346 ? -8.616 -9.244 -20.720 1.00 98.00 346 LEU A N 1
ATOM 2478 C CA . LEU A 1 346 ? -9.413 -8.821 -19.561 1.00 98.00 346 LEU A CA 1
ATOM 2479 C C . LEU A 1 346 ? -10.887 -9.232 -19.703 1.00 98.00 346 LEU A C 1
ATOM 2481 O O . LEU A 1 346 ? -11.736 -8.375 -19.960 1.00 98.00 346 LEU A O 1
ATOM 2485 N N . PRO A 1 347 ? -11.235 -10.523 -19.571 1.00 95.94 347 PRO A N 1
ATOM 2486 C CA . PRO A 1 347 ? -12.625 -10.956 -19.659 1.00 95.94 347 PRO A CA 1
ATOM 2487 C C . PRO A 1 347 ? -13.489 -10.306 -18.556 1.00 95.94 347 PRO A C 1
ATOM 2489 O O . PRO A 1 347 ? -13.000 -10.057 -17.454 1.00 95.94 347 PRO A O 1
ATOM 2492 N N . PRO A 1 348 ? -14.778 -10.018 -18.824 1.00 95.56 348 PRO A N 1
ATOM 2493 C CA . PRO A 1 348 ? -15.523 -10.328 -20.050 1.00 95.56 348 PRO A CA 1
ATOM 2494 C C . PRO A 1 348 ? -15.337 -9.304 -21.190 1.00 95.56 348 PRO A C 1
ATOM 2496 O O . PRO A 1 348 ? -16.043 -9.381 -22.192 1.00 95.56 348 PRO A O 1
ATOM 2499 N N . THR A 1 349 ? -14.426 -8.337 -21.052 1.00 96.50 349 THR A N 1
ATOM 2500 C CA . THR A 1 349 ? -14.193 -7.297 -22.070 1.00 96.50 349 THR A CA 1
ATOM 2501 C C . THR A 1 349 ? -13.420 -7.846 -23.270 1.00 96.50 349 THR A C 1
ATOM 2503 O O . THR A 1 349 ? -12.708 -8.848 -23.167 1.00 96.50 349 THR A O 1
ATOM 2506 N N . SER A 1 350 ? -13.481 -7.150 -24.407 1.00 94.44 350 SER A N 1
ATOM 2507 C CA . SER A 1 350 ? -12.621 -7.445 -25.563 1.00 94.44 350 SER A CA 1
ATOM 2508 C C . SER A 1 350 ? -11.220 -6.827 -25.454 1.00 94.44 350 SER A C 1
ATOM 2510 O O . SER A 1 350 ? -10.441 -6.882 -26.410 1.00 94.44 350 SER A O 1
ATOM 2512 N N . VAL A 1 351 ? -10.901 -6.173 -24.334 1.00 96.94 351 VAL A N 1
ATOM 2513 C CA . VAL A 1 351 ? -9.659 -5.419 -24.156 1.00 96.94 351 VAL A CA 1
ATOM 2514 C C . VAL A 1 351 ? -8.498 -6.349 -23.812 1.00 96.94 351 VAL A C 1
ATOM 2516 O O . VAL A 1 351 ? -8.610 -7.265 -22.995 1.00 96.94 351 VAL A O 1
ATOM 2519 N N . ARG A 1 352 ? -7.346 -6.065 -24.429 1.00 97.19 352 ARG A N 1
ATOM 2520 C CA . ARG A 1 352 ? -6.046 -6.616 -24.048 1.00 97.19 352 ARG A CA 1
ATOM 2521 C C . ARG A 1 352 ? -5.103 -5.490 -23.656 1.00 97.19 352 ARG A C 1
ATOM 2523 O O . ARG A 1 352 ? -5.087 -4.451 -24.315 1.00 97.19 352 ARG A O 1
ATOM 2530 N N . VAL A 1 353 ? -4.295 -5.712 -22.627 1.00 97.06 353 VAL A N 1
ATOM 2531 C CA . VAL A 1 353 ? -3.310 -4.742 -22.136 1.00 97.06 353 VAL A CA 1
ATOM 2532 C C . VAL A 1 353 ? -1.904 -5.320 -22.212 1.00 97.06 353 VAL A C 1
ATOM 2534 O O . VAL A 1 353 ? -1.703 -6.505 -21.970 1.00 97.06 353 VAL A O 1
ATOM 2537 N N . LEU A 1 354 ? -0.926 -4.485 -22.563 1.00 97.44 354 LEU A N 1
ATOM 2538 C CA . LEU A 1 354 ? 0.487 -4.828 -22.429 1.00 97.44 354 LEU A CA 1
ATOM 2539 C C . LEU A 1 354 ? 0.941 -4.432 -21.022 1.00 97.44 354 LEU A C 1
ATOM 2541 O O . LEU A 1 354 ? 0.886 -3.252 -20.679 1.00 97.44 354 LEU A O 1
ATOM 2545 N N . ALA A 1 355 ? 1.392 -5.400 -20.233 1.00 96.75 355 ALA A N 1
ATOM 2546 C CA . ALA A 1 355 ? 1.789 -5.212 -18.843 1.00 96.75 355 ALA A CA 1
ATOM 2547 C C . ALA A 1 355 ? 3.162 -5.841 -18.572 1.00 96.75 355 ALA A C 1
ATOM 2549 O O . ALA A 1 355 ? 3.551 -6.831 -19.196 1.00 96.75 355 ALA A O 1
ATOM 2550 N N . HIS A 1 356 ? 3.908 -5.266 -17.628 1.00 96.25 356 HIS A N 1
ATOM 2551 C CA . HIS A 1 356 ? 5.046 -5.966 -17.027 1.00 96.25 356 HIS A CA 1
ATOM 2552 C C . HIS A 1 356 ? 4.524 -7.138 -16.198 1.00 96.25 356 HIS A C 1
ATOM 2554 O O . HIS A 1 356 ? 3.442 -7.039 -15.632 1.00 96.25 356 HIS A O 1
ATOM 2560 N N . VAL A 1 357 ? 5.283 -8.224 -16.112 1.00 96.88 357 VAL A N 1
ATOM 2561 C CA . VAL A 1 357 ? 5.007 -9.293 -15.147 1.00 96.88 357 VAL A CA 1
ATOM 2562 C C . VAL A 1 357 ? 5.683 -8.927 -13.825 1.00 96.88 357 VAL A C 1
ATOM 2564 O O . VAL A 1 357 ? 6.861 -8.564 -13.829 1.00 96.88 357 VAL A O 1
ATOM 2567 N N . THR A 1 358 ? 4.942 -9.003 -12.723 1.00 95.69 358 THR A N 1
ATOM 2568 C CA . THR A 1 358 ? 5.411 -8.679 -11.368 1.00 95.69 358 THR A CA 1
ATOM 2569 C C . THR A 1 358 ? 5.109 -9.810 -10.387 1.00 95.69 358 THR A C 1
ATOM 2571 O O . THR A 1 358 ? 4.436 -10.776 -10.741 1.00 95.69 358 THR A O 1
ATOM 2574 N N . ASP A 1 359 ? 5.631 -9.697 -9.165 1.00 94.56 359 ASP A N 1
ATOM 2575 C CA . ASP A 1 359 ? 5.442 -10.645 -8.062 1.00 94.56 359 ASP A CA 1
ATOM 2576 C C . ASP A 1 359 ? 5.750 -12.100 -8.427 1.00 94.56 359 ASP A C 1
ATOM 2578 O O . ASP A 1 359 ? 5.182 -13.055 -7.905 1.00 94.56 359 ASP A O 1
ATOM 2582 N N . THR A 1 360 ? 6.716 -12.263 -9.320 1.00 94.62 360 THR A N 1
ATOM 2583 C CA . THR A 1 360 ? 7.305 -13.541 -9.677 1.00 94.62 360 THR A CA 1
ATOM 2584 C C . THR A 1 360 ? 8.693 -13.298 -10.261 1.00 94.62 360 THR A C 1
ATOM 2586 O O . THR A 1 360 ? 9.139 -12.168 -10.482 1.00 94.62 360 THR A O 1
ATOM 2589 N N . VAL A 1 361 ? 9.406 -14.384 -10.497 1.00 93.31 361 VAL A N 1
ATOM 2590 C CA . VAL A 1 361 ? 10.696 -14.390 -11.187 1.00 93.31 361 VAL A CA 1
ATOM 2591 C C . VAL A 1 361 ? 10.487 -14.106 -12.677 1.00 93.31 361 VAL A C 1
ATOM 2593 O O . VAL A 1 361 ? 9.386 -14.260 -13.196 1.00 93.31 361 VAL A O 1
ATOM 2596 N N . ALA A 1 362 ? 11.526 -13.664 -13.387 1.00 90.00 362 ALA A N 1
ATOM 2597 C CA . ALA A 1 362 ? 11.378 -13.122 -14.745 1.00 90.00 362 ALA A CA 1
ATOM 2598 C C . ALA A 1 362 ? 10.758 -14.088 -15.784 1.00 90.00 362 ALA A C 1
ATOM 2600 O O . ALA A 1 362 ? 10.229 -13.636 -16.800 1.00 90.00 362 ALA A O 1
ATOM 2601 N N . ASP A 1 363 ? 10.842 -15.391 -15.536 1.00 91.50 363 ASP A N 1
ATOM 2602 C CA . ASP A 1 363 ? 10.305 -16.503 -16.326 1.00 91.50 363 ASP A CA 1
ATOM 2603 C C . ASP A 1 363 ? 9.117 -17.213 -15.647 1.00 91.50 363 ASP A C 1
ATOM 2605 O O . ASP A 1 363 ? 8.622 -18.218 -16.145 1.00 91.50 363 ASP A O 1
ATOM 2609 N N . GLY A 1 364 ? 8.621 -16.693 -14.523 1.00 92.94 364 GLY A N 1
ATOM 2610 C CA . GLY A 1 364 ? 7.583 -17.328 -13.709 1.00 92.94 364 GLY A CA 1
ATOM 2611 C C . GLY A 1 364 ? 6.153 -17.063 -14.180 1.00 92.94 364 GLY A C 1
ATOM 2612 O O . GLY A 1 364 ? 5.247 -17.000 -13.354 1.00 92.94 364 GLY A O 1
ATOM 2613 N N . CYS A 1 365 ? 5.949 -16.841 -15.479 1.00 95.69 365 CYS A N 1
ATOM 2614 C CA . 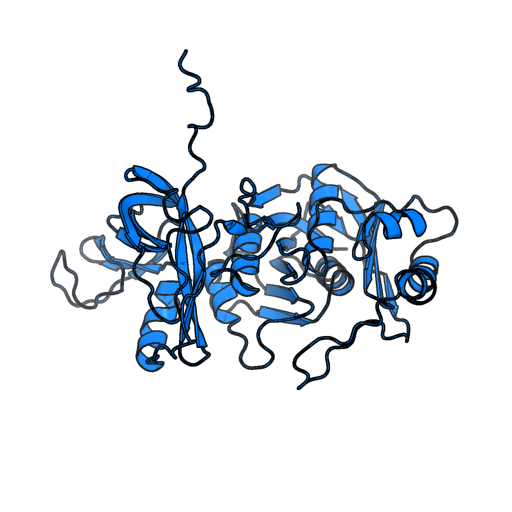CYS A 1 365 ? 4.645 -16.570 -16.077 1.00 95.69 365 CYS A CA 1
ATOM 2615 C C . CYS A 1 365 ? 4.541 -17.246 -17.448 1.00 95.69 365 CYS A C 1
ATOM 2617 O O . CYS A 1 365 ? 5.476 -17.189 -18.246 1.00 95.69 365 CYS A O 1
ATOM 2619 N N . ALA A 1 366 ? 3.394 -17.865 -17.722 1.00 96.56 366 ALA A N 1
ATOM 2620 C CA . ALA A 1 366 ? 3.141 -18.651 -18.925 1.00 96.56 366 ALA A CA 1
ATOM 2621 C C . ALA A 1 366 ? 1.886 -18.167 -19.667 1.00 96.56 366 ALA A C 1
ATOM 2623 O O . ALA A 1 366 ? 1.042 -17.464 -19.114 1.00 96.56 366 ALA A O 1
ATOM 2624 N N . ILE A 1 367 ? 1.755 -18.560 -20.937 1.00 97.88 367 ILE A N 1
ATOM 2625 C CA . ILE A 1 367 ? 0.524 -18.349 -21.714 1.00 97.88 367 ILE A CA 1
ATOM 2626 C C . ILE A 1 367 ? -0.627 -19.107 -21.041 1.00 97.88 367 ILE A C 1
ATOM 2628 O O . ILE A 1 367 ? -0.450 -20.249 -20.628 1.00 97.88 367 ILE A O 1
ATOM 2632 N N . GLY A 1 368 ? -1.794 -18.472 -20.937 1.00 97.62 368 GLY A N 1
ATOM 2633 C CA . GLY A 1 368 ? -2.971 -19.011 -20.253 1.00 97.62 368 GLY A CA 1
ATOM 2634 C C . GLY A 1 368 ? -2.963 -18.819 -18.734 1.00 97.62 368 GLY A C 1
ATOM 2635 O O . GLY A 1 368 ? -3.958 -19.134 -18.088 1.00 97.62 368 GLY A O 1
ATOM 2636 N N . ALA A 1 369 ? -1.887 -18.282 -18.143 1.00 97.81 369 ALA A N 1
ATOM 2637 C CA . ALA A 1 369 ? -1.869 -17.971 -16.717 1.00 97.81 369 ALA A CA 1
ATOM 2638 C C . ALA A 1 369 ? -2.928 -16.909 -16.388 1.00 97.81 369 ALA A C 1
ATOM 2640 O O . ALA A 1 369 ? -2.985 -15.856 -17.033 1.00 97.81 369 ALA A O 1
ATOM 2641 N N . THR A 1 370 ? -3.745 -17.176 -15.373 1.00 98.12 370 THR A N 1
ATOM 2642 C CA . THR A 1 370 ? -4.657 -16.192 -14.786 1.00 98.12 370 THR A CA 1
ATOM 2643 C C . THR A 1 370 ? -3.963 -15.423 -13.673 1.00 98.12 370 THR A C 1
ATOM 2645 O O . THR A 1 370 ? -2.945 -15.867 -13.144 1.00 98.12 370 THR A O 1
ATOM 2648 N N . GLY A 1 371 ? -4.464 -14.233 -13.356 1.00 97.25 371 GLY A N 1
ATOM 2649 C CA . GLY A 1 371 ? -3.858 -13.405 -12.322 1.00 97.25 371 GLY A CA 1
ATOM 2650 C C . GLY A 1 371 ? -4.431 -12.001 -12.253 1.00 97.25 371 GLY A C 1
ATOM 2651 O O . GLY A 1 371 ? -5.371 -11.655 -12.979 1.00 97.25 371 GLY A O 1
ATOM 2652 N N . ASP A 1 372 ? -3.841 -11.188 -11.386 1.00 96.81 372 ASP A N 1
ATOM 2653 C CA . ASP A 1 372 ? -4.327 -9.857 -11.047 1.00 96.81 372 ASP A CA 1
ATOM 2654 C C . ASP A 1 372 ? -3.462 -8.754 -11.668 1.00 96.81 372 ASP A C 1
ATOM 2656 O O . ASP A 1 372 ? -2.247 -8.877 -11.826 1.00 96.81 372 ASP A O 1
ATOM 2660 N N . LEU A 1 373 ? -4.091 -7.630 -12.000 1.00 97.38 373 LEU A N 1
ATOM 2661 C CA . LEU A 1 373 ? -3.424 -6.393 -12.373 1.00 97.38 373 LEU A CA 1
ATOM 2662 C C . LEU A 1 373 ? -3.236 -5.518 -11.132 1.00 97.38 373 LEU A C 1
ATOM 2664 O O . LEU A 1 373 ? -4.207 -5.054 -10.529 1.00 97.38 373 LEU A O 1
ATOM 2668 N N . LEU A 1 374 ? -1.979 -5.222 -10.812 1.00 96.62 374 LEU A N 1
ATOM 2669 C CA . LEU A 1 374 ? -1.565 -4.408 -9.671 1.00 96.62 374 LEU A CA 1
ATOM 2670 C C . LEU A 1 374 ? -0.935 -3.104 -10.146 1.00 96.62 374 LEU A C 1
ATOM 2672 O O . LEU A 1 374 ? -0.193 -3.094 -11.128 1.00 96.62 374 LEU A O 1
ATOM 2676 N N . LEU A 1 375 ? -1.196 -2.005 -9.439 1.00 97.69 375 LEU A N 1
ATOM 2677 C CA . LEU A 1 375 ? -0.504 -0.748 -9.707 1.00 97.69 375 LEU A CA 1
ATOM 2678 C C . LEU A 1 375 ? 0.962 -0.878 -9.276 1.00 97.69 375 LEU A C 1
ATOM 2680 O O . LEU A 1 375 ? 1.243 -1.208 -8.127 1.00 97.69 375 LEU A O 1
ATOM 2684 N N . ARG A 1 376 ? 1.883 -0.592 -10.196 1.00 97.12 376 ARG A N 1
ATOM 2685 C CA . ARG A 1 376 ? 3.330 -0.663 -9.992 1.00 97.12 376 ARG A CA 1
ATOM 2686 C C . ARG A 1 376 ? 4.046 0.566 -10.530 1.00 97.12 376 ARG A C 1
ATOM 2688 O O . ARG A 1 376 ? 3.544 1.264 -11.419 1.00 97.12 376 ARG A O 1
ATOM 2695 N N . LEU A 1 377 ? 5.240 0.808 -9.999 1.00 94.75 377 LEU A N 1
ATOM 2696 C CA . LEU A 1 377 ? 6.184 1.771 -10.542 1.00 94.75 377 LEU A CA 1
ATOM 2697 C C . LEU A 1 377 ? 6.814 1.159 -11.799 1.00 94.75 377 LEU A C 1
ATOM 2699 O O . LEU A 1 377 ? 7.625 0.240 -11.728 1.00 94.75 377 LEU A O 1
ATOM 2703 N N . VAL A 1 378 ? 6.420 1.648 -12.975 1.00 91.12 378 VAL A N 1
ATOM 2704 C CA . VAL A 1 378 ? 6.897 1.104 -14.258 1.00 91.12 378 VAL A CA 1
ATOM 2705 C C . VAL A 1 378 ? 8.314 1.586 -14.553 1.00 91.12 378 VAL A C 1
ATOM 2707 O O . VAL A 1 378 ? 9.139 0.824 -15.059 1.00 91.12 378 VAL A O 1
ATOM 2710 N N . ALA A 1 379 ? 8.576 2.864 -14.282 1.00 88.56 379 ALA A N 1
ATOM 2711 C CA . ALA A 1 379 ? 9.876 3.499 -14.441 1.00 88.56 379 ALA A CA 1
ATOM 2712 C C . ALA A 1 379 ? 9.920 4.828 -13.675 1.00 88.56 379 ALA A C 1
ATOM 2714 O O . ALA A 1 379 ? 8.885 5.408 -13.355 1.00 88.56 379 ALA A O 1
ATOM 2715 N N . VAL A 1 380 ? 11.124 5.362 -13.484 1.00 88.50 380 VAL A N 1
ATOM 2716 C CA . VAL A 1 380 ? 11.331 6.773 -13.138 1.00 88.50 380 VAL A CA 1
ATOM 2717 C C . VAL A 1 380 ? 11.850 7.487 -14.384 1.00 88.50 380 VAL A C 1
ATOM 2719 O O . VAL A 1 380 ? 12.867 7.089 -14.956 1.00 88.50 380 VAL A O 1
ATOM 2722 N N . ARG A 1 381 ? 11.139 8.521 -14.839 1.00 88.00 381 ARG A N 1
ATOM 2723 C CA . ARG A 1 381 ? 11.444 9.268 -16.069 1.00 88.00 381 ARG A CA 1
ATOM 2724 C C . ARG A 1 381 ? 11.693 10.728 -15.721 1.00 88.00 381 ARG A C 1
ATOM 2726 O O . ARG A 1 381 ? 10.802 11.380 -15.197 1.00 88.00 381 ARG A O 1
ATOM 2733 N N . GLU A 1 382 ? 12.904 11.233 -15.952 1.00 87.50 382 GLU A N 1
ATOM 2734 C CA . GLU A 1 382 ? 13.291 12.606 -15.559 1.00 87.50 382 GLU A CA 1
ATOM 2735 C C . GLU A 1 382 ? 12.970 12.942 -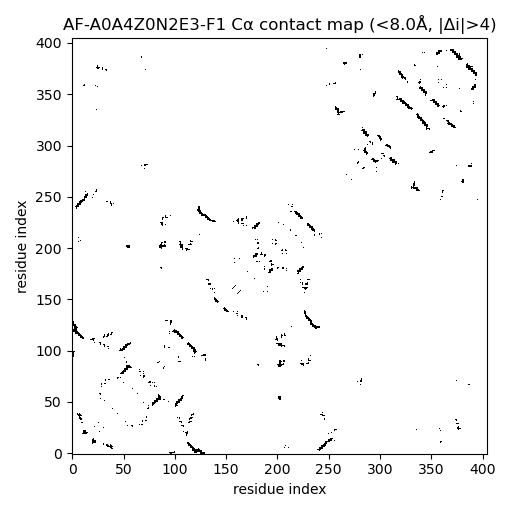14.084 1.00 87.50 382 GLU A C 1
ATOM 2737 O O . GLU A 1 382 ? 12.599 14.062 -13.749 1.00 87.50 382 GLU A O 1
ATOM 2742 N N . GLY A 1 383 ? 13.098 11.952 -13.189 1.00 84.88 383 GLY A N 1
ATOM 2743 C CA . GLY A 1 383 ? 12.765 12.085 -11.764 1.00 84.88 383 GLY A CA 1
ATOM 2744 C C . GLY A 1 383 ? 11.269 11.984 -11.439 1.00 84.88 383 GLY A C 1
ATOM 2745 O O . GLY A 1 383 ? 10.907 11.944 -10.268 1.00 84.88 383 GLY A O 1
ATOM 2746 N N . VAL A 1 384 ? 10.400 11.894 -12.448 1.00 88.50 384 VAL A N 1
ATOM 2747 C CA . VAL A 1 384 ? 8.958 11.703 -12.281 1.00 88.50 384 VAL A CA 1
ATOM 2748 C C . VAL A 1 384 ? 8.638 10.203 -12.241 1.00 88.50 384 VAL A C 1
ATOM 2750 O O . VAL A 1 384 ? 9.015 9.471 -13.165 1.00 88.50 384 VAL A O 1
ATOM 2753 N N . PRO A 1 385 ? 7.940 9.714 -11.204 1.00 91.00 385 PRO A N 1
ATOM 2754 C CA . PRO A 1 385 ? 7.504 8.324 -11.139 1.00 91.00 385 PRO A CA 1
ATOM 2755 C C . PRO A 1 385 ? 6.386 8.060 -12.161 1.00 91.00 385 PRO A C 1
ATOM 2757 O O . PRO A 1 385 ? 5.348 8.726 -12.173 1.00 91.00 385 PRO A O 1
ATOM 2760 N N . ASP A 1 386 ? 6.604 7.078 -13.033 1.00 92.44 386 ASP A N 1
ATOM 2761 C CA . ASP A 1 386 ? 5.651 6.642 -14.048 1.00 92.44 386 ASP A CA 1
ATOM 2762 C C . ASP A 1 386 ? 4.948 5.363 -13.580 1.00 92.44 386 ASP A C 1
ATOM 2764 O O . ASP A 1 386 ? 5.500 4.264 -13.667 1.00 92.44 386 ASP A O 1
ATOM 2768 N N . TYR A 1 387 ? 3.718 5.504 -13.091 1.00 95.19 387 TYR A N 1
ATOM 2769 C CA . TYR A 1 387 ? 2.918 4.382 -12.601 1.00 95.19 387 TYR A CA 1
ATOM 2770 C C . TYR A 1 387 ? 2.088 3.744 -13.714 1.00 95.19 387 TYR A C 1
ATOM 2772 O O . TYR A 1 387 ? 1.696 4.390 -14.688 1.00 95.19 387 TYR A O 1
ATOM 2780 N N . GLY A 1 388 ? 1.785 2.460 -13.563 1.00 95.56 388 GLY A N 1
ATOM 2781 C CA . GLY A 1 388 ? 0.909 1.706 -14.453 1.00 95.56 388 GLY A CA 1
ATOM 2782 C C . GLY A 1 388 ? 0.611 0.328 -13.887 1.00 95.56 388 GLY A C 1
ATOM 2783 O O . GLY A 1 388 ? 1.152 -0.042 -12.852 1.00 95.56 388 GLY A O 1
ATOM 2784 N N . TYR A 1 389 ? -0.247 -0.437 -14.555 1.00 96.25 389 TYR A N 1
ATOM 2785 C CA . TYR A 1 389 ? -0.557 -1.785 -14.091 1.00 96.25 389 TYR A CA 1
ATOM 2786 C C . TYR A 1 389 ? 0.448 -2.815 -14.609 1.00 96.25 389 TYR A C 1
ATOM 2788 O O . TYR A 1 389 ? 0.789 -2.841 -15.795 1.00 96.25 389 TYR A O 1
ATOM 2796 N N . ALA A 1 390 ? 0.885 -3.677 -13.699 1.00 97.50 390 ALA A N 1
ATOM 2797 C CA . ALA A 1 390 ? 1.640 -4.890 -13.961 1.00 97.50 390 ALA A CA 1
ATOM 2798 C C . ALA A 1 390 ? 0.765 -6.112 -13.648 1.00 97.50 390 ALA A C 1
ATOM 2800 O O . ALA A 1 390 ? -0.164 -6.029 -12.851 1.00 97.50 390 ALA A O 1
ATOM 2801 N N . PHE A 1 391 ? 1.050 -7.237 -14.291 1.00 98.12 391 PHE A N 1
ATOM 2802 C CA . PHE A 1 391 ? 0.339 -8.493 -14.120 1.00 98.12 391 PHE A CA 1
ATOM 2803 C C . PHE A 1 391 ? 1.080 -9.395 -13.137 1.00 98.12 391 PHE A C 1
ATOM 2805 O O . PHE A 1 391 ? 2.232 -9.761 -13.375 1.00 98.12 391 PHE A O 1
ATOM 2812 N N . ARG A 1 392 ? 0.403 -9.768 -12.056 1.00 96.88 392 ARG A N 1
ATOM 2813 C CA . ARG A 1 392 ? 0.832 -10.806 -11.128 1.00 96.88 392 ARG A CA 1
ATOM 2814 C C . ARG A 1 392 ? 0.104 -12.106 -11.478 1.00 96.88 392 ARG A C 1
ATOM 2816 O O . ARG A 1 392 ? -1.119 -12.129 -11.342 1.00 96.88 392 ARG A O 1
ATOM 2823 N N . PRO A 1 393 ? 0.803 -13.170 -11.905 1.00 96.62 393 PRO A N 1
ATOM 2824 C CA . PRO A 1 393 ? 0.170 -14.469 -12.103 1.00 96.62 393 PRO A CA 1
ATOM 2825 C C . PRO A 1 393 ? -0.302 -15.049 -10.764 1.00 96.62 393 PRO A C 1
ATOM 2827 O O . PRO A 1 393 ? 0.325 -14.824 -9.728 1.00 96.62 393 PRO A O 1
ATOM 2830 N N . ASP A 1 394 ? -1.382 -15.826 -10.791 1.00 93.81 394 ASP A N 1
ATOM 2831 C CA . ASP A 1 394 ? -1.739 -16.687 -9.668 1.00 93.81 394 ASP A CA 1
ATOM 2832 C C . ASP A 1 394 ? -0.597 -17.690 -9.415 1.00 93.81 394 ASP A C 1
ATOM 2834 O O . ASP A 1 394 ? 0.138 -18.070 -10.333 1.00 93.81 394 ASP A O 1
ATOM 2838 N N . ALA A 1 395 ? -0.445 -18.147 -8.172 1.00 79.62 395 ALA A N 1
ATOM 2839 C CA . ALA A 1 395 ? 0.499 -19.218 -7.875 1.00 79.62 395 ALA A CA 1
ATOM 2840 C C . ALA A 1 395 ? 0.133 -20.469 -8.695 1.00 79.62 395 ALA A C 1
ATOM 2842 O O . ALA A 1 395 ? -1.011 -20.924 -8.652 1.00 79.62 395 ALA A O 1
ATOM 2843 N N . SER A 1 396 ? 1.085 -21.031 -9.446 1.00 56.72 396 SER A N 1
ATOM 2844 C CA . SER A 1 396 ? 0.853 -22.289 -10.154 1.00 56.72 396 SER A CA 1
ATOM 2845 C C . SER A 1 396 ? 0.724 -23.445 -9.153 1.00 56.72 396 SER A C 1
ATOM 2847 O O . SER A 1 396 ? 1.512 -23.572 -8.215 1.00 56.72 396 SER A O 1
ATOM 2849 N N . ASP A 1 397 ? -0.249 -24.331 -9.375 1.00 35.97 397 ASP A N 1
ATOM 2850 C CA . ASP A 1 397 ? -0.467 -25.568 -8.598 1.00 35.97 397 ASP A CA 1
ATOM 2851 C C . ASP A 1 397 ? 0.686 -26.601 -8.773 1.00 35.97 397 ASP A C 1
ATOM 2853 O O . ASP A 1 397 ? 0.669 -27.689 -8.198 1.00 35.97 397 ASP A O 1
ATOM 2857 N N . GLU A 1 398 ? 1.733 -26.269 -9.540 1.00 33.75 398 GLU A N 1
ATOM 2858 C CA . GLU A 1 398 ? 2.841 -27.153 -9.952 1.00 33.75 398 GLU A CA 1
ATOM 2859 C C . GLU A 1 398 ? 3.920 -27.393 -8.875 1.00 33.75 398 GLU A C 1
ATOM 2861 O O . GLU A 1 398 ? 4.997 -27.911 -9.165 1.00 33.75 398 GLU A O 1
ATOM 2866 N N . SER A 1 399 ? 3.648 -27.069 -7.608 1.00 30.05 399 SER A N 1
ATOM 2867 C CA . SER A 1 399 ? 4.474 -27.535 -6.477 1.00 30.05 399 SER A CA 1
ATOM 2868 C C . SER A 1 399 ? 3.983 -28.858 -5.868 1.00 30.05 399 SER A C 1
ATOM 2870 O O . SER A 1 399 ? 4.598 -29.371 -4.931 1.00 30.05 399 SER A O 1
ATOM 2872 N N . LYS A 1 400 ? 2.933 -29.473 -6.435 1.00 28.27 400 LYS A N 1
ATOM 2873 C CA . LYS A 1 400 ? 2.594 -30.883 -6.203 1.00 28.27 400 LYS A CA 1
ATOM 2874 C C . LYS A 1 400 ? 3.276 -31.769 -7.254 1.00 28.27 400 LYS A C 1
ATOM 2876 O O . LYS A 1 400 ? 2.876 -31.788 -8.407 1.00 28.27 400 LYS A O 1
ATOM 2881 N N . GLU A 1 401 ? 4.294 -32.499 -6.797 1.00 27.91 401 GLU A N 1
ATOM 2882 C CA . GLU A 1 401 ? 4.830 -33.742 -7.376 1.00 27.91 401 GLU A CA 1
ATOM 2883 C C . GLU A 1 401 ? 5.248 -33.746 -8.858 1.00 27.91 401 GLU A C 1
ATOM 2885 O O . GLU A 1 401 ? 4.471 -34.093 -9.737 1.00 27.91 401 GLU A O 1
ATOM 2890 N N . VAL A 1 402 ? 6.559 -33.615 -9.098 1.00 26.39 402 VAL A N 1
ATOM 2891 C CA . VAL A 1 402 ? 7.270 -34.568 -9.970 1.00 26.39 402 VAL A CA 1
ATOM 2892 C C . VAL A 1 402 ? 8.624 -34.900 -9.334 1.00 26.39 402 VAL A C 1
ATOM 2894 O O . VAL A 1 402 ? 9.670 -34.388 -9.723 1.00 26.39 402 VAL A O 1
ATOM 2897 N N . THR A 1 403 ? 8.622 -35.774 -8.328 1.00 29.61 403 THR A N 1
ATOM 2898 C CA . THR A 1 403 ? 9.770 -36.668 -8.122 1.00 29.61 403 THR A CA 1
ATOM 2899 C C . THR A 1 403 ? 9.532 -37.852 -9.052 1.00 29.61 403 THR A C 1
ATOM 2901 O O . THR A 1 403 ? 8.702 -38.712 -8.774 1.00 29.61 403 THR A O 1
ATOM 2904 N N . SER A 1 404 ? 10.190 -37.843 -10.212 1.00 28.80 404 SER A N 1
ATOM 2905 C CA . SER A 1 404 ? 10.278 -39.035 -11.058 1.00 28.80 404 SER A CA 1
ATOM 2906 C C . SER A 1 404 ? 11.511 -39.844 -10.651 1.00 28.80 404 SER A C 1
ATOM 2908 O O . SER A 1 404 ? 12.517 -39.271 -10.232 1.00 28.80 404 SER A O 1
ATOM 2910 N N . ALA A 1 405 ? 11.313 -41.162 -10.678 1.00 32.94 405 ALA A N 1
ATOM 2911 C CA . ALA A 1 405 ? 12.097 -42.233 -10.066 1.00 32.94 405 ALA A CA 1
ATOM 2912 C C . ALA A 1 405 ? 13.575 -42.320 -10.470 1.00 32.94 405 ALA A C 1
ATOM 2914 O O . ALA A 1 405 ? 13.909 -41.937 -11.615 1.00 32.94 405 ALA A O 1
#

Secondary structure (DSSP, 8-state):
-EEEEEEEEEE-SEEETTEEE--TT--HHHHHHHHHHHHHTTS-GGG--EEEEEESS-S-SSS--HHHHHHHHT--TT--EEEEE-SHHHHHHHHHHPPTTEEEEEEE-SSS-EEEEEEEESSEEEEPPPEEEE-S--SEE--TT-SS-EE---HHHIIIIIIHHHHHHHS-TTPPPPEEESS-HHHHHHTTSEE-TT--SHHHHHHHHHHHHHHTT--EEEEEEETTEEEEEEEEEES--EEEEEE---EEGGGS-B--SS--PBP--HHHHHHHHHHHHHTEEEE-TTT--EESS--SS-TTT---S--EEEEPPSEEEEEEEEEE-S-BTTB-BSEEEEEEE-TTSS-EEEEEE-SS-TT---TT-EEEEEEEEEEEETTEEEEEEEEEEPPPSTTS-----

Radius of gyration: 22.54 Å; Cα contacts (8 Å, |Δi|>4): 1014; chains: 1; bounding box: 48×60×75 Å

Sequence (405 aa):
MTAIESFGTYLPIWEDGGARVLGPDEDMLTLAVAAGRAALTGADESAVSRVVLVCAEPDYLSGAPLPILTRGLGLGVGIPVELRVGGAPAALDATAQSNPGTVVIGVETGRRPGAAAALVGTGGLRVEQPVSVNHSLPMRVHASGSAGVDVYADSRVERELGWRPVLEQLVGAGDEPPVLVGPPPKEAGRLGGRPATDAPEGAAGALFALARMAERLETGRIVALDSGIGVAATVAADGAVRVVHDVCSAVPAARRPRLVGAPLTIPMSMPSYGRAVEEKVGLIGWRCPDCGTEAYPRRDLCLGCRRMKGSEPFALPRRGEVYSVVTVHAPVPGIPTPRGLAVVSLPPTSVRVLAHVTDTVADGCAIGATGDLLLRLVAVREGVPDYGYAFRPDASDESKEVTSA

Solvent-accessible surface area (backbone atoms only — not comparable to full-atom values): 21254 Å² total; per-residue (Å²): 109,18,21,31,36,19,23,5,30,28,44,50,31,26,25,54,99,92,34,40,32,76,54,91,37,51,52,67,57,31,35,38,26,53,1,39,39,39,22,46,63,92,54,68,70,86,58,52,61,35,37,38,40,20,23,59,79,62,97,49,96,68,85,58,68,58,73,53,41,39,28,50,52,68,47,61,92,83,49,52,73,44,81,45,79,26,31,7,25,50,29,45,46,54,50,26,72,42,56,65,22,26,36,36,28,13,26,23,78,66,86,36,26,23,10,13,12,35,31,28,32,89,45,9,34,31,28,33,66,61,50,76,44,80,54,92,55,82,44,66,48,69,55,95,88,53,97,56,69,50,63,64,87,44,72,65,56,45,42,65,70,14,40,46,67,35,47,64,74,70,47,65,95,86,58,76,64,29,40,29,26,48,59,56,58,72,54,19,47,76,72,60,26,40,46,53,73,98,46,32,39,35,4,8,16,32,47,42,42,52,45,53,29,48,77,66,58,46,62,47,44,38,35,18,32,49,53,16,35,28,27,27,32,47,34,41,53,64,55,79,50,51,74,33,77,52,69,61,76,77,39,62,45,88,63,53,49,39,74,52,79,69,86,44,78,39,85,69,58,63,76,61,44,70,76,41,47,65,41,45,42,42,42,43,28,27,30,31,84,89,76,61,48,66,36,62,70,83,56,61,63,40,88,77,82,67,49,75,80,57,55,47,79,41,78,50,60,52,43,33,32,26,73,39,65,49,66,44,69,72,73,42,63,61,37,54,30,45,32,23,40,30,37,30,34,23,63,97,52,91,44,59,45,83,24,43,49,37,92,57,50,39,76,66,68,53,66,68,40,44,29,39,55,42,62,23,47,72,39,63,29,74,85,43,80,39,65,29,50,23,36,30,58,55,85,71,80,80,83,64,80,86,86,76,132